Protein AF-A0A6I2KZ78-F1 (afdb_monomer_lite)

Sequence (391 aa):
APAAGSALARHRRVLLLRDGARVAALQVDALEPMASLPSSAVIRLCHDDDPDQLFHSAAVLPDSGALLALLDVASLFDLSRSWCDAAGLAADHATSAANDAAHAADAQTWALIDACGETLALCAEHVAEVLPMPPLQAFMGGSGVALCQWRGGHLAVLPLPRLLGRDDHPPAPLLAVLRLGEHTLGLPVKEVRELRQLPAAPQGVRSEGAGRLPCLTIHDADGATLRLVDSAALFAMHPESALNLEPEPQRGGGERNEQTYMVVDAGGKLALPIGACEEVLQAAPEECVPAPDGGHATLNWRGGTIAVHDLRQPVGSASRRGKVALVVLRTDSAPVALAVDQVVSMIPPGAAELNRLQRAGETVELLILSDDSGSATYRVADPASLLRRVA

Radius of gyration: 27.44 Å; chains: 1; bounding box: 61×51×86 Å

InterPro domains:
  IPR002545 CheW-like domain [PF01584] (114-235)
  IPR002545 CheW-like domain [PF01584] (265-347)
  IPR002545 CheW-like domain [PS50851] (257-391)
  IPR036061 CheW-like domain superfamily [SSF50341] (112-236)
  IPR036061 CheW-like domain superfamily [SSF50341] (262-348)

pLDDT: mean 78.11, std 15.39, range [29.31, 95.5]

Secondary structure (DSSP, 8-state):
----------PPEEEEEEETTEEEEEEES--PPP----GGGEEE--SS--TT-S--EEEE-TTT--EEEEP-HHHHHHHHHHHHHHTT------SSSTTTTTTGGGEEEEEEEEETTEEEEEEGGGEEEEEE-PPPEE--SSS--EEEEETTEEEEEP-HHHHHT--------EEEEEEETTEEEEEEESEEEEEEEEESS---EEE--TTS--EEEEE-TT--EEEEE-HHHHHHH-GGGGGGS-----SS---B--S-EEEEESSSEEEEEGGGEEEEEEE-GGGSB--TTS--EEEEETTEEEEEEE-S---SS----SPEEEEEEP-SS--EEEEESEEEEEE-TTSSEEEEEEETTEEEEEEEEEETTEEEEEEEPPHHHHHTTT-

Organism: NCBI:txid2666084

Structure (mmCIF, N/CA/C/O backbone):
data_AF-A0A6I2KZ78-F1
#
_entry.id   AF-A0A6I2KZ78-F1
#
loop_
_atom_site.group_PDB
_atom_site.id
_atom_site.type_symbol
_atom_site.label_atom_id
_atom_site.label_alt_id
_atom_site.label_comp_id
_atom_site.label_asym_id
_atom_site.label_entity_id
_atom_site.label_seq_id
_atom_site.pdbx_PDB_ins_code
_atom_site.Cartn_x
_atom_site.Cartn_y
_atom_site.Cartn_z
_atom_site.occupancy
_atom_site.B_iso_or_equiv
_atom_site.auth_seq_id
_atom_site.auth_comp_id
_atom_site.auth_asym_id
_atom_site.auth_atom_id
_atom_site.pdbx_PDB_model_num
ATOM 1 N N . ALA A 1 1 ? 31.701 22.394 30.188 1.00 35.47 1 ALA A N 1
ATOM 2 C CA . ALA A 1 1 ? 30.335 22.228 29.664 1.00 35.47 1 ALA A CA 1
ATOM 3 C C . ALA A 1 1 ? 30.199 20.824 29.091 1.00 35.47 1 ALA A C 1
ATOM 5 O O . ALA A 1 1 ? 30.801 20.567 28.055 1.00 35.47 1 ALA A O 1
ATOM 6 N N . PRO A 1 2 ? 29.509 19.892 29.764 1.00 32.22 2 PRO A N 1
ATOM 7 C CA . PRO A 1 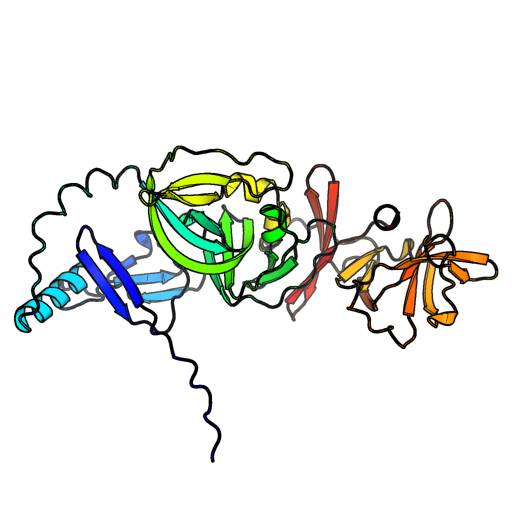2 ? 29.068 18.668 29.121 1.00 32.22 2 PRO A CA 1
ATOM 8 C C . PRO A 1 2 ? 27.737 18.920 28.404 1.00 32.22 2 PRO A C 1
ATOM 10 O O . PRO A 1 2 ? 26.876 19.649 28.897 1.00 32.22 2 PRO A O 1
ATOM 13 N N . ALA A 1 3 ? 27.627 18.355 27.205 1.00 31.08 3 ALA A N 1
ATOM 14 C CA . ALA A 1 3 ? 26.488 18.468 26.312 1.00 31.08 3 ALA A CA 1
ATOM 15 C C . ALA A 1 3 ? 25.214 17.901 26.954 1.00 31.08 3 ALA A C 1
ATOM 17 O O . ALA A 1 3 ? 25.205 16.781 27.466 1.00 31.08 3 ALA A O 1
ATOM 18 N N . ALA A 1 4 ? 24.138 18.683 26.893 1.00 32.28 4 ALA A N 1
ATOM 19 C CA . ALA A 1 4 ? 22.795 18.232 27.205 1.00 32.28 4 ALA A CA 1
ATOM 20 C C . ALA A 1 4 ? 22.373 17.190 26.159 1.00 32.28 4 ALA A C 1
ATOM 22 O O . ALA A 1 4 ? 22.071 17.525 25.014 1.00 32.28 4 ALA A O 1
ATOM 23 N N . GLY A 1 5 ? 22.385 15.917 26.553 1.00 29.31 5 GLY A N 1
ATOM 24 C CA . GLY A 1 5 ? 21.673 14.875 25.830 1.00 29.31 5 GLY A CA 1
ATOM 25 C C . GLY A 1 5 ? 20.187 15.213 25.850 1.00 29.31 5 GLY A C 1
ATOM 26 O O . GLY A 1 5 ? 19.592 15.333 26.919 1.00 29.31 5 GLY A O 1
ATOM 27 N N . SER A 1 6 ? 19.615 15.413 24.665 1.00 33.03 6 SER A N 1
ATOM 28 C CA . SER A 1 6 ? 18.178 15.570 24.462 1.00 33.03 6 SER A CA 1
ATOM 29 C C . SER A 1 6 ? 17.466 14.328 25.000 1.00 33.03 6 SER A C 1
ATOM 31 O O . SER A 1 6 ? 17.451 13.273 24.363 1.00 33.03 6 SER A O 1
ATOM 33 N N . ALA A 1 7 ? 16.920 14.434 26.210 1.00 35.75 7 ALA A N 1
ATOM 34 C CA . ALA A 1 7 ? 15.958 13.481 26.721 1.00 35.75 7 ALA A CA 1
ATOM 35 C C . ALA A 1 7 ? 14.683 13.653 25.890 1.00 35.75 7 ALA A C 1
ATOM 37 O O . ALA A 1 7 ? 13.876 14.540 26.161 1.00 35.75 7 ALA A O 1
ATOM 38 N N . LEU A 1 8 ? 14.522 12.825 24.854 1.00 36.12 8 LEU A N 1
ATOM 39 C CA . LEU A 1 8 ? 13.223 12.582 24.231 1.00 36.12 8 LEU A CA 1
ATOM 40 C C . LEU A 1 8 ? 12.235 12.290 25.362 1.00 36.12 8 LEU A C 1
ATOM 42 O O . LEU A 1 8 ? 12.356 11.271 26.047 1.00 36.12 8 LEU A O 1
ATOM 46 N N . ALA A 1 9 ? 11.318 13.224 25.610 1.00 39.78 9 ALA A N 1
ATOM 47 C CA . ALA A 1 9 ? 10.290 13.068 26.621 1.00 39.78 9 ALA A CA 1
ATOM 48 C C . ALA A 1 9 ? 9.539 11.766 26.320 1.00 39.78 9 ALA A C 1
ATOM 50 O O . ALA A 1 9 ? 8.895 11.633 25.280 1.00 39.78 9 ALA A O 1
ATOM 51 N N . ARG A 1 10 ? 9.668 10.766 27.199 1.00 48.88 10 ARG A N 1
ATOM 52 C CA . ARG A 1 10 ? 8.877 9.538 27.105 1.00 48.88 10 ARG A CA 1
ATOM 53 C C . ARG A 1 10 ? 7.424 9.925 27.351 1.00 48.88 10 ARG A C 1
ATOM 55 O O . ARG A 1 10 ? 7.013 10.095 28.496 1.00 48.88 10 ARG A O 1
ATOM 62 N N . HIS A 1 11 ? 6.670 10.112 26.276 1.00 53.16 11 HIS A N 1
ATOM 63 C CA . HIS A 1 11 ? 5.229 10.286 26.356 1.00 53.16 11 HIS A CA 1
ATOM 64 C C . HIS A 1 11 ? 4.631 9.017 26.971 1.00 53.16 11 HIS A C 1
ATOM 66 O O . HIS A 1 11 ? 4.830 7.918 26.454 1.00 53.16 11 HIS A O 1
ATOM 72 N N . ARG A 1 12 ? 3.938 9.163 28.105 1.00 58.19 12 ARG A N 1
ATOM 73 C CA . ARG A 1 12 ? 3.169 8.069 28.705 1.00 58.19 12 ARG A CA 1
ATOM 74 C C . ARG A 1 12 ? 1.938 7.837 27.840 1.00 58.19 12 ARG A C 1
ATOM 76 O O . ARG A 1 12 ? 1.190 8.780 27.593 1.00 58.19 12 ARG A O 1
ATOM 83 N N . ARG A 1 13 ? 1.745 6.606 27.372 1.00 63.72 13 ARG A N 1
ATOM 84 C CA . ARG A 1 13 ? 0.543 6.215 26.635 1.00 63.72 13 ARG A CA 1
ATOM 85 C C . ARG A 1 13 ? -0.503 5.748 27.639 1.00 63.72 13 ARG A C 1
ATOM 87 O O . ARG A 1 13 ? -0.174 5.089 28.625 1.00 63.72 13 ARG A O 1
ATOM 94 N N . VAL A 1 14 ? -1.752 6.126 27.403 1.00 64.06 14 VAL A N 1
ATOM 95 C CA . VAL A 1 14 ? -2.889 5.694 28.213 1.00 64.06 14 VAL A CA 1
ATOM 96 C C . VAL A 1 14 ? -3.962 5.120 27.300 1.00 64.06 14 VAL A C 1
ATOM 98 O O . VAL A 1 14 ? -4.272 5.704 26.265 1.00 64.06 14 VAL A O 1
ATOM 101 N N . LEU A 1 15 ? -4.510 3.972 27.679 1.00 74.94 15 LEU A N 1
ATOM 102 C CA . LEU A 1 15 ? -5.720 3.412 27.102 1.00 74.94 15 LEU A CA 1
ATOM 103 C C . LEU A 1 15 ? -6.908 3.952 27.896 1.00 74.94 15 LEU A C 1
ATOM 105 O O . LEU A 1 15 ? -6.988 3.744 29.106 1.00 74.94 15 LEU A O 1
ATOM 109 N N . LEU A 1 16 ? -7.819 4.653 27.225 1.00 73.94 16 LEU A N 1
ATOM 110 C CA . LEU A 1 16 ? -9.066 5.102 27.833 1.00 73.94 16 LEU A CA 1
ATOM 111 C C . LEU A 1 16 ? -10.118 4.004 27.683 1.00 73.94 16 LEU A C 1
ATOM 113 O O . LEU A 1 16 ? -10.502 3.649 26.572 1.00 73.94 16 LEU A O 1
ATOM 117 N N . LEU A 1 17 ? -10.572 3.475 28.813 1.00 76.38 17 LEU A N 1
A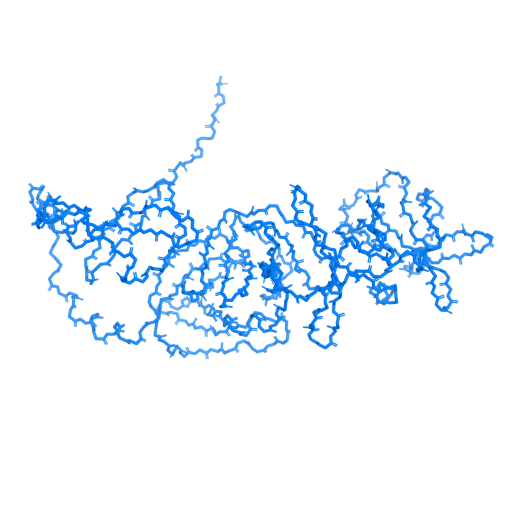TOM 118 C CA . LEU A 1 17 ? -11.681 2.539 28.902 1.00 76.38 17 LEU A CA 1
ATOM 119 C C . LEU A 1 17 ? -12.957 3.314 29.205 1.00 76.38 17 LEU A C 1
ATOM 121 O O . LEU A 1 17 ? -12.966 4.178 30.084 1.00 76.38 17 LEU A O 1
ATOM 125 N N . ARG A 1 18 ? -14.039 2.983 28.502 1.00 70.06 18 ARG A N 1
ATOM 126 C CA . ARG A 1 18 ? -15.364 3.551 28.741 1.00 70.06 18 ARG A CA 1
ATOM 127 C C . ARG A 1 18 ? -16.391 2.434 28.858 1.00 70.06 18 ARG A C 1
ATOM 129 O O . ARG A 1 18 ? -16.467 1.591 27.972 1.00 70.06 18 ARG A O 1
ATOM 136 N N . ASP A 1 19 ? -17.183 2.473 29.923 1.00 72.12 19 ASP A N 1
ATOM 137 C CA . ASP A 1 19 ? -18.353 1.611 30.114 1.00 72.12 19 ASP A CA 1
ATOM 138 C C . ASP A 1 19 ? -19.539 2.472 30.565 1.00 72.12 19 ASP A C 1
ATOM 140 O O . ASP A 1 19 ? -19.581 2.996 31.687 1.00 72.12 19 ASP A O 1
ATOM 144 N N . GLY A 1 20 ? -20.460 2.717 29.633 1.00 73.94 20 GLY A N 1
ATOM 145 C CA . GLY A 1 20 ? -21.479 3.754 29.770 1.00 73.94 20 GLY A CA 1
ATOM 146 C C . GLY A 1 20 ? -20.856 5.134 30.026 1.00 73.94 20 GLY A C 1
ATOM 147 O O . GLY A 1 20 ? -20.018 5.613 29.261 1.00 73.94 20 GLY A O 1
ATOM 148 N N . ALA A 1 21 ? -21.258 5.779 31.124 1.00 68.75 21 ALA A N 1
ATOM 149 C CA . ALA A 1 21 ? -20.741 7.088 31.532 1.00 68.75 21 ALA A CA 1
ATOM 150 C C . ALA A 1 21 ? -19.406 7.019 32.303 1.00 68.75 21 ALA A C 1
ATOM 152 O O . ALA A 1 21 ? -18.809 8.059 32.587 1.00 68.75 21 ALA A O 1
ATOM 153 N N . ARG A 1 22 ? -18.939 5.818 32.668 1.00 74.88 22 ARG A N 1
ATOM 154 C CA . ARG A 1 22 ? -17.711 5.626 33.450 1.00 74.88 22 ARG A CA 1
ATOM 155 C C . ARG A 1 22 ? -16.499 5.666 32.521 1.00 74.88 22 ARG A C 1
ATOM 157 O O . ARG A 1 22 ? -16.531 5.059 31.453 1.00 74.88 22 ARG A O 1
ATOM 164 N N . VAL A 1 23 ? -15.442 6.378 32.919 1.00 71.19 23 VAL A N 1
ATOM 165 C CA . VAL A 1 23 ? -14.186 6.485 32.157 1.00 71.19 23 VAL A CA 1
ATOM 166 C C . VAL A 1 23 ? -13.000 6.210 33.073 1.00 71.19 23 VAL A C 1
ATOM 168 O O . VAL A 1 23 ? -12.896 6.803 34.144 1.00 71.19 23 VAL A O 1
ATOM 171 N N . ALA A 1 24 ? -12.121 5.297 32.662 1.00 78.00 24 ALA A N 1
ATOM 172 C CA . ALA A 1 24 ? -10.879 4.964 33.354 1.00 78.00 24 ALA A CA 1
ATOM 173 C C . ALA A 1 24 ? -9.718 5.045 32.368 1.00 78.00 24 ALA A C 1
ATOM 175 O O . ALA A 1 24 ? -9.881 4.792 31.177 1.00 78.00 24 ALA A O 1
ATOM 176 N N . ALA A 1 25 ? -8.534 5.387 32.865 1.00 75.56 25 ALA A N 1
ATOM 177 C CA . ALA A 1 25 ? -7.314 5.401 32.073 1.00 75.56 25 ALA A CA 1
ATOM 178 C C . ALA A 1 25 ? -6.362 4.319 32.587 1.00 75.56 25 ALA A C 1
ATOM 180 O O . ALA A 1 25 ? -5.994 4.320 33.760 1.00 75.56 25 ALA A O 1
ATOM 181 N N . LEU A 1 26 ? -5.932 3.422 31.703 1.00 81.19 26 LEU A N 1
ATOM 182 C CA . LEU A 1 26 ? -4.864 2.466 31.968 1.00 81.19 26 LEU A CA 1
ATOM 183 C C . LEU A 1 26 ? -3.573 2.980 31.348 1.00 81.19 26 LEU A C 1
ATOM 185 O O . LEU A 1 26 ? -3.495 3.161 30.136 1.00 81.19 26 LEU A O 1
ATOM 189 N N . GLN A 1 27 ? -2.545 3.206 32.161 1.00 78.62 27 GLN A N 1
ATOM 190 C CA . GLN A 1 27 ? -1.222 3.500 31.622 1.00 78.62 27 GLN A CA 1
ATOM 191 C C . GLN A 1 27 ? -0.630 2.228 31.011 1.00 78.62 27 GLN A C 1
ATOM 193 O O . GLN A 1 27 ? -0.569 1.193 31.670 1.00 78.62 27 GLN A O 1
ATOM 198 N N . VAL A 1 28 ? -0.173 2.325 29.765 1.00 77.62 28 VAL A N 1
ATOM 199 C CA . VAL A 1 28 ? 0.396 1.204 29.013 1.00 77.62 28 VAL A CA 1
ATOM 200 C C . VAL A 1 28 ? 1.694 1.624 28.335 1.00 77.62 28 VAL A C 1
ATOM 202 O O . VAL A 1 28 ? 1.885 2.792 27.992 1.00 77.62 28 VAL A O 1
ATOM 205 N N . ASP A 1 29 ? 2.590 0.665 28.121 1.00 65.94 29 ASP A N 1
ATOM 206 C CA . ASP A 1 29 ? 3.834 0.903 27.381 1.00 65.94 29 ASP A CA 1
ATOM 207 C C . ASP A 1 29 ? 3.614 0.783 25.862 1.00 65.94 29 ASP A C 1
ATOM 209 O O . ASP A 1 29 ? 4.193 1.531 25.066 1.00 65.94 29 ASP A O 1
ATOM 213 N N . ALA A 1 30 ? 2.718 -0.117 25.454 1.00 59.16 30 ALA A N 1
ATOM 214 C CA . ALA A 1 30 ? 2.333 -0.368 24.073 1.00 59.16 30 ALA A CA 1
ATOM 215 C C . ALA A 1 30 ? 0.851 -0.761 23.986 1.00 59.16 30 ALA A C 1
ATOM 217 O O . ALA A 1 30 ? 0.268 -1.226 24.964 1.00 59.16 30 ALA A O 1
ATOM 218 N N . LEU A 1 31 ? 0.255 -0.544 22.815 1.00 66.69 31 LEU A N 1
ATOM 219 C CA . LEU A 1 31 ? -1.087 -1.002 22.479 1.00 66.69 31 LEU A CA 1
ATOM 220 C C . LEU A 1 31 ? -0.946 -1.973 21.309 1.00 66.69 31 LEU A C 1
ATOM 222 O O . LEU A 1 31 ? -0.424 -1.586 20.265 1.00 66.69 31 LEU A O 1
ATOM 226 N N . GLU A 1 32 ? -1.369 -3.214 21.511 1.00 69.00 32 GLU A N 1
ATOM 227 C CA . GLU A 1 32 ? -1.472 -4.207 20.441 1.00 69.00 32 GLU A CA 1
ATOM 228 C C . GLU A 1 32 ? -2.761 -3.981 19.626 1.00 69.00 32 GLU A C 1
ATOM 230 O O . GLU A 1 32 ? -3.692 -3.329 20.119 1.00 69.00 32 GLU A O 1
ATOM 235 N N . PRO A 1 33 ? -2.847 -4.497 18.386 1.00 59.41 33 PRO A N 1
ATOM 236 C CA . PRO A 1 33 ? -4.046 -4.390 17.560 1.00 59.41 33 PRO A CA 1
ATOM 237 C C . PRO A 1 33 ? -5.310 -4.903 18.257 1.00 59.41 33 PRO A C 1
ATOM 239 O O . PRO A 1 33 ? -5.282 -5.896 18.987 1.00 59.41 33 PRO A O 1
ATOM 242 N N . MET A 1 34 ? -6.446 -4.253 17.993 1.00 69.44 34 MET A N 1
ATOM 243 C CA . MET A 1 34 ? -7.738 -4.723 18.489 1.00 69.44 34 MET A CA 1
ATOM 244 C C . MET A 1 34 ? -8.139 -6.016 17.773 1.00 69.44 34 MET A C 1
ATOM 246 O O . MET A 1 34 ? -8.191 -6.069 16.546 1.00 69.44 34 MET A O 1
ATOM 250 N N . ALA A 1 35 ? -8.478 -7.048 18.543 1.00 66.44 35 ALA A N 1
ATOM 251 C CA . ALA A 1 35 ? -9.025 -8.296 18.027 1.00 66.44 35 ALA A CA 1
ATOM 252 C C . ALA A 1 35 ? -10.499 -8.427 18.426 1.00 66.44 35 ALA A C 1
ATOM 254 O O . ALA A 1 35 ? -10.850 -8.257 19.594 1.00 66.44 35 ALA A O 1
ATOM 255 N N . SER A 1 36 ? -11.359 -8.756 17.460 1.00 69.50 36 SER A N 1
ATOM 256 C CA . SER A 1 36 ? -12.735 -9.167 17.749 1.00 69.50 36 SER A CA 1
ATOM 257 C C . SER A 1 36 ? -12.751 -10.647 18.102 1.00 69.50 36 SER A C 1
ATOM 259 O O . SER A 1 36 ? -12.261 -11.477 17.339 1.00 69.50 36 SER A O 1
ATOM 261 N N . LEU A 1 37 ? -13.312 -10.977 19.261 1.00 70.50 37 LEU A N 1
ATOM 262 C CA . LEU A 1 37 ? -13.394 -12.345 19.759 1.00 70.50 37 LEU A CA 1
ATOM 263 C C . LEU A 1 37 ? -14.861 -12.785 19.775 1.00 70.50 37 LEU A C 1
ATOM 265 O O . LEU A 1 37 ? -15.693 -12.076 20.346 1.00 70.50 37 LEU A O 1
ATOM 269 N N . PRO A 1 38 ? -15.212 -13.941 19.182 1.00 73.25 38 PRO A N 1
ATOM 270 C CA . PRO A 1 38 ? -16.549 -14.487 19.354 1.00 73.25 38 PRO A CA 1
ATOM 271 C C . PRO A 1 38 ? -16.750 -14.870 20.823 1.00 73.25 38 PRO A C 1
ATOM 273 O O . PRO A 1 38 ? -15.819 -15.325 21.489 1.00 73.25 38 PRO A O 1
ATOM 276 N N . SER A 1 39 ? -17.977 -14.748 21.331 1.00 76.94 39 SER A N 1
ATOM 277 C CA . SER A 1 39 ? -18.299 -15.097 22.724 1.00 76.94 39 SER A CA 1
ATOM 278 C C . SER A 1 39 ? -17.935 -16.544 23.079 1.00 76.94 39 SER A C 1
ATOM 280 O O . SER A 1 39 ? -17.578 -16.828 24.217 1.00 76.94 39 SER A O 1
ATOM 282 N N . SER A 1 40 ? -17.945 -17.452 22.097 1.00 78.75 40 SER A N 1
ATOM 283 C CA . SER A 1 40 ? -17.520 -18.847 22.251 1.00 78.75 40 SER A CA 1
ATOM 284 C C . SER A 1 40 ? -16.011 -19.040 22.446 1.00 78.75 40 SER A C 1
ATOM 286 O O . SER A 1 40 ? -15.603 -20.111 22.883 1.00 78.75 40 SER A O 1
ATOM 288 N N . ALA A 1 41 ? -15.178 -18.051 22.105 1.00 80.62 41 ALA A N 1
ATOM 289 C CA . ALA A 1 41 ? -13.729 -18.097 22.325 1.00 80.62 41 ALA A CA 1
ATOM 290 C C . ALA A 1 41 ? -13.328 -17.643 23.738 1.00 80.62 41 ALA A C 1
ATOM 292 O O . ALA A 1 41 ? -12.153 -17.726 24.095 1.00 80.62 41 ALA A O 1
ATOM 293 N N . VAL A 1 42 ? -14.290 -17.167 24.536 1.00 85.88 42 VAL A N 1
ATOM 294 C CA . VAL A 1 42 ? -14.070 -16.733 25.914 1.00 85.88 42 VAL A CA 1
ATOM 295 C C . VAL A 1 42 ? -14.265 -17.913 26.860 1.00 85.88 42 VAL A C 1
ATOM 297 O O . VAL A 1 42 ? -15.347 -18.488 26.965 1.00 85.88 42 VAL A O 1
ATOM 300 N N . ILE A 1 43 ? -13.202 -18.265 27.571 1.00 86.19 43 ILE A N 1
ATOM 301 C CA . ILE A 1 43 ? -13.164 -19.336 28.557 1.00 86.19 43 ILE A CA 1
ATOM 302 C C . ILE A 1 43 ? -13.116 -18.700 29.939 1.00 86.19 43 ILE A C 1
ATOM 304 O O . ILE A 1 43 ? -12.197 -17.951 30.270 1.00 86.19 43 ILE A O 1
ATOM 308 N N . ARG A 1 44 ? -14.100 -19.029 30.771 1.00 85.75 44 ARG A N 1
ATOM 309 C CA . ARG A 1 44 ? -14.108 -18.624 32.175 1.00 85.75 44 ARG A CA 1
ATOM 310 C C . ARG A 1 44 ? -13.004 -19.375 32.929 1.00 85.75 44 ARG A C 1
ATOM 312 O O . ARG A 1 44 ? -12.972 -20.603 32.902 1.00 85.75 44 ARG A O 1
ATOM 319 N N . LEU A 1 45 ? -12.105 -18.634 33.575 1.00 81.44 45 LEU A N 1
ATOM 320 C CA . LEU A 1 45 ? -10.958 -19.173 34.316 1.00 81.44 45 LEU A CA 1
ATOM 321 C C . LEU A 1 45 ? -11.284 -19.424 35.789 1.00 81.44 45 LEU A C 1
ATOM 323 O O . LEU A 1 45 ? -10.785 -20.380 36.379 1.00 81.44 45 LEU A O 1
ATOM 327 N N . CYS A 1 46 ? -12.110 -18.562 36.381 1.00 73.88 46 CYS A N 1
ATOM 328 C CA . CYS A 1 46 ? -12.433 -18.602 37.803 1.00 73.88 46 CYS A CA 1
ATOM 329 C C . CYS A 1 46 ? -13.881 -19.050 38.001 1.00 73.88 46 CYS A C 1
ATOM 331 O O . CYS A 1 46 ? -14.797 -18.534 37.357 1.00 73.88 46 CYS A O 1
ATOM 333 N N . HIS A 1 47 ? -14.091 -20.041 38.868 1.00 67.00 47 HIS A N 1
ATOM 334 C CA . HIS A 1 47 ? -15.425 -20.567 39.172 1.00 67.00 47 HIS A CA 1
ATOM 335 C C . HIS A 1 47 ? -16.173 -19.736 40.219 1.00 67.00 47 HIS A C 1
ATOM 337 O O . HIS A 1 47 ? -17.396 -19.823 40.279 1.00 67.00 47 HIS A O 1
ATOM 343 N N . ASP A 1 48 ? -15.452 -18.900 40.965 1.00 71.88 48 ASP A N 1
ATOM 344 C CA . ASP A 1 48 ? -16.002 -18.029 41.998 1.00 71.88 48 ASP A CA 1
ATOM 345 C C . ASP A 1 48 ? -16.159 -16.596 41.456 1.00 71.88 48 ASP A C 1
ATOM 347 O O . ASP A 1 48 ? -15.389 -16.163 40.596 1.00 71.88 48 ASP A O 1
ATOM 351 N N . ASP A 1 49 ? -17.181 -15.878 41.926 1.00 72.19 49 ASP A N 1
ATOM 352 C CA . ASP A 1 49 ? -17.460 -14.476 41.581 1.00 72.19 49 ASP A CA 1
ATOM 353 C C . ASP A 1 49 ? -16.829 -13.539 42.631 1.00 72.19 49 ASP A C 1
ATOM 355 O O . ASP A 1 49 ? -17.534 -12.823 43.344 1.00 72.19 49 ASP A O 1
ATOM 359 N N . ASP A 1 50 ? -15.502 -13.600 42.794 1.00 80.12 50 ASP A N 1
ATOM 360 C CA . ASP A 1 50 ? -14.781 -12.682 43.686 1.00 80.12 50 ASP A CA 1
ATOM 361 C C . ASP A 1 50 ? -14.796 -11.257 43.089 1.00 80.12 50 ASP A C 1
ATOM 363 O O . ASP A 1 50 ? -14.226 -11.052 42.012 1.00 80.12 50 ASP A O 1
ATOM 367 N N . PRO A 1 51 ? -15.432 -10.267 43.748 1.00 72.31 51 PRO A N 1
ATOM 368 C CA . PRO A 1 51 ? -15.548 -8.906 43.221 1.00 72.31 51 PRO A CA 1
ATOM 369 C C . PRO A 1 51 ? -14.203 -8.176 43.101 1.00 72.31 51 PRO A C 1
ATOM 371 O O . PRO A 1 51 ? -14.113 -7.192 42.367 1.00 72.31 51 PRO A O 1
ATOM 374 N N . ASP A 1 52 ? -13.156 -8.651 43.781 1.00 78.19 52 ASP A N 1
ATOM 375 C CA . ASP A 1 52 ? -11.820 -8.058 43.696 1.00 78.19 52 ASP A CA 1
ATOM 376 C C . ASP A 1 52 ? -11.011 -8.612 42.500 1.00 78.19 52 ASP A C 1
ATOM 378 O O . ASP A 1 52 ? -9.906 -8.143 42.195 1.00 78.19 52 ASP A O 1
ATOM 382 N N . GLN A 1 53 ? -11.546 -9.610 41.786 1.00 81.38 53 GLN A N 1
ATOM 383 C CA . GLN A 1 53 ? -10.852 -10.304 40.710 1.00 81.38 53 GLN A CA 1
ATOM 384 C C . GLN A 1 53 ? -11.124 -9.681 39.334 1.00 81.38 53 GLN A C 1
ATOM 386 O O . GLN A 1 53 ? -12.127 -9.933 38.676 1.00 81.38 53 GLN A O 1
ATOM 391 N N . LEU A 1 54 ? -10.144 -8.929 38.832 1.00 84.88 54 LEU A N 1
ATOM 392 C CA . LEU A 1 54 ? -10.225 -8.223 37.545 1.00 84.88 54 LEU A CA 1
ATOM 393 C C . LEU A 1 54 ? -10.146 -9.119 36.297 1.00 84.88 54 LEU A C 1
ATOM 395 O O . LEU A 1 54 ? -10.484 -8.673 35.204 1.00 84.88 54 LEU A O 1
ATOM 399 N N . PHE A 1 55 ? -9.669 -10.357 36.433 1.00 86.81 55 PHE A N 1
ATOM 400 C CA . PHE A 1 55 ? -9.442 -11.279 35.317 1.00 86.81 55 PHE A CA 1
ATOM 401 C C . PHE A 1 55 ? -10.138 -12.614 35.583 1.00 86.81 55 PHE A C 1
ATOM 403 O O . PHE A 1 55 ? -9.522 -13.561 36.067 1.00 86.81 55 PHE A O 1
ATOM 410 N N . HIS A 1 56 ? -11.433 -12.693 35.274 1.00 83.62 56 HIS A N 1
ATOM 411 C CA . HIS A 1 56 ? -12.239 -13.904 35.486 1.00 83.62 56 HIS A CA 1
ATOM 412 C C . HIS A 1 56 ? -12.299 -14.819 34.250 1.00 83.62 56 HIS A C 1
ATOM 414 O O . HIS A 1 56 ? -12.714 -15.978 34.349 1.00 83.62 56 HIS A O 1
ATOM 420 N N . SER A 1 57 ? -11.907 -14.313 33.078 1.00 88.06 57 SER A N 1
ATOM 421 C CA . SER A 1 57 ? -11.937 -15.044 31.808 1.00 88.06 57 SER A CA 1
ATOM 422 C C . SER A 1 57 ? -10.651 -14.849 31.019 1.00 88.06 57 SER A C 1
ATOM 424 O O . SER A 1 57 ? -9.937 -13.865 31.190 1.00 88.06 57 SER A O 1
ATOM 426 N N . ALA A 1 58 ? -10.386 -15.776 30.110 1.00 89.69 58 ALA A N 1
ATOM 427 C CA . ALA A 1 58 ? -9.383 -15.632 29.074 1.00 89.69 58 ALA A CA 1
ATOM 428 C C . ALA A 1 58 ? -9.985 -15.933 27.707 1.00 89.69 58 ALA A C 1
ATOM 430 O O . ALA A 1 58 ? -11.016 -16.588 27.596 1.00 89.69 58 ALA A O 1
ATOM 431 N N . ALA A 1 59 ? -9.319 -15.475 26.661 1.00 87.50 59 ALA A N 1
ATOM 432 C CA . ALA A 1 59 ? -9.614 -15.855 25.296 1.00 87.50 59 ALA A CA 1
ATOM 433 C C . ALA A 1 59 ? -8.355 -16.367 24.613 1.00 87.50 59 ALA A C 1
ATOM 435 O O . ALA A 1 59 ? -7.242 -15.985 24.970 1.00 87.50 59 ALA A O 1
ATOM 436 N N . VAL A 1 60 ? -8.534 -17.218 23.613 1.00 82.31 60 VAL A N 1
ATOM 437 C CA . VAL A 1 60 ? -7.450 -17.618 22.717 1.00 82.31 60 VAL A CA 1
ATOM 438 C C . VAL A 1 60 ? -7.647 -16.881 21.399 1.00 82.31 60 VAL A C 1
ATOM 440 O O . VAL A 1 60 ? -8.712 -16.976 20.790 1.00 82.31 60 VAL A O 1
ATOM 443 N N . LEU A 1 61 ? -6.635 -16.126 20.976 1.00 76.56 61 LEU A N 1
ATOM 444 C CA . LEU A 1 61 ? -6.621 -15.460 19.676 1.00 76.56 61 LEU A CA 1
ATOM 445 C C . LEU A 1 61 ? -6.663 -16.513 18.555 1.00 76.56 61 LEU A C 1
ATOM 447 O O . LEU A 1 61 ? -5.791 -17.385 18.541 1.00 76.56 61 LEU A O 1
ATOM 451 N N . PRO A 1 62 ? -7.610 -16.431 17.601 1.00 68.00 62 PRO A N 1
ATOM 452 C CA . PRO A 1 62 ? -7.726 -17.412 16.519 1.00 68.00 62 PRO A CA 1
ATOM 453 C C . PRO A 1 62 ? -6.470 -17.489 15.643 1.00 68.00 62 PRO A C 1
ATOM 455 O O . PRO A 1 62 ? -6.025 -18.582 15.307 1.00 68.00 62 PRO A O 1
ATOM 458 N N . ASP A 1 63 ? -5.879 -16.333 15.332 1.00 67.50 63 ASP A N 1
ATOM 459 C CA . ASP A 1 63 ? -4.787 -16.221 14.358 1.00 67.50 63 ASP A CA 1
ATOM 460 C C . ASP A 1 63 ? -3.431 -16.663 14.931 1.00 67.50 63 ASP A C 1
ATOM 462 O O . ASP A 1 63 ? -2.586 -17.192 14.216 1.00 67.50 63 ASP A O 1
ATOM 466 N N . SER A 1 64 ? -3.196 -16.427 16.226 1.00 72.56 64 SER A N 1
ATOM 467 C CA . SER A 1 64 ? -1.889 -16.645 16.864 1.00 72.56 64 SER A CA 1
ATOM 468 C C . SER A 1 64 ? -1.879 -17.766 17.899 1.00 72.56 64 SER A C 1
ATOM 470 O O . SER A 1 64 ? -0.810 -18.161 18.362 1.00 72.56 64 SER A O 1
ATOM 472 N N . GLY A 1 65 ? -3.051 -18.246 18.325 1.00 77.06 65 GLY A N 1
ATOM 473 C CA . GLY A 1 65 ? -3.183 -19.159 19.460 1.00 77.06 65 GLY A CA 1
ATOM 474 C C . GLY A 1 65 ? -2.768 -18.541 20.801 1.00 77.06 65 GLY A C 1
ATOM 475 O O . GLY A 1 65 ? -2.679 -19.254 21.802 1.00 77.06 65 GLY A O 1
ATOM 476 N N . ALA A 1 66 ? -2.491 -17.234 20.848 1.00 78.44 66 ALA A N 1
ATOM 477 C CA . ALA A 1 66 ? -2.055 -16.570 22.065 1.00 78.44 66 ALA A CA 1
ATOM 478 C C . ALA A 1 66 ? -3.210 -16.461 23.068 1.00 78.44 66 ALA A C 1
ATOM 480 O O . ALA A 1 66 ? -4.338 -16.116 22.710 1.00 78.44 66 ALA A O 1
ATOM 481 N N . LEU A 1 67 ? -2.910 -16.742 24.335 1.00 83.44 67 LEU A N 1
ATOM 482 C CA . LEU A 1 67 ? -3.870 -16.661 25.427 1.00 83.44 67 LEU A CA 1
ATOM 483 C C . LEU A 1 67 ? -3.887 -15.241 26.004 1.00 83.44 67 LEU A C 1
ATOM 485 O O . LEU A 1 67 ? -2.868 -14.739 26.474 1.00 83.44 67 LEU A O 1
ATOM 489 N N . LEU A 1 68 ? -5.054 -14.607 25.972 1.00 85.94 68 LEU A N 1
ATOM 490 C CA . LEU A 1 68 ? -5.314 -13.276 26.504 1.00 85.94 68 LEU A CA 1
ATOM 491 C C . LEU A 1 68 ? -6.133 -13.387 27.784 1.00 85.94 68 LEU A C 1
ATOM 493 O O . LEU A 1 68 ? -7.225 -13.945 27.757 1.00 85.94 68 LEU A O 1
ATOM 497 N N . ALA A 1 69 ? -5.657 -12.809 28.884 1.00 86.75 69 ALA A N 1
ATOM 498 C CA . ALA A 1 69 ? -6.508 -12.574 30.046 1.00 86.75 69 ALA A CA 1
ATOM 499 C C . ALA A 1 69 ? -7.458 -11.405 29.743 1.00 86.75 69 ALA A C 1
ATOM 501 O O . ALA A 1 69 ? -7.012 -10.334 29.329 1.00 86.75 69 ALA A O 1
ATOM 502 N N . LEU A 1 70 ? -8.760 -11.611 29.931 1.00 87.25 70 LEU A N 1
ATOM 503 C CA . LEU A 1 70 ? -9.766 -10.580 29.706 1.00 87.25 70 LEU A CA 1
ATOM 504 C C . LEU A 1 70 ? -9.983 -9.792 30.990 1.00 87.25 70 LEU A C 1
ATOM 506 O O . LEU A 1 70 ? -10.321 -10.360 32.028 1.00 87.25 70 LEU A O 1
ATOM 510 N N . LEU A 1 71 ? -9.777 -8.484 30.890 1.00 86.62 71 LEU A N 1
ATOM 511 C CA . LEU A 1 71 ? -10.041 -7.538 31.960 1.00 86.62 71 LEU A CA 1
ATOM 512 C C . LEU A 1 71 ? -11.545 -7.259 32.046 1.00 86.62 71 LEU A C 1
ATOM 514 O O . LEU A 1 71 ? -12.137 -6.769 31.082 1.00 86.62 71 LEU A O 1
ATOM 518 N N . ASP A 1 72 ? -12.138 -7.506 33.208 1.00 86.31 72 ASP A N 1
ATOM 519 C CA . ASP A 1 72 ? -13.483 -7.041 33.527 1.00 86.31 72 ASP A CA 1
ATOM 520 C C . ASP A 1 72 ? -13.449 -5.551 33.854 1.00 86.31 72 ASP A C 1
ATOM 522 O O . ASP A 1 72 ? -13.029 -5.103 34.925 1.00 86.31 72 ASP A O 1
ATOM 526 N N . VAL A 1 73 ? -13.888 -4.774 32.872 1.00 83.12 73 VAL A N 1
ATOM 527 C CA . VAL A 1 73 ? -13.910 -3.319 32.940 1.00 83.12 73 VAL A CA 1
ATOM 528 C C . VAL A 1 73 ? -14.919 -2.825 33.983 1.00 83.12 73 VAL A C 1
ATOM 530 O O . VAL A 1 73 ? -14.662 -1.806 34.623 1.00 83.12 73 VAL A O 1
ATOM 533 N N . ALA A 1 74 ? -16.027 -3.538 34.208 1.00 81.81 74 ALA A N 1
ATOM 534 C CA . ALA A 1 74 ? -17.024 -3.145 35.200 1.00 81.81 74 ALA A CA 1
ATOM 535 C C . ALA A 1 74 ? -16.470 -3.304 36.623 1.00 81.81 74 ALA A C 1
ATOM 537 O O . ALA A 1 74 ? -16.526 -2.352 37.404 1.00 81.81 74 ALA A O 1
ATOM 538 N N . SER A 1 75 ? -15.840 -4.445 36.914 1.00 85.12 75 SER A N 1
ATOM 539 C CA . SER A 1 75 ? -15.171 -4.687 38.200 1.00 85.12 75 SER A CA 1
ATOM 540 C C . SER A 1 75 ? -14.002 -3.720 38.428 1.00 85.12 75 SER A C 1
ATOM 542 O O . SER A 1 75 ? -13.852 -3.174 39.522 1.00 85.12 75 SER A O 1
ATOM 544 N N . LEU A 1 76 ? -13.217 -3.401 37.386 1.00 86.88 76 LEU A N 1
ATOM 545 C CA . LEU A 1 76 ? -12.186 -2.357 37.464 1.00 86.88 76 LEU A CA 1
ATOM 546 C C . LEU A 1 76 ? -12.777 -0.998 37.852 1.00 86.88 76 LEU A C 1
ATOM 548 O O . LEU A 1 76 ? -12.198 -0.278 38.670 1.00 86.88 76 LEU A O 1
ATOM 552 N N . PHE A 1 77 ? -13.917 -0.630 37.270 1.00 85.44 77 PHE A N 1
ATOM 553 C CA . PHE A 1 77 ? -14.589 0.615 37.609 1.00 85.44 77 PHE A CA 1
ATOM 554 C C . PHE A 1 77 ? -15.038 0.656 39.064 1.00 85.44 77 PHE A C 1
ATOM 556 O O . PHE A 1 77 ? -14.795 1.656 39.739 1.00 85.44 77 PHE A O 1
ATOM 563 N N . ASP A 1 78 ? -15.643 -0.417 39.557 1.00 84.75 78 ASP A N 1
ATOM 564 C CA . ASP A 1 78 ? -16.155 -0.467 40.924 1.00 84.75 78 ASP A CA 1
ATOM 565 C C . ASP A 1 78 ? -15.010 -0.452 41.950 1.00 84.75 78 ASP A C 1
ATOM 567 O O . ASP A 1 78 ? -15.037 0.341 42.897 1.00 84.75 78 ASP A O 1
ATOM 571 N N . LEU A 1 79 ? -13.936 -1.210 41.699 1.00 86.31 79 LEU A N 1
ATOM 572 C CA . LEU A 1 79 ? -12.714 -1.182 42.507 1.00 86.31 79 LEU A CA 1
ATOM 573 C C . LEU A 1 79 ? -12.044 0.193 42.499 1.00 86.31 79 LEU A C 1
ATOM 575 O O . LEU A 1 79 ? -11.758 0.746 43.563 1.00 86.31 79 LEU A O 1
ATOM 579 N N . SER A 1 80 ? -11.831 0.778 41.316 1.00 83.19 80 SER A N 1
ATOM 580 C CA . SER A 1 80 ? -11.185 2.090 41.195 1.00 83.19 80 SER A CA 1
ATOM 581 C C . SER A 1 80 ? -11.991 3.183 41.895 1.00 83.19 80 SER A C 1
ATOM 583 O O . SER A 1 80 ? -11.413 4.016 42.594 1.00 83.19 80 SER A O 1
ATOM 585 N N . ARG A 1 81 ? -13.325 3.132 41.797 1.00 81.38 81 ARG A N 1
ATOM 586 C CA . ARG A 1 81 ? -14.217 4.032 42.524 1.00 81.38 81 ARG A CA 1
ATOM 587 C C . ARG A 1 81 ? -14.096 3.841 44.030 1.00 81.38 81 ARG A C 1
ATOM 589 O O . ARG A 1 81 ? -13.940 4.834 44.729 1.00 81.38 81 ARG A O 1
ATOM 596 N N . SER A 1 82 ? -14.085 2.601 44.523 1.00 83.12 82 SER A N 1
ATOM 597 C CA . SER A 1 82 ? -13.917 2.328 45.957 1.00 83.12 82 SER A CA 1
ATOM 598 C C . SER A 1 82 ? -12.614 2.925 46.514 1.00 83.12 82 SER A C 1
ATOM 600 O O . SER A 1 82 ? -12.600 3.487 47.610 1.00 83.12 82 SER A O 1
ATOM 602 N N . TRP A 1 83 ? -11.529 2.892 45.731 1.00 82.19 83 TRP A N 1
ATOM 603 C CA . TRP A 1 83 ? -10.247 3.490 46.103 1.00 82.19 83 TRP A CA 1
ATOM 604 C C . TRP A 1 83 ? -10.263 5.015 46.024 1.00 82.19 83 TRP A C 1
ATOM 606 O O . TRP A 1 83 ? -9.719 5.672 46.910 1.00 82.19 83 TRP A O 1
ATOM 616 N N . CYS A 1 84 ? -10.898 5.594 45.001 1.00 79.06 84 CYS A N 1
ATOM 617 C CA . CYS A 1 84 ? -11.096 7.038 44.908 1.00 79.06 84 CYS A CA 1
ATOM 618 C C . CYS A 1 84 ? -11.949 7.567 46.068 1.00 79.06 84 CYS A C 1
ATOM 620 O O . CYS A 1 84 ? -11.593 8.586 46.656 1.00 79.06 84 CYS A O 1
ATOM 622 N N . ASP A 1 85 ? -13.017 6.862 46.437 1.00 79.81 85 ASP A N 1
ATOM 623 C CA . ASP A 1 85 ? -13.885 7.207 47.563 1.00 79.81 85 ASP A CA 1
ATOM 624 C C . ASP A 1 85 ? -13.111 7.121 48.889 1.00 79.81 85 ASP A C 1
ATOM 626 O O . ASP A 1 85 ? -13.133 8.065 49.680 1.00 79.81 85 ASP A O 1
ATOM 630 N N . ALA A 1 86 ? -12.335 6.049 49.100 1.00 77.25 86 ALA A N 1
ATOM 631 C CA . ALA A 1 86 ? -11.459 5.903 50.266 1.00 77.25 86 ALA A CA 1
ATOM 632 C C . ALA A 1 86 ? -10.363 6.986 50.337 1.00 77.25 86 ALA A C 1
ATOM 634 O O . ALA A 1 86 ? -9.961 7.395 51.427 1.00 77.25 86 ALA A O 1
ATOM 635 N N . ALA A 1 87 ? -9.896 7.471 49.184 1.00 75.88 87 ALA A N 1
ATOM 636 C CA . ALA A 1 87 ? -8.930 8.560 49.071 1.00 75.88 87 ALA A CA 1
ATOM 637 C C . ALA A 1 87 ? -9.569 9.965 49.127 1.00 75.88 87 ALA A C 1
ATOM 639 O O . ALA A 1 87 ? -8.842 10.959 49.103 1.00 75.88 87 ALA A O 1
ATOM 640 N N . GLY A 1 88 ? -10.902 10.069 49.196 1.00 72.31 88 GLY A N 1
ATOM 641 C CA . GLY A 1 88 ? -11.625 11.345 49.214 1.00 72.31 88 GLY A CA 1
ATOM 642 C C . GLY A 1 88 ? -11.602 12.109 47.882 1.00 72.31 88 GLY A C 1
ATOM 643 O O . GLY A 1 88 ? -11.698 13.333 47.881 1.00 72.31 88 GLY A O 1
ATOM 644 N N . LEU A 1 89 ? -11.450 11.409 46.755 1.00 68.56 89 LEU A N 1
ATOM 645 C CA . LEU A 1 89 ? -11.316 11.970 45.401 1.00 68.56 89 LEU A CA 1
ATOM 646 C C . LEU A 1 89 ? -12.619 11.917 44.577 1.00 68.56 89 LEU A C 1
ATOM 648 O O . LEU A 1 89 ? -12.579 12.099 43.360 1.00 68.56 89 LEU A O 1
ATOM 652 N N . ALA A 1 90 ? -13.767 11.649 45.204 1.00 61.59 90 ALA A N 1
ATOM 653 C CA . ALA A 1 90 ? -15.047 11.515 44.510 1.00 61.59 90 ALA A CA 1
ATOM 654 C C . ALA A 1 90 ? -15.468 12.828 43.819 1.00 61.59 90 ALA A C 1
ATOM 656 O O . ALA A 1 90 ? -15.606 13.868 44.464 1.00 61.59 90 ALA A O 1
ATOM 657 N N . ALA A 1 91 ? -15.697 12.773 42.504 1.00 57.38 91 ALA A N 1
ATOM 658 C CA . ALA A 1 91 ? -16.278 13.870 41.734 1.00 57.38 91 ALA A CA 1
ATOM 659 C C . ALA A 1 91 ? -17.807 13.710 41.627 1.00 57.38 91 ALA A C 1
ATOM 661 O O . ALA A 1 91 ? -18.305 12.635 41.287 1.00 57.38 91 ALA A O 1
ATOM 662 N N . ASP A 1 92 ? -18.551 14.796 41.861 1.00 49.84 92 ASP A N 1
ATOM 663 C CA . ASP A 1 92 ? -20.007 14.869 41.682 1.00 49.84 92 ASP A CA 1
ATOM 664 C C . ASP A 1 92 ? -20.373 14.795 40.187 1.00 49.84 92 ASP A C 1
ATOM 666 O O . ASP A 1 92 ? -20.400 15.809 39.490 1.00 49.84 92 ASP A O 1
ATOM 670 N N . HIS A 1 93 ? -20.622 13.599 39.646 1.00 49.09 93 HIS A N 1
ATOM 671 C CA . HIS A 1 93 ? -21.032 13.396 38.243 1.00 49.09 93 HIS A CA 1
ATOM 672 C C . HIS A 1 93 ? -22.364 12.636 38.150 1.00 49.09 93 HIS A C 1
ATOM 674 O O . HIS A 1 93 ? -22.444 11.532 37.617 1.00 49.09 93 HIS A O 1
ATOM 680 N N . ALA A 1 94 ? -23.435 13.230 38.683 1.00 41.75 94 ALA A N 1
ATOM 681 C CA . ALA A 1 94 ? -24.756 12.596 38.763 1.00 41.75 94 ALA A CA 1
ATOM 682 C C . ALA A 1 94 ? -25.731 12.925 37.609 1.00 41.75 94 ALA A C 1
ATOM 684 O O . ALA A 1 94 ? -26.865 12.459 37.644 1.00 41.75 94 ALA A O 1
ATOM 685 N N . THR A 1 95 ? -25.353 13.696 36.582 1.00 40.78 95 THR A N 1
ATOM 686 C CA . THR A 1 95 ? -26.364 14.288 35.669 1.00 40.78 95 THR A CA 1
ATOM 687 C C . THR A 1 95 ? -26.209 14.033 34.168 1.00 40.78 95 THR A C 1
ATOM 689 O O . THR A 1 95 ? -27.063 14.491 33.417 1.00 40.78 95 THR A O 1
ATOM 692 N N . SER A 1 96 ? -25.213 13.272 33.696 1.00 44.31 96 SER A N 1
ATOM 693 C CA . SER A 1 96 ? -24.976 13.112 32.241 1.00 44.31 96 SER A CA 1
ATOM 694 C C . SER A 1 96 ? -25.259 11.717 31.655 1.00 44.31 96 SER A C 1
ATOM 696 O O . SER A 1 96 ? -25.114 11.531 30.454 1.00 44.31 96 SER A O 1
ATOM 698 N N . ALA A 1 97 ? -25.669 10.725 32.453 1.00 45.91 97 ALA A N 1
ATOM 699 C CA . ALA A 1 97 ? -25.756 9.330 31.990 1.00 45.91 97 ALA A CA 1
ATOM 700 C C . ALA A 1 97 ? -27.059 8.967 31.241 1.00 45.91 97 ALA A C 1
ATOM 702 O O . ALA A 1 97 ? -27.102 7.967 30.530 1.00 45.91 97 ALA A O 1
ATOM 703 N N . ALA A 1 98 ? -28.129 9.757 31.382 1.00 44.88 98 ALA A N 1
ATOM 704 C CA . ALA A 1 98 ? -29.448 9.397 30.849 1.00 44.88 98 ALA A CA 1
ATOM 705 C C . ALA A 1 98 ? -29.645 9.729 29.355 1.00 44.88 98 ALA A C 1
ATOM 707 O O . ALA A 1 98 ? -30.557 9.187 28.737 1.00 44.88 98 ALA A O 1
ATOM 708 N N . ASN A 1 99 ? -28.806 10.592 28.768 1.00 43.66 99 ASN A N 1
ATOM 709 C CA . ASN A 1 99 ? -28.966 11.042 27.376 1.00 43.66 99 ASN A CA 1
ATOM 710 C C . ASN A 1 99 ? -28.125 10.229 26.364 1.00 43.66 99 ASN A C 1
ATOM 712 O O . ASN A 1 99 ? -28.462 10.184 25.180 1.00 43.66 99 ASN A O 1
ATOM 716 N N . ASP A 1 100 ? -27.079 9.538 26.832 1.00 45.41 100 ASP A N 1
ATOM 717 C CA . ASP A 1 100 ? -26.133 8.790 25.985 1.00 45.41 100 ASP A CA 1
ATOM 718 C C . ASP A 1 100 ? -26.628 7.378 25.617 1.00 45.41 100 ASP A C 1
ATOM 720 O O . ASP A 1 100 ? -26.293 6.853 24.556 1.00 45.41 100 ASP A O 1
ATOM 724 N N . ALA A 1 101 ? -27.479 6.761 26.445 1.00 46.25 101 ALA A N 1
ATOM 725 C CA . ALA A 1 101 ? -27.936 5.382 26.235 1.00 46.25 101 ALA A CA 1
ATOM 726 C C . ALA A 1 101 ? -28.909 5.218 25.047 1.00 46.25 101 ALA A C 1
ATOM 728 O O . ALA A 1 101 ? -28.999 4.136 24.473 1.00 46.25 101 ALA A O 1
ATOM 729 N N . ALA A 1 102 ? -29.619 6.281 24.651 1.00 43.25 102 ALA A N 1
ATOM 730 C CA . ALA A 1 102 ? -30.567 6.245 23.533 1.00 43.25 102 ALA A CA 1
ATOM 731 C C . ALA A 1 102 ? -29.908 6.482 22.157 1.00 43.25 102 ALA A C 1
ATOM 733 O O . ALA A 1 102 ? -30.477 6.093 21.142 1.00 43.25 102 ALA A O 1
ATOM 734 N N . HIS A 1 103 ? -28.708 7.077 22.114 1.00 44.34 103 HIS A N 1
ATOM 735 C CA . HIS A 1 103 ? -27.961 7.342 20.872 1.00 44.34 103 HIS A CA 1
ATOM 736 C C . HIS A 1 103 ? -26.982 6.220 20.491 1.00 44.34 103 HIS A C 1
ATOM 738 O O . HIS A 1 103 ? -26.502 6.186 19.362 1.00 44.34 103 HIS A O 1
ATOM 744 N N . ALA A 1 104 ? -26.694 5.288 21.404 1.00 48.62 104 ALA A N 1
ATOM 745 C CA . ALA A 1 104 ? -25.723 4.217 21.178 1.00 48.62 104 ALA A CA 1
ATOM 746 C C . ALA A 1 104 ? -26.197 3.129 20.193 1.00 48.62 104 ALA A C 1
ATOM 748 O O . ALA A 1 104 ? -25.368 2.412 19.645 1.00 48.62 104 ALA A O 1
ATOM 749 N N . ALA A 1 105 ? -27.507 2.997 19.950 1.00 51.19 105 ALA A N 1
ATOM 750 C CA . ALA A 1 105 ? -28.051 1.940 19.092 1.00 51.19 105 ALA A CA 1
ATOM 751 C C . ALA A 1 105 ? -27.881 2.198 17.579 1.00 51.19 105 ALA A C 1
ATOM 753 O O . ALA A 1 105 ? -28.077 1.273 16.799 1.00 51.19 105 ALA A O 1
ATOM 754 N N . ASP A 1 106 ? -27.519 3.422 17.173 1.00 66.19 106 ASP A N 1
ATOM 755 C CA . ASP A 1 106 ? -27.400 3.829 15.759 1.00 66.19 106 ASP A CA 1
ATOM 756 C C . ASP A 1 106 ? -26.099 4.617 15.487 1.00 66.19 106 ASP A C 1
ATOM 758 O O . ASP A 1 106 ? -25.995 5.426 14.560 1.00 66.19 106 ASP A O 1
ATOM 762 N N . ALA A 1 107 ? -25.097 4.420 16.350 1.00 75.88 107 ALA A N 1
ATOM 763 C CA . ALA A 1 107 ? -23.784 5.041 16.252 1.00 75.88 107 ALA A CA 1
ATOM 764 C C . ALA A 1 107 ? -22.740 4.019 15.786 1.00 75.88 107 ALA A C 1
ATOM 766 O O . ALA A 1 107 ? -22.745 2.863 16.204 1.00 75.88 107 ALA A O 1
ATOM 767 N N . GLN A 1 108 ? -21.842 4.460 14.909 1.00 83.12 108 GLN A N 1
ATOM 768 C CA . GLN A 1 108 ? -20.718 3.677 14.421 1.00 83.12 108 GLN A CA 1
ATOM 769 C C . GLN A 1 108 ? -19.414 4.242 14.980 1.00 83.12 108 GLN A C 1
ATOM 771 O O . GLN A 1 108 ? -19.218 5.459 15.036 1.00 83.12 108 GLN A O 1
ATOM 776 N N . THR A 1 109 ? -18.498 3.354 15.362 1.00 86.06 109 THR A N 1
ATOM 777 C CA . THR A 1 109 ? -17.179 3.738 15.870 1.00 86.06 109 THR A CA 1
ATOM 778 C C . THR A 1 109 ? -16.233 4.070 14.719 1.00 86.06 109 THR A C 1
ATOM 780 O O . THR A 1 109 ? -16.014 3.255 13.820 1.00 86.06 109 THR A O 1
ATOM 783 N N . TRP A 1 110 ? -15.602 5.238 14.786 1.00 89.75 110 TRP A N 1
ATOM 784 C CA . TRP A 1 110 ? -14.599 5.697 13.830 1.00 89.75 110 TRP A CA 1
ATOM 785 C C . TRP A 1 110 ? -13.270 5.975 14.530 1.00 89.75 110 TRP A C 1
ATOM 787 O O . TRP A 1 110 ? -13.239 6.590 15.594 1.00 89.75 110 TRP A O 1
ATOM 797 N N . ALA A 1 111 ? -12.165 5.563 13.916 1.00 90.06 111 ALA A N 1
ATOM 798 C CA . ALA A 1 111 ? -10.822 5.974 14.290 1.00 90.06 111 ALA A CA 1
ATOM 799 C C . ALA A 1 111 ? -10.476 7.293 13.598 1.00 90.06 111 ALA A C 1
ATOM 801 O O . ALA A 1 111 ? -10.362 7.346 12.370 1.00 90.06 111 ALA A O 1
ATOM 802 N N . LEU A 1 112 ? -10.308 8.354 14.387 1.00 93.19 112 LEU A N 1
ATOM 803 C CA . LEU A 1 112 ? -9.821 9.637 13.899 1.00 93.19 112 LEU A CA 1
ATOM 804 C C . LEU A 1 112 ? -8.300 9.605 13.853 1.00 93.19 112 LEU A C 1
ATOM 806 O O . LEU A 1 112 ? -7.629 9.376 14.861 1.00 93.19 112 LEU A O 1
ATOM 810 N N . ILE A 1 113 ? -7.764 9.869 12.673 1.00 93.44 113 ILE A N 1
ATOM 811 C CA . ILE A 1 113 ? -6.337 9.871 12.387 1.00 93.44 113 ILE A CA 1
ATOM 812 C C . ILE A 1 113 ? -5.955 11.182 11.710 1.00 93.44 113 ILE A C 1
ATOM 814 O O . ILE A 1 113 ? -6.727 11.747 10.934 1.00 93.44 113 ILE A O 1
ATOM 818 N N . ASP A 1 114 ? -4.737 11.637 11.963 1.00 91.75 114 ASP A N 1
ATOM 819 C CA . ASP A 1 114 ? -4.164 12.743 11.210 1.00 91.75 114 ASP A CA 1
ATOM 820 C C . ASP A 1 114 ? -3.333 12.212 10.061 1.00 91.75 114 ASP A C 1
ATOM 822 O O . ASP A 1 114 ? -2.420 11.406 10.253 1.00 91.75 114 ASP A O 1
ATOM 826 N N . ALA A 1 115 ? -3.590 12.723 8.865 1.00 91.56 115 ALA A N 1
ATOM 827 C CA . ALA A 1 115 ? -2.783 12.427 7.700 1.00 91.56 115 ALA A CA 1
ATOM 828 C C . ALA A 1 115 ? -2.744 13.627 6.754 1.00 91.56 115 ALA A C 1
ATOM 830 O O . ALA A 1 115 ? -3.760 14.234 6.440 1.00 91.56 115 ALA A O 1
ATOM 831 N N . CYS A 1 116 ? -1.544 13.991 6.301 1.00 89.31 116 CYS A N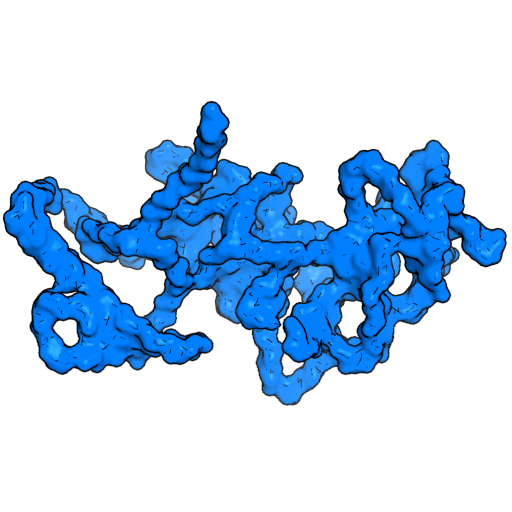 1
ATOM 832 C CA . CYS A 1 116 ? -1.325 15.120 5.388 1.00 89.31 116 CYS A CA 1
ATOM 833 C C . CYS A 1 116 ? -1.928 16.470 5.837 1.00 89.31 116 CYS A C 1
ATOM 835 O O . CYS A 1 116 ? -2.274 17.306 5.005 1.00 89.31 116 CYS A O 1
ATOM 837 N N . GLY A 1 117 ? -2.032 16.696 7.153 1.00 87.81 117 GLY A N 1
ATOM 838 C CA . GLY A 1 117 ? -2.635 17.908 7.722 1.00 87.81 117 GLY A CA 1
ATOM 839 C C . GLY A 1 117 ? -4.167 17.909 7.732 1.00 87.81 117 GLY A C 1
ATOM 840 O O . GLY A 1 117 ? -4.759 18.930 8.068 1.00 87.81 117 GLY A O 1
ATOM 841 N N . GLU A 1 118 ? -4.797 16.786 7.390 1.00 91.38 118 GLU A N 1
ATOM 842 C CA . GLU A 1 118 ? -6.242 16.579 7.437 1.00 91.38 118 GLU A CA 1
ATOM 843 C C . GLU A 1 118 ? -6.601 15.505 8.469 1.00 91.38 118 GLU A C 1
ATOM 845 O O . GLU A 1 118 ? -5.829 14.570 8.702 1.00 91.38 118 GLU A O 1
ATOM 850 N N . THR A 1 119 ? -7.794 15.627 9.054 1.00 93.88 119 THR A N 1
ATOM 851 C CA . THR A 1 119 ? -8.359 14.608 9.941 1.00 93.88 119 THR A CA 1
ATOM 852 C C . THR A 1 119 ? -9.195 13.636 9.115 1.00 93.88 119 THR A C 1
ATOM 854 O O . THR A 1 119 ? -10.252 13.999 8.584 1.00 93.88 119 THR A O 1
ATOM 857 N N . LEU A 1 120 ? -8.737 12.391 9.014 1.00 95.50 120 LEU A N 1
ATOM 858 C CA . LEU A 1 120 ? -9.495 11.316 8.382 1.00 95.50 120 LEU A CA 1
ATOM 859 C C . LEU A 1 120 ? -10.191 10.488 9.458 1.00 95.50 120 LEU A C 1
ATOM 861 O O . LEU A 1 120 ? -9.633 10.233 10.522 1.00 95.50 120 LEU A O 1
ATOM 865 N N . ALA A 1 121 ? -11.407 10.051 9.163 1.00 94.50 121 ALA A N 1
ATOM 866 C CA . ALA A 1 121 ? -12.134 9.092 9.972 1.00 94.50 121 ALA A CA 1
ATOM 867 C C . ALA A 1 121 ? -12.181 7.765 9.209 1.00 94.50 121 ALA A C 1
ATOM 869 O O . ALA A 1 121 ? -12.730 7.684 8.108 1.00 94.50 121 ALA A O 1
ATOM 870 N N . LEU A 1 122 ? -11.591 6.730 9.798 1.00 93.69 122 LEU A N 1
ATOM 871 C CA . LEU A 1 122 ? -11.631 5.357 9.301 1.00 93.69 122 LEU A CA 1
ATOM 872 C C . LEU A 1 122 ? -12.650 4.572 10.120 1.00 93.69 122 LEU A C 1
ATOM 874 O O . LEU A 1 122 ? -12.670 4.703 11.342 1.00 93.69 122 LEU A O 1
ATOM 878 N N . CYS A 1 123 ? -13.491 3.760 9.484 1.00 91.31 123 CYS A N 1
ATOM 879 C CA . CYS A 1 123 ? -14.371 2.869 10.235 1.00 91.31 123 CYS A CA 1
ATOM 880 C C . CYS A 1 123 ? -13.511 1.944 11.107 1.00 91.31 123 CYS A C 1
ATOM 882 O O . CYS A 1 123 ? -12.617 1.278 10.582 1.00 91.31 123 CYS A O 1
ATOM 884 N N . ALA A 1 124 ? -13.758 1.915 12.419 1.00 85.44 124 ALA A N 1
ATOM 885 C CA . ALA A 1 124 ? -12.902 1.182 13.349 1.00 85.44 124 ALA A CA 1
ATOM 886 C C . ALA A 1 124 ? -12.869 -0.325 13.045 1.00 85.44 124 ALA A C 1
ATOM 888 O O . ALA A 1 124 ? -11.821 -0.944 13.180 1.00 85.44 124 ALA A O 1
ATOM 889 N N . GLU A 1 125 ? -13.974 -0.896 12.556 1.00 84.50 125 GLU A N 1
ATOM 890 C CA . GLU A 1 125 ? -14.058 -2.309 12.151 1.00 84.50 125 GLU A CA 1
ATOM 891 C C . GLU A 1 125 ? -13.164 -2.646 10.951 1.00 84.50 125 GLU A C 1
ATOM 893 O O . GLU A 1 125 ? -12.724 -3.785 10.801 1.00 84.50 125 GLU A O 1
ATOM 898 N N . HIS A 1 126 ? -12.868 -1.657 10.105 1.00 88.94 126 HIS A N 1
ATOM 899 C CA . HIS A 1 126 ? -11.974 -1.831 8.967 1.00 88.94 126 HIS A CA 1
ATOM 900 C C . HIS A 1 126 ? -10.511 -1.574 9.326 1.00 88.94 126 HIS A C 1
ATOM 902 O O . HIS A 1 126 ? -9.647 -1.865 8.508 1.00 88.94 126 HIS A O 1
ATOM 908 N N . VAL A 1 127 ? -10.194 -1.026 10.503 1.00 88.31 127 VAL A N 1
ATOM 909 C CA . VAL A 1 127 ? -8.803 -0.827 10.930 1.00 88.31 127 VAL A CA 1
ATOM 910 C C . VAL A 1 127 ? -8.304 -2.119 11.568 1.00 88.31 127 VAL A C 1
ATOM 912 O O . VAL A 1 127 ? -8.656 -2.441 12.698 1.00 88.31 127 VAL A O 1
ATOM 915 N N . ALA A 1 128 ? -7.470 -2.862 10.844 1.00 81.81 128 ALA A N 1
ATOM 916 C CA . ALA A 1 128 ? -6.885 -4.101 11.344 1.00 81.81 128 ALA A CA 1
ATOM 917 C C . ALA A 1 128 ? -5.799 -3.825 12.388 1.00 81.81 128 ALA A C 1
ATOM 919 O O . ALA A 1 128 ? -5.767 -4.463 13.435 1.00 81.81 128 ALA A O 1
ATOM 920 N N . GLU A 1 129 ? -4.909 -2.872 12.107 1.00 83.81 129 GLU A N 1
ATOM 921 C CA . GLU A 1 129 ? -3.847 -2.461 13.023 1.00 83.81 129 GLU A CA 1
ATOM 922 C C . GLU A 1 129 ? -3.241 -1.109 12.636 1.00 83.81 129 GLU A C 1
ATOM 924 O O . GLU A 1 129 ? -3.389 -0.641 11.506 1.00 83.81 129 GLU A O 1
ATOM 929 N N . VAL A 1 130 ? -2.528 -0.484 13.576 1.00 85.56 130 VAL A N 1
ATOM 930 C CA . VAL A 1 130 ? -1.679 0.682 13.310 1.00 85.56 130 VAL A CA 1
ATOM 931 C C . VAL A 1 130 ? -0.282 0.387 13.834 1.00 85.56 130 VAL A C 1
ATOM 933 O O . VAL A 1 130 ? -0.104 0.162 15.029 1.00 85.56 130 VAL A O 1
ATOM 936 N N . LEU A 1 131 ? 0.710 0.421 12.949 1.00 87.50 131 LEU A N 1
ATOM 937 C CA . LEU A 1 131 ? 2.095 0.079 13.269 1.00 87.50 131 LEU A CA 1
ATOM 938 C C . LEU A 1 131 ? 3.064 1.206 12.879 1.00 87.50 131 LEU A C 1
ATOM 940 O O . LEU A 1 131 ? 2.711 2.069 12.071 1.00 87.50 131 LEU A O 1
ATOM 944 N N . PRO A 1 132 ? 4.296 1.227 13.423 1.00 85.56 132 PRO A N 1
ATOM 945 C CA . PRO A 1 132 ? 5.362 2.067 12.887 1.00 85.56 132 PRO A CA 1
ATOM 946 C C . PRO A 1 132 ? 5.560 1.802 11.393 1.00 85.56 132 PRO A C 1
ATOM 948 O O . PRO A 1 132 ? 5.527 0.648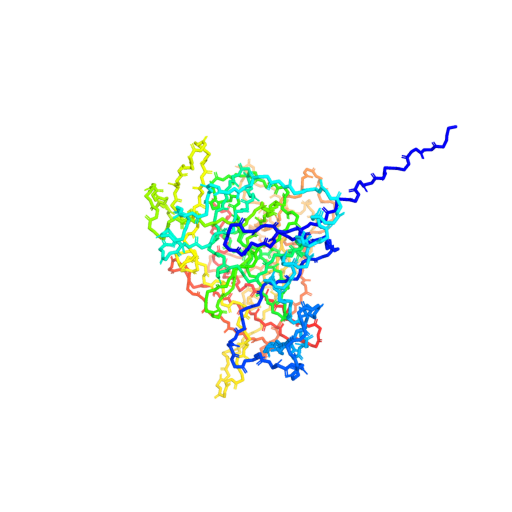 10.972 1.00 85.56 132 PRO A O 1
ATOM 951 N N . MET A 1 133 ? 5.777 2.856 10.605 1.00 88.50 133 MET A N 1
ATOM 952 C CA . MET A 1 133 ? 5.936 2.762 9.152 1.00 88.50 133 MET A CA 1
ATOM 953 C C . MET A 1 133 ? 7.062 1.777 8.784 1.00 88.50 133 MET A C 1
ATOM 955 O O . MET A 1 133 ? 8.231 2.066 9.070 1.00 88.50 133 MET A O 1
ATOM 959 N N . PRO A 1 134 ? 6.753 0.634 8.142 1.00 86.25 134 PRO A N 1
ATOM 960 C CA . PRO A 1 134 ? 7.776 -0.290 7.674 1.00 86.25 134 PRO A CA 1
ATOM 961 C C . PRO A 1 134 ? 8.568 0.301 6.498 1.00 86.25 134 PRO A C 1
ATOM 963 O O . PRO A 1 134 ? 8.103 1.231 5.835 1.00 86.25 134 PRO A O 1
ATOM 966 N N . PRO A 1 135 ? 9.742 -0.265 6.166 1.00 86.12 135 PRO A N 1
ATOM 967 C CA . PRO A 1 135 ? 10.451 0.088 4.944 1.00 86.12 135 PRO A CA 1
ATOM 968 C C . PRO A 1 135 ? 9.568 -0.124 3.709 1.00 86.12 135 PRO A C 1
ATOM 970 O O . PRO A 1 135 ? 9.087 -1.230 3.454 1.00 86.12 135 PRO A O 1
ATOM 973 N N . LEU A 1 136 ? 9.376 0.947 2.939 1.00 86.75 136 LEU A N 1
ATOM 974 C CA . LEU A 1 136 ? 8.603 0.919 1.705 1.00 86.75 136 LEU A CA 1
ATOM 975 C C . LEU A 1 136 ? 9.494 0.541 0.521 1.00 86.75 136 LEU A C 1
ATOM 977 O O . LEU A 1 136 ? 10.618 1.022 0.377 1.00 86.75 136 LEU A O 1
ATOM 981 N N . GLN A 1 137 ? 8.958 -0.288 -0.362 1.00 82.00 137 GLN A N 1
ATOM 982 C CA . GLN A 1 137 ? 9.515 -0.600 -1.667 1.00 82.00 137 GLN A CA 1
ATOM 983 C C . GLN A 1 137 ? 8.667 0.096 -2.728 1.00 82.00 137 GLN A C 1
ATOM 985 O O . GLN A 1 137 ? 7.440 -0.007 -2.724 1.00 82.00 137 GLN A O 1
ATOM 990 N N . ALA A 1 138 ? 9.305 0.824 -3.640 1.00 73.38 138 ALA A N 1
ATOM 991 C CA . ALA A 1 138 ? 8.586 1.498 -4.711 1.00 73.38 138 ALA A CA 1
ATOM 992 C C . ALA A 1 138 ? 7.915 0.470 -5.636 1.00 73.38 138 ALA A C 1
ATOM 994 O O . ALA A 1 138 ? 8.580 -0.420 -6.172 1.00 73.38 138 ALA A O 1
ATOM 995 N N . PHE A 1 139 ? 6.607 0.623 -5.851 1.00 71.94 139 PHE A N 1
ATOM 996 C CA . PHE A 1 139 ? 5.852 -0.170 -6.811 1.00 71.94 139 PHE A CA 1
ATOM 997 C C . PHE A 1 139 ? 5.706 0.631 -8.104 1.00 71.94 139 PHE A C 1
ATOM 999 O O . PHE A 1 139 ? 4.874 1.533 -8.241 1.00 71.94 139 PHE A O 1
ATOM 1006 N N . MET A 1 140 ? 6.586 0.347 -9.059 1.00 60.06 140 MET A N 1
ATOM 1007 C CA . MET A 1 140 ? 6.608 1.048 -10.338 1.00 60.06 140 MET A CA 1
ATOM 1008 C C . MET A 1 140 ? 5.342 0.720 -11.125 1.00 60.06 140 MET A C 1
ATOM 1010 O O . MET A 1 140 ? 4.975 -0.439 -11.271 1.00 60.06 140 MET A O 1
ATOM 1014 N N . GLY A 1 141 ? 4.637 1.746 -11.615 1.00 54.94 141 GLY A N 1
ATOM 1015 C CA . GLY A 1 141 ? 3.326 1.501 -12.213 1.00 54.94 141 GLY A CA 1
ATOM 1016 C C . GLY A 1 141 ? 2.352 2.666 -12.350 1.00 54.94 141 GLY A C 1
ATOM 1017 O O . GLY A 1 141 ? 1.281 2.493 -12.922 1.00 54.94 141 GLY A O 1
ATOM 1018 N N . GLY A 1 142 ? 2.724 3.869 -11.916 1.00 52.88 142 GLY A N 1
ATOM 1019 C CA . GLY A 1 142 ? 1.961 5.098 -12.174 1.00 52.88 142 GLY A CA 1
ATOM 1020 C C . GLY A 1 142 ? 0.842 5.408 -11.171 1.00 52.88 142 GLY A C 1
ATOM 1021 O O . GLY A 1 142 ? 0.352 6.528 -11.173 1.00 52.88 142 GLY A O 1
ATOM 1022 N N . SER A 1 143 ? 0.473 4.496 -10.259 1.00 62.78 143 SER A N 1
ATOM 1023 C CA . SER A 1 143 ? -0.382 4.858 -9.109 1.00 62.78 143 SER A CA 1
ATOM 1024 C C . SER A 1 143 ? 0.357 5.718 -8.092 1.00 62.78 143 SER A C 1
ATOM 1026 O O . SER A 1 143 ? -0.243 6.612 -7.511 1.00 62.78 143 SER A O 1
ATOM 1028 N N . GLY A 1 144 ? 1.648 5.453 -7.873 1.00 73.69 144 GLY A N 1
ATOM 1029 C CA . GLY A 1 144 ? 2.363 5.926 -6.684 1.00 73.69 144 GLY A CA 1
ATOM 1030 C C . GLY A 1 144 ? 2.163 5.021 -5.463 1.00 73.69 144 GLY A C 1
ATOM 1031 O O . GLY A 1 144 ? 2.609 5.380 -4.382 1.00 73.69 144 GLY A O 1
ATOM 1032 N N . VAL A 1 145 ? 1.507 3.865 -5.625 1.00 84.62 145 VAL A N 1
ATOM 1033 C CA . VAL A 1 145 ? 1.462 2.827 -4.586 1.00 84.62 145 VAL A CA 1
ATOM 1034 C C . VAL A 1 145 ? 2.892 2.391 -4.259 1.00 84.62 145 VAL A C 1
ATOM 1036 O O . VAL A 1 145 ? 3.764 2.368 -5.128 1.00 84.62 145 VAL A O 1
ATOM 1039 N N . ALA A 1 146 ? 3.136 2.076 -2.997 1.00 88.12 146 ALA A N 1
ATOM 1040 C CA . ALA A 1 146 ? 4.339 1.404 -2.532 1.00 88.12 146 ALA A CA 1
ATOM 1041 C C . ALA A 1 146 ? 3.959 0.036 -1.953 1.00 88.12 146 ALA A C 1
ATOM 1043 O O . ALA A 1 146 ? 2.790 -0.218 -1.683 1.00 88.12 146 ALA A O 1
ATOM 1044 N N . LEU A 1 147 ? 4.930 -0.849 -1.762 1.00 87.50 147 LEU A N 1
ATOM 1045 C CA . LEU A 1 147 ? 4.737 -2.122 -1.073 1.00 87.50 147 LEU A CA 1
ATOM 1046 C C . LEU A 1 147 ? 5.519 -2.130 0.235 1.00 87.50 147 LEU A C 1
ATOM 1048 O O . LEU A 1 147 ? 6.627 -1.603 0.299 1.00 87.50 147 LEU A O 1
ATOM 1052 N N . CYS A 1 148 ? 4.995 -2.793 1.256 1.00 88.12 148 CYS A N 1
ATOM 1053 C CA . CYS A 1 148 ? 5.781 -3.199 2.417 1.00 88.12 148 CYS A CA 1
ATOM 1054 C C . CYS A 1 148 ? 5.518 -4.663 2.770 1.00 88.12 148 CYS A C 1
ATOM 1056 O O . CYS A 1 148 ? 4.577 -5.269 2.261 1.00 88.12 148 CYS A O 1
ATOM 1058 N N . GLN A 1 149 ? 6.368 -5.233 3.623 1.00 82.81 149 GLN A N 1
ATOM 1059 C CA . GLN A 1 149 ? 6.128 -6.553 4.205 1.00 82.81 149 GLN A CA 1
ATOM 1060 C C . GLN A 1 149 ? 5.168 -6.420 5.385 1.00 82.81 149 GLN A C 1
ATOM 1062 O O . GLN A 1 149 ? 5.359 -5.555 6.243 1.00 82.81 149 GLN A O 1
ATOM 1067 N N . TRP A 1 150 ? 4.157 -7.277 5.432 1.00 81.31 150 TRP A N 1
ATOM 1068 C CA . TRP A 1 150 ? 3.203 -7.346 6.529 1.00 81.31 150 TRP A CA 1
ATOM 1069 C C . TRP A 1 150 ? 2.677 -8.778 6.657 1.00 81.31 150 TRP A C 1
ATOM 1071 O O . TRP A 1 150 ? 2.166 -9.342 5.692 1.00 81.31 150 TRP A O 1
ATOM 1081 N N . ARG A 1 151 ? 2.870 -9.371 7.846 1.00 75.62 151 ARG A N 1
ATOM 1082 C CA . ARG A 1 151 ? 2.495 -10.759 8.192 1.00 75.62 151 ARG A CA 1
ATOM 1083 C C . ARG A 1 151 ? 2.951 -11.821 7.177 1.00 75.62 151 ARG A C 1
ATOM 1085 O O . ARG A 1 151 ? 2.237 -12.768 6.899 1.00 75.62 151 ARG A O 1
ATOM 1092 N N . GLY A 1 152 ? 4.161 -11.666 6.636 1.00 68.12 152 GLY A N 1
ATOM 1093 C CA . GLY A 1 152 ? 4.738 -12.610 5.668 1.00 68.12 152 GLY A CA 1
ATOM 1094 C C . GLY A 1 152 ? 4.289 -12.402 4.217 1.00 68.12 152 GLY A C 1
ATOM 1095 O O . GLY A 1 152 ? 4.844 -13.040 3.327 1.00 68.12 152 GLY A O 1
ATOM 1096 N N . GLY A 1 153 ? 3.353 -11.481 3.969 1.00 75.50 153 GLY A N 1
ATOM 1097 C CA . GLY A 1 153 ? 2.895 -11.099 2.636 1.00 75.50 153 GLY A CA 1
ATOM 1098 C C . GLY A 1 153 ? 3.227 -9.652 2.269 1.00 75.50 153 GLY A C 1
ATOM 1099 O O . GLY A 1 153 ? 3.737 -8.863 3.072 1.00 75.50 153 GLY A O 1
ATOM 1100 N N . HIS A 1 154 ? 2.886 -9.273 1.038 1.00 82.94 154 HIS A N 1
ATOM 1101 C CA . HIS A 1 154 ? 3.005 -7.892 0.577 1.00 82.94 154 HIS A CA 1
ATOM 1102 C C . HIS A 1 154 ? 1.736 -7.103 0.871 1.00 82.94 154 HIS A C 1
ATOM 1104 O O . HIS A 1 154 ? 0.634 -7.543 0.564 1.00 82.94 154 HIS A O 1
ATOM 1110 N N . LEU A 1 155 ? 1.894 -5.911 1.435 1.00 88.38 155 LEU A N 1
ATOM 1111 C CA . LEU A 1 155 ? 0.811 -4.959 1.649 1.00 88.38 155 LEU A CA 1
ATOM 1112 C C . LEU A 1 155 ? 0.993 -3.763 0.716 1.00 88.38 155 LEU A C 1
ATOM 1114 O O . LEU A 1 155 ? 2.055 -3.134 0.703 1.00 88.38 155 LEU A O 1
ATOM 1118 N N . ALA A 1 156 ? -0.051 -3.437 -0.046 1.00 90.56 156 ALA A N 1
ATOM 1119 C CA . ALA A 1 156 ? -0.083 -2.240 -0.873 1.00 90.56 156 ALA A CA 1
ATOM 1120 C C . ALA A 1 156 ? -0.336 -1.000 -0.012 1.00 90.56 156 ALA A C 1
ATOM 1122 O O . ALA A 1 156 ? -1.376 -0.871 0.627 1.00 90.56 156 ALA A O 1
ATOM 1123 N N . VAL A 1 157 ? 0.611 -0.069 -0.020 1.00 93.06 157 VAL A N 1
ATOM 1124 C CA . VAL A 1 157 ? 0.555 1.207 0.691 1.00 93.06 157 VAL A CA 1
ATOM 1125 C C . VAL A 1 157 ? 0.168 2.306 -0.291 1.00 93.06 157 VAL A C 1
ATOM 1127 O O . VAL A 1 157 ? 0.865 2.559 -1.276 1.00 93.06 157 VAL A O 1
ATOM 1130 N N . LEU A 1 158 ? -0.963 2.959 -0.036 1.00 92.19 158 LEU A N 1
ATOM 1131 C CA . LEU A 1 158 ? -1.530 3.940 -0.953 1.00 92.19 158 LEU A CA 1
ATOM 1132 C C . LEU A 1 158 ? -0.813 5.299 -0.861 1.00 92.19 158 LEU A C 1
ATOM 1134 O O . LEU A 1 158 ? -0.440 5.735 0.232 1.00 92.19 158 LEU A O 1
ATOM 1138 N N . PRO A 1 159 ? -0.684 6.033 -1.983 1.00 89.81 159 PRO A N 1
ATOM 1139 C CA . PRO A 1 159 ? -0.120 7.379 -2.008 1.00 89.81 159 PRO A CA 1
ATOM 1140 C C . PRO A 1 159 ? -1.150 8.395 -1.512 1.00 89.81 159 PRO A C 1
ATOM 1142 O O . PRO A 1 159 ? -1.725 9.161 -2.290 1.00 89.81 159 PRO A O 1
ATOM 1145 N N . LEU A 1 160 ? -1.394 8.399 -0.204 1.00 91.81 160 LEU A N 1
ATOM 1146 C CA . LEU A 1 160 ? -2.425 9.229 0.408 1.00 91.81 160 LEU A CA 1
ATOM 1147 C C . LEU A 1 160 ? -2.331 10.726 0.047 1.00 91.81 160 LEU A C 1
ATOM 1149 O O . LEU A 1 160 ? -3.380 11.286 -0.269 1.00 91.81 160 LEU A O 1
ATOM 1153 N N . PRO A 1 161 ? -1.147 11.377 -0.025 1.00 90.25 161 PRO A N 1
ATOM 1154 C CA . PRO A 1 161 ? -1.081 12.767 -0.472 1.00 90.25 161 PRO A CA 1
ATOM 1155 C C . PRO A 1 161 ? -1.706 12.984 -1.854 1.00 90.25 161 PRO A C 1
ATOM 1157 O O . PRO A 1 161 ? -2.502 13.902 -2.029 1.00 90.25 161 PRO A O 1
ATOM 1160 N N . ARG A 1 162 ? -1.457 12.080 -2.812 1.00 87.94 162 ARG A N 1
ATOM 1161 C CA . ARG A 1 162 ? -2.042 12.158 -4.161 1.00 87.94 162 ARG A CA 1
ATOM 1162 C C . ARG A 1 162 ? -3.552 11.949 -4.147 1.00 87.94 162 ARG A C 1
ATOM 1164 O O . ARG A 1 162 ? -4.268 12.692 -4.815 1.00 87.94 162 ARG A O 1
ATOM 1171 N N . LEU A 1 163 ? -4.041 10.990 -3.355 1.00 89.94 163 LEU A N 1
ATOM 1172 C CA . LEU A 1 163 ? -5.480 10.756 -3.177 1.00 89.94 163 LEU A CA 1
ATOM 1173 C C . LEU A 1 163 ? -6.182 11.990 -2.583 1.00 89.94 163 LEU A C 1
ATOM 1175 O O . LEU A 1 163 ? -7.308 12.311 -2.966 1.00 89.94 163 LEU A O 1
ATOM 1179 N N . LEU A 1 164 ? -5.498 12.722 -1.701 1.00 89.56 164 LEU A N 1
ATOM 1180 C CA . LEU A 1 164 ? -5.962 13.996 -1.143 1.00 89.56 164 LEU A CA 1
ATOM 1181 C C . LEU A 1 164 ? -5.744 15.187 -2.089 1.00 89.56 164 LEU A C 1
ATOM 1183 O O . LEU A 1 164 ? -6.308 16.255 -1.873 1.00 89.56 164 LEU A O 1
ATOM 1187 N N . GLY A 1 165 ? -4.983 15.006 -3.168 1.00 87.19 165 GLY A N 1
ATOM 1188 C CA . GLY A 1 165 ? -4.720 16.037 -4.163 1.00 87.19 165 GLY A CA 1
ATOM 1189 C C . GLY A 1 165 ? -3.572 16.962 -3.898 1.00 87.19 165 GLY A C 1
ATOM 1190 O O . GLY A 1 165 ? -3.610 18.111 -4.328 1.00 87.19 165 GLY A O 1
ATOM 1191 N N . ARG A 1 166 ? -2.576 16.442 -3.207 1.00 84.69 166 ARG A N 1
ATOM 1192 C CA . ARG A 1 166 ? -1.405 17.175 -2.798 1.00 84.69 166 ARG A CA 1
ATOM 1193 C C . ARG A 1 166 ? -0.161 16.560 -3.420 1.00 84.69 166 ARG A C 1
ATOM 1195 O O . ARG A 1 166 ? -0.074 15.344 -3.598 1.00 84.69 166 ARG A O 1
ATOM 1202 N N . ASP A 1 167 ? 0.803 17.424 -3.699 1.00 76.62 167 ASP A N 1
ATOM 1203 C CA . ASP A 1 167 ? 2.116 17.037 -4.216 1.00 76.62 167 ASP A CA 1
ATOM 1204 C C . ASP A 1 167 ? 3.172 16.949 -3.099 1.00 76.62 167 ASP A C 1
ATOM 1206 O O . ASP A 1 167 ? 4.257 16.393 -3.294 1.00 76.62 167 ASP A O 1
ATOM 1210 N N . ASP A 1 168 ? 2.867 17.465 -1.903 1.00 81.62 168 ASP A N 1
ATOM 1211 C CA . ASP A 1 168 ? 3.733 17.365 -0.734 1.00 81.62 168 ASP A CA 1
ATOM 1212 C C . ASP A 1 168 ? 3.659 15.972 -0.099 1.00 81.62 168 ASP A C 1
ATOM 1214 O O . ASP A 1 168 ? 2.630 15.308 -0.097 1.00 81.62 168 ASP A O 1
ATOM 1218 N N . HIS A 1 169 ? 4.785 15.510 0.442 1.00 78.25 169 HIS A N 1
ATOM 1219 C CA . HIS A 1 169 ? 4.892 14.203 1.092 1.00 78.25 169 HIS A CA 1
ATOM 1220 C C . HIS A 1 169 ? 5.268 14.423 2.560 1.00 78.25 169 HIS A C 1
ATOM 1222 O O . HIS A 1 169 ? 6.444 14.320 2.921 1.00 78.25 169 HIS A O 1
ATOM 1228 N N . PRO A 1 170 ? 4.301 14.817 3.409 1.00 81.81 170 PRO A N 1
ATOM 1229 C CA . PRO A 1 170 ? 4.565 15.045 4.821 1.00 81.81 170 PRO A CA 1
ATOM 1230 C C . PRO A 1 170 ? 4.981 13.739 5.514 1.00 81.81 170 PRO A C 1
ATOM 1232 O O . PRO A 1 170 ? 4.599 12.652 5.071 1.00 81.81 170 PRO A O 1
ATOM 1235 N N . PRO A 1 171 ? 5.756 13.818 6.610 1.00 80.25 171 PRO A N 1
ATOM 1236 C CA . PRO A 1 171 ? 6.211 12.632 7.318 1.00 80.25 171 PRO A CA 1
ATOM 1237 C C . PRO A 1 171 ? 5.021 11.838 7.870 1.00 80.25 171 PRO A C 1
ATOM 1239 O O . PRO A 1 171 ? 4.186 12.375 8.599 1.00 80.25 171 PRO A O 1
ATOM 1242 N N . ALA A 1 172 ? 4.988 10.547 7.544 1.00 90.44 172 ALA A N 1
ATOM 1243 C CA . ALA A 1 172 ? 4.008 9.581 8.026 1.00 90.44 172 ALA A CA 1
ATOM 1244 C C . ALA A 1 172 ? 4.737 8.475 8.812 1.00 90.44 172 ALA A C 1
ATOM 1246 O O . ALA A 1 172 ? 5.131 7.466 8.226 1.00 90.44 172 ALA A O 1
ATOM 1247 N N . PRO A 1 173 ? 5.012 8.676 10.116 1.00 88.38 173 PRO A N 1
ATOM 1248 C CA . PRO A 1 173 ? 5.714 7.700 10.949 1.00 88.38 173 PRO A CA 1
ATOM 1249 C C . PRO A 1 173 ? 4.909 6.425 11.230 1.00 88.38 173 PRO A C 1
ATOM 1251 O O . PRO A 1 173 ? 5.488 5.466 11.741 1.00 88.38 173 PRO A O 1
ATOM 1254 N N . LEU A 1 174 ? 3.608 6.399 10.930 1.00 91.19 174 LEU A N 1
ATOM 1255 C CA . LEU A 1 174 ? 2.723 5.266 11.182 1.00 91.19 174 LEU A CA 1
ATOM 1256 C C . LEU A 1 174 ? 2.048 4.788 9.892 1.00 91.19 174 LEU A C 1
ATOM 1258 O O . LEU A 1 174 ? 1.814 5.561 8.963 1.00 91.19 174 LEU A O 1
ATOM 1262 N N . LEU A 1 175 ? 1.683 3.512 9.873 1.00 93.50 175 LEU A N 1
ATOM 1263 C CA . LEU A 1 175 ? 0.885 2.878 8.835 1.00 93.50 175 LEU A CA 1
ATOM 1264 C C . LEU A 1 175 ? -0.399 2.334 9.466 1.00 93.50 175 LEU A C 1
ATOM 1266 O O . LEU A 1 175 ? -0.330 1.474 10.341 1.00 93.50 175 LEU A O 1
ATOM 1270 N N . ALA A 1 176 ? -1.555 2.827 9.022 1.00 93.94 176 ALA A N 1
ATOM 1271 C CA . ALA A 1 176 ? -2.847 2.233 9.343 1.00 93.94 176 ALA A CA 1
ATOM 1272 C C . ALA A 1 176 ? -3.168 1.150 8.308 1.00 93.94 176 ALA A C 1
ATOM 1274 O O . ALA A 1 176 ? -3.288 1.445 7.118 1.00 93.94 176 ALA A O 1
ATOM 1275 N N . VAL A 1 177 ? -3.291 -0.097 8.754 1.00 92.69 177 VAL A N 1
ATOM 1276 C CA . VAL A 1 177 ? -3.687 -1.225 7.912 1.00 92.69 177 VAL A CA 1
ATOM 1277 C C . VAL A 1 177 ? -5.200 -1.328 7.938 1.00 92.69 177 VAL A C 1
ATOM 1279 O O . VAL A 1 177 ? -5.810 -1.538 8.986 1.00 92.69 177 VAL A O 1
ATOM 1282 N N . LEU A 1 178 ? -5.801 -1.173 6.767 1.00 92.81 178 LEU A N 1
ATOM 1283 C CA . LEU A 1 178 ? -7.211 -1.397 6.535 1.00 92.81 178 LEU A CA 1
ATOM 1284 C C . LEU A 1 178 ? -7.445 -2.824 6.054 1.00 92.81 178 LEU A C 1
ATOM 1286 O O . LEU A 1 178 ? -6.678 -3.329 5.234 1.00 92.81 178 LEU A O 1
ATOM 1290 N N . ARG A 1 179 ? -8.538 -3.437 6.503 1.00 87.19 179 ARG A N 1
ATOM 1291 C CA . ARG A 1 179 ? -9.011 -4.746 6.063 1.00 87.19 179 ARG A CA 1
ATOM 1292 C C . ARG A 1 179 ? -10.500 -4.694 5.741 1.00 87.19 179 ARG A C 1
ATOM 1294 O O . ARG A 1 179 ? -11.290 -4.196 6.539 1.00 87.19 179 ARG A O 1
ATOM 1301 N N . LEU A 1 180 ? -10.871 -5.245 4.589 1.00 85.94 180 LEU A N 1
ATOM 1302 C CA . LEU A 1 180 ? -12.261 -5.442 4.186 1.00 85.94 180 LEU A CA 1
ATOM 1303 C C . LEU A 1 180 ? -12.420 -6.854 3.609 1.00 85.94 180 LEU A C 1
ATOM 1305 O O . LEU A 1 180 ? -11.986 -7.139 2.491 1.00 85.94 180 LEU A O 1
ATOM 1309 N N . GLY A 1 181 ? -13.015 -7.750 4.401 1.00 83.25 181 GLY A N 1
ATOM 1310 C CA . GLY A 1 181 ? -12.940 -9.189 4.141 1.00 83.25 181 GLY A CA 1
ATOM 1311 C C . GLY A 1 181 ? -11.482 -9.650 4.154 1.00 83.25 181 GLY A C 1
ATOM 1312 O O . GLY A 1 181 ? -10.739 -9.318 5.074 1.00 83.25 181 GLY A O 1
ATOM 1313 N N . GLU A 1 182 ? -11.067 -10.341 3.097 1.00 78.50 182 GLU A N 1
ATOM 1314 C CA . GLU A 1 182 ? -9.697 -10.849 2.948 1.00 78.50 182 GLU A CA 1
ATOM 1315 C C . GLU A 1 182 ? -8.714 -9.810 2.366 1.00 78.50 182 GLU A C 1
ATOM 1317 O O . GLU A 1 182 ? -7.501 -9.995 2.382 1.00 78.50 182 GLU A O 1
ATOM 1322 N N . HIS A 1 183 ? -9.214 -8.687 1.849 1.00 85.25 183 HIS A N 1
ATOM 1323 C CA . HIS A 1 183 ? -8.381 -7.682 1.191 1.00 85.25 183 HIS A CA 1
ATOM 1324 C C . HIS A 1 183 ? -7.781 -6.717 2.212 1.00 85.25 183 HIS A C 1
ATOM 1326 O O . HIS A 1 183 ? -8.467 -6.294 3.148 1.00 85.25 183 HIS A O 1
ATOM 1332 N N . THR A 1 184 ? -6.530 -6.293 1.999 1.00 88.94 184 THR A N 1
ATOM 1333 C CA . THR A 1 184 ? -5.840 -5.356 2.901 1.00 88.94 184 THR A CA 1
ATOM 1334 C C . THR A 1 184 ? -5.098 -4.235 2.178 1.00 88.94 184 THR A C 1
ATOM 1336 O O . THR A 1 184 ? -4.541 -4.418 1.100 1.00 88.94 184 THR A O 1
ATOM 1339 N N . LEU A 1 185 ? -5.103 -3.037 2.769 1.00 93.81 185 LEU A N 1
ATOM 1340 C CA . LEU A 1 185 ? -4.434 -1.842 2.244 1.00 93.81 185 LEU A CA 1
ATOM 1341 C C . LEU A 1 185 ? -3.758 -1.065 3.368 1.00 93.81 185 LEU A C 1
ATOM 1343 O O . LEU A 1 185 ? -4.279 -0.970 4.472 1.00 93.81 185 LEU A O 1
ATOM 1347 N N . GLY A 1 186 ? -2.617 -0.457 3.078 1.00 94.31 186 GLY A N 1
ATOM 1348 C CA . GLY A 1 186 ? -1.916 0.439 3.985 1.00 94.31 186 GLY A CA 1
ATOM 1349 C C . GLY A 1 186 ? -2.205 1.908 3.677 1.00 94.31 186 GLY A C 1
ATOM 1350 O O . GLY A 1 186 ? -2.082 2.348 2.533 1.00 94.31 186 GLY A O 1
ATOM 1351 N N . LEU A 1 187 ? -2.523 2.691 4.705 1.00 95.25 187 LEU A N 1
ATOM 1352 C CA . LEU A 1 187 ? -2.612 4.148 4.647 1.00 95.25 187 LEU A CA 1
ATOM 1353 C C . LEU A 1 187 ? -1.511 4.778 5.510 1.00 95.25 187 LEU A C 1
ATOM 1355 O O . LEU A 1 187 ? -1.477 4.535 6.717 1.00 95.25 187 LEU A O 1
ATOM 1359 N N . PRO A 1 188 ? -0.611 5.596 4.934 1.00 94.88 188 PRO A N 1
ATOM 1360 C CA . PRO A 1 188 ? 0.348 6.371 5.713 1.00 94.88 188 PRO A CA 1
ATOM 1361 C C . PRO A 1 188 ? -0.361 7.406 6.587 1.00 94.88 188 PRO A C 1
ATOM 1363 O O . PRO A 1 188 ? -1.128 8.221 6.078 1.00 94.88 188 PRO A O 1
ATOM 1366 N N . VAL A 1 189 ? -0.082 7.410 7.890 1.00 93.88 189 VAL A N 1
ATOM 1367 C CA . VAL A 1 189 ? -0.692 8.344 8.845 1.00 93.88 189 VAL A CA 1
ATOM 1368 C C . VAL A 1 189 ? 0.363 8.986 9.739 1.00 93.88 189 VAL A C 1
ATOM 1370 O O . VAL A 1 189 ? 1.450 8.449 9.968 1.00 93.88 189 VAL A O 1
ATOM 1373 N N . LYS A 1 190 ? 0.049 10.181 10.232 1.00 91.38 190 LYS A N 1
ATOM 1374 C CA . LYS A 1 190 ? 0.893 10.917 11.168 1.00 91.38 190 LYS A CA 1
ATOM 1375 C C . LYS A 1 190 ? 0.716 10.391 12.586 1.00 91.38 190 LYS A C 1
ATOM 1377 O O . LYS A 1 190 ? 1.694 10.053 13.243 1.00 91.38 190 LYS A O 1
ATOM 1382 N N . GLU A 1 191 ? -0.528 10.341 13.044 1.00 87.25 191 GLU A N 1
ATOM 1383 C CA . GLU A 1 191 ? -0.894 9.910 14.389 1.00 87.25 191 GLU A CA 1
ATOM 1384 C C . GLU A 1 191 ? -2.345 9.431 14.434 1.00 87.25 191 GLU A C 1
ATOM 1386 O O . GLU A 1 191 ? -3.169 9.815 13.602 1.00 87.25 191 GLU A O 1
ATOM 1391 N N . VAL A 1 192 ? -2.645 8.591 15.423 1.00 87.56 192 VAL A N 1
ATOM 1392 C CA . VAL A 1 192 ? -4.014 8.228 15.797 1.00 87.56 192 VAL A CA 1
ATOM 1393 C C . VAL A 1 192 ? -4.439 9.168 16.913 1.00 87.56 192 VAL A C 1
ATOM 1395 O O . VAL A 1 192 ? -3.735 9.269 17.917 1.00 87.56 192 VAL A O 1
ATOM 1398 N N . ARG A 1 193 ? -5.566 9.861 16.739 1.00 86.12 193 ARG A N 1
ATOM 1399 C CA . ARG A 1 193 ? -6.083 10.797 17.739 1.00 86.12 193 ARG A CA 1
ATOM 1400 C C . ARG A 1 193 ? -6.941 10.082 18.770 1.00 86.12 193 ARG A C 1
ATOM 1402 O O . ARG A 1 193 ? -6.614 10.090 19.950 1.00 86.12 193 ARG A O 1
ATOM 1409 N N . GLU A 1 194 ? -8.032 9.471 18.321 1.00 83.88 194 GLU A N 1
ATOM 1410 C CA . GLU A 1 194 ? -9.014 8.837 19.201 1.00 83.88 194 GLU A CA 1
ATOM 1411 C C . GLU A 1 194 ? -9.965 7.910 18.432 1.00 83.88 194 GLU A C 1
ATOM 1413 O O . GLU A 1 194 ? -10.041 7.948 17.202 1.00 83.88 194 GLU A O 1
ATOM 1418 N N . LEU A 1 195 ? -10.729 7.112 19.179 1.00 84.44 195 LEU A N 1
ATOM 1419 C CA . LEU A 1 195 ? -11.935 6.449 18.690 1.00 84.44 195 LEU A CA 1
ATOM 1420 C C . LEU A 1 195 ? -13.148 7.293 19.087 1.00 84.44 195 LEU A C 1
ATOM 1422 O O . LEU A 1 195 ? -13.311 7.633 20.259 1.00 84.44 195 LEU A O 1
ATOM 1426 N N . ARG A 1 196 ? -14.013 7.611 18.126 1.00 84.69 196 ARG A N 1
ATOM 1427 C CA . ARG A 1 196 ? -15.205 8.438 18.338 1.00 84.69 196 ARG A CA 1
ATOM 1428 C C . ARG A 1 196 ? -16.430 7.749 17.756 1.00 84.69 196 ARG A C 1
ATOM 1430 O O . ARG A 1 196 ? -16.384 7.217 16.650 1.00 84.69 196 ARG A O 1
ATOM 1437 N N . GLN A 1 197 ? -17.530 7.794 18.496 1.00 85.12 197 GLN A N 1
ATOM 1438 C CA . GLN A 1 197 ? -18.841 7.407 17.985 1.00 85.12 197 GLN A CA 1
ATOM 1439 C C . GLN A 1 197 ? -19.393 8.540 17.119 1.00 85.12 197 GLN A C 1
ATOM 1441 O O . GLN A 1 197 ? -19.483 9.680 17.577 1.00 85.12 197 GLN A O 1
ATOM 1446 N N . LEU A 1 198 ? -19.752 8.231 15.877 1.00 84.69 198 LEU A N 1
ATOM 1447 C CA . LEU A 1 198 ? -20.465 9.138 14.978 1.00 84.69 198 LEU A CA 1
ATOM 1448 C C . LEU A 1 198 ? -21.796 8.489 14.572 1.00 84.69 198 LEU A C 1
ATOM 1450 O O . LEU A 1 198 ? -21.884 7.262 14.570 1.00 84.69 198 LEU A O 1
ATOM 1454 N N . PRO A 1 199 ? -22.828 9.270 14.205 1.00 82.19 199 PRO A N 1
ATOM 1455 C CA . PRO A 1 199 ? -24.068 8.707 13.672 1.00 82.19 199 PRO A CA 1
ATOM 1456 C C . PRO A 1 199 ? -23.781 7.774 12.488 1.00 82.19 199 PRO A C 1
ATOM 1458 O O . PRO A 1 199 ? -22.941 8.113 11.653 1.00 82.19 199 PRO A O 1
ATOM 1461 N N . ALA A 1 200 ? -24.475 6.636 12.385 1.00 71.88 200 ALA A N 1
ATOM 1462 C CA . ALA A 1 200 ? -24.251 5.649 11.321 1.00 71.88 200 ALA A CA 1
ATOM 1463 C C . ALA A 1 200 ? -24.504 6.207 9.905 1.00 71.88 200 ALA A C 1
ATOM 1465 O O . ALA A 1 200 ? -23.860 5.794 8.942 1.00 71.88 200 ALA A O 1
ATOM 1466 N N . ALA A 1 201 ? -25.399 7.192 9.776 1.00 76.56 201 ALA A N 1
ATOM 1467 C CA . ALA A 1 201 ? -25.684 7.897 8.526 1.00 76.56 201 ALA A CA 1
ATOM 1468 C C . ALA A 1 201 ? -25.392 9.406 8.655 1.00 76.56 201 ALA A C 1
ATOM 1470 O O . ALA A 1 201 ? -26.319 10.219 8.745 1.00 76.56 201 ALA A O 1
ATOM 1471 N N . PRO A 1 202 ? -24.112 9.812 8.686 1.00 79.19 202 PRO A N 1
ATOM 1472 C CA . PRO A 1 202 ? -23.760 11.214 8.806 1.00 79.19 202 PRO A CA 1
ATOM 1473 C C . PRO A 1 202 ? -24.084 11.957 7.501 1.00 79.19 202 PRO A C 1
ATOM 1475 O O . PRO A 1 202 ? -23.924 11.427 6.401 1.00 79.19 202 PRO A O 1
ATOM 1478 N N . GLN A 1 203 ? -24.560 13.199 7.611 1.00 83.06 203 GLN A N 1
ATOM 1479 C CA . GLN A 1 203 ? -24.832 14.054 6.453 1.00 83.06 203 GLN A CA 1
ATOM 1480 C C . GLN A 1 203 ? -23.587 14.872 6.105 1.00 83.06 203 GLN A C 1
ATOM 1482 O O . GLN A 1 203 ? -22.983 15.491 6.978 1.00 83.06 203 GLN A O 1
ATOM 1487 N N . GLY A 1 204 ? -23.206 14.890 4.828 1.00 87.19 204 GLY A N 1
ATOM 1488 C CA . GLY A 1 204 ? -21.996 15.567 4.372 1.00 87.19 204 GLY A CA 1
ATOM 1489 C C . GLY A 1 204 ? -21.905 15.695 2.858 1.00 87.19 204 GLY A C 1
ATOM 1490 O O . GLY A 1 204 ? -22.830 15.338 2.128 1.00 87.19 204 GLY A O 1
ATOM 1491 N N . VAL A 1 205 ? -20.762 16.185 2.384 1.00 87.94 205 VAL A N 1
ATOM 1492 C CA . VAL A 1 205 ? -20.466 16.331 0.953 1.00 87.94 205 VAL A CA 1
ATOM 1493 C C . VAL A 1 205 ? -19.573 15.180 0.507 1.00 87.94 205 VAL A C 1
ATOM 1495 O O . VAL A 1 205 ? -18.480 14.996 1.044 1.00 87.94 205 VAL A O 1
ATOM 1498 N N . ARG A 1 206 ? -20.027 14.390 -0.472 1.00 88.69 206 ARG A N 1
ATOM 1499 C CA . ARG A 1 206 ? -19.216 13.309 -1.047 1.00 88.69 206 ARG A CA 1
ATOM 1500 C C . ARG A 1 206 ? -18.133 13.876 -1.957 1.00 88.69 206 ARG A C 1
ATOM 1502 O O . ARG A 1 206 ? -18.396 14.746 -2.784 1.00 88.69 206 ARG A O 1
ATOM 1509 N N . SER A 1 207 ? -16.918 13.360 -1.818 1.00 80.69 207 SER A N 1
ATOM 1510 C CA . SER A 1 207 ? -15.839 13.609 -2.766 1.00 80.69 207 SER A CA 1
ATOM 1511 C C . SER A 1 207 ? -15.938 12.590 -3.896 1.00 80.69 207 SER A C 1
ATOM 1513 O O . SER A 1 207 ? -15.614 11.419 -3.715 1.00 80.69 207 SER A O 1
ATOM 1515 N N . GLU A 1 208 ? -16.411 13.042 -5.056 1.00 66.25 208 GLU A N 1
ATOM 1516 C CA . GLU A 1 208 ? -16.484 12.232 -6.270 1.00 66.25 208 GLU A CA 1
ATOM 1517 C C . GLU A 1 208 ? -15.472 12.765 -7.286 1.00 66.25 208 GLU A C 1
ATOM 1519 O O . GLU A 1 208 ? -15.603 13.860 -7.830 1.00 66.25 208 GLU A O 1
ATOM 1524 N N . GLY A 1 209 ? -14.407 12.002 -7.503 1.00 68.38 209 GLY A N 1
ATOM 1525 C CA . GLY A 1 209 ? -13.388 12.306 -8.495 1.00 68.38 209 GLY A CA 1
ATOM 1526 C C . GLY A 1 209 ? -12.529 11.078 -8.744 1.00 68.38 209 GLY A C 1
ATOM 1527 O O . GLY A 1 209 ? -12.054 10.452 -7.798 1.00 68.38 209 GLY A O 1
ATOM 1528 N N . ALA A 1 210 ? -12.326 10.723 -10.013 1.00 69.31 210 ALA A N 1
ATOM 1529 C CA . ALA A 1 210 ? -11.474 9.595 -10.370 1.00 69.31 210 ALA A CA 1
ATOM 1530 C C . ALA A 1 210 ? -10.063 9.791 -9.785 1.00 69.31 210 ALA A C 1
ATOM 1532 O O . ALA A 1 210 ? -9.445 10.840 -9.975 1.00 69.31 210 ALA A O 1
ATOM 1533 N N . GLY A 1 211 ? -9.571 8.793 -9.045 1.00 73.69 211 GLY A N 1
ATOM 1534 C CA . GLY A 1 211 ? -8.256 8.841 -8.397 1.00 73.69 211 GLY A CA 1
ATOM 1535 C C . GLY A 1 211 ? -8.165 9.736 -7.153 1.00 73.69 211 GLY A C 1
ATOM 1536 O O . GLY A 1 211 ? -7.058 9.981 -6.677 1.00 73.69 211 GLY A O 1
ATOM 1537 N N . ARG A 1 212 ? -9.291 10.232 -6.621 1.00 87.19 212 ARG A N 1
ATOM 1538 C CA . ARG A 1 212 ? -9.357 10.933 -5.327 1.00 87.19 212 ARG A CA 1
ATOM 1539 C C . ARG A 1 212 ? -9.713 9.969 -4.202 1.00 87.19 212 ARG A C 1
ATOM 1541 O O . ARG A 1 212 ? -10.318 8.932 -4.447 1.00 87.19 212 ARG A O 1
ATOM 1548 N N . LEU A 1 213 ? -9.372 10.334 -2.967 1.00 90.75 213 LEU A N 1
ATOM 1549 C CA . LEU A 1 213 ? -9.811 9.598 -1.784 1.00 90.75 213 LEU A CA 1
ATOM 1550 C C . LEU A 1 213 ? -11.352 9.589 -1.737 1.00 90.75 213 LEU A C 1
ATOM 1552 O O . LEU A 1 213 ? -11.947 10.669 -1.670 1.00 90.75 213 LEU A O 1
ATOM 1556 N N . PRO A 1 214 ? -12.004 8.415 -1.755 1.00 91.56 214 PRO A N 1
ATOM 1557 C CA . PRO A 1 214 ? -13.449 8.336 -1.685 1.00 91.56 214 PRO A CA 1
ATOM 1558 C C . PRO A 1 214 ? -13.845 8.602 -0.235 1.00 91.56 214 PRO A C 1
ATOM 1560 O O . PRO A 1 214 ? -13.514 7.841 0.677 1.00 91.56 214 PRO A O 1
ATOM 1563 N N . CYS A 1 215 ? -14.491 9.735 0.007 1.00 93.06 215 CYS A N 1
ATOM 1564 C CA . CYS A 1 215 ? -14.859 10.120 1.358 1.00 93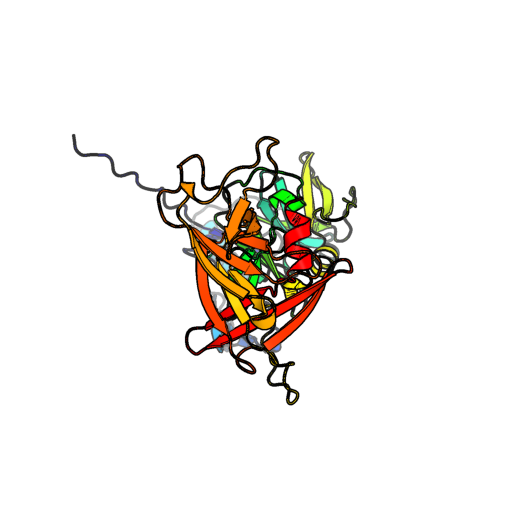.06 215 CYS A CA 1
ATOM 1565 C C . CYS A 1 215 ? -16.122 10.972 1.401 1.00 93.06 215 CYS A C 1
ATOM 1567 O O . CYS A 1 215 ? -16.462 11.672 0.443 1.00 93.06 215 CYS A O 1
ATOM 1569 N N . LEU A 1 216 ? -16.763 10.973 2.563 1.00 93.62 216 LEU A N 1
ATOM 1570 C CA . LEU A 1 216 ? -17.775 11.940 2.947 1.00 93.62 216 LEU A CA 1
ATOM 1571 C C . LEU A 1 216 ? -17.138 12.988 3.865 1.00 93.62 216 LEU A C 1
ATOM 1573 O O . LEU A 1 216 ? -16.620 12.654 4.929 1.00 93.62 216 LEU A O 1
ATOM 1577 N N . THR A 1 217 ? -17.182 14.254 3.471 1.00 93.56 217 THR A N 1
ATOM 1578 C CA . THR A 1 217 ? -16.722 15.359 4.313 1.00 93.56 217 THR A CA 1
ATOM 1579 C C . THR A 1 217 ? -17.864 15.849 5.193 1.00 93.56 217 THR A C 1
ATOM 1581 O O . THR A 1 217 ? -18.917 16.234 4.677 1.00 93.56 217 THR A O 1
ATOM 1584 N N . ILE A 1 218 ? -17.642 15.865 6.505 1.00 93.19 218 ILE A N 1
ATOM 1585 C CA . ILE A 1 218 ? -18.567 16.403 7.508 1.00 93.19 218 ILE A CA 1
ATOM 1586 C C . ILE A 1 218 ? -17.864 17.457 8.364 1.00 93.19 218 ILE A C 1
ATOM 1588 O O . ILE A 1 218 ? -16.634 17.525 8.402 1.00 93.19 218 ILE A O 1
ATOM 1592 N N . HIS A 1 219 ? -18.653 18.253 9.076 1.00 89.81 219 HIS A N 1
ATOM 1593 C CA . HIS A 1 219 ? -18.160 19.160 10.106 1.00 89.81 219 HIS A CA 1
ATOM 1594 C C . HIS A 1 219 ? -18.636 18.659 11.465 1.00 89.81 219 HIS A C 1
ATOM 1596 O O . HIS A 1 219 ? -19.806 18.296 11.603 1.00 89.81 219 HIS A O 1
ATOM 1602 N N . ASP A 1 220 ? -17.738 18.597 12.444 1.00 80.75 220 ASP A N 1
ATOM 1603 C CA . ASP A 1 220 ? -18.134 18.288 13.814 1.00 80.75 220 ASP A CA 1
ATOM 1604 C C . ASP A 1 220 ? -18.778 19.499 14.511 1.00 80.75 220 ASP A C 1
ATOM 1606 O O . ASP A 1 220 ? -18.936 20.573 13.924 1.00 80.75 220 ASP A O 1
ATOM 1610 N N . ALA A 1 221 ? -19.196 19.310 15.766 1.00 76.44 221 ALA A N 1
ATOM 1611 C CA . ALA A 1 221 ? -19.856 20.349 16.556 1.00 76.44 221 ALA A CA 1
ATOM 1612 C C . ALA A 1 221 ? -18.978 21.598 16.765 1.00 76.44 221 ALA A C 1
ATOM 1614 O O . ALA A 1 221 ? -19.511 22.697 16.908 1.00 76.44 221 ALA A O 1
ATOM 1615 N N . ASP A 1 222 ? -17.653 21.433 16.724 1.00 78.19 222 ASP A N 1
ATOM 1616 C CA . ASP A 1 222 ? -16.669 22.507 16.858 1.00 78.19 222 ASP A CA 1
ATOM 1617 C C . ASP A 1 222 ? -16.328 23.154 15.498 1.00 78.19 222 ASP A C 1
ATOM 1619 O O . ASP A 1 222 ? -15.510 24.073 15.416 1.00 78.19 222 ASP A O 1
ATOM 1623 N N . GLY A 1 223 ? -16.960 22.694 14.410 1.00 81.12 223 GLY A N 1
ATOM 1624 C CA . GLY A 1 223 ? -16.729 23.154 13.042 1.00 81.12 223 GLY A CA 1
ATOM 1625 C C . GLY A 1 223 ? -15.482 22.555 12.385 1.00 81.12 223 GLY A C 1
ATOM 1626 O O . GLY A 1 223 ? -15.151 22.921 11.251 1.00 81.12 223 GLY A O 1
ATOM 1627 N N . ALA A 1 224 ? -14.788 21.627 13.049 1.00 85.88 224 ALA A N 1
ATOM 1628 C CA . ALA A 1 224 ? -13.636 20.955 12.476 1.00 85.88 224 ALA A CA 1
ATOM 1629 C C . ALA A 1 224 ? -14.074 20.033 11.334 1.00 85.88 224 ALA A C 1
ATOM 1631 O O . ALA A 1 224 ? -15.103 19.360 11.390 1.00 85.88 224 ALA A O 1
ATOM 1632 N N . THR A 1 225 ? -13.284 20.018 10.263 1.00 91.81 225 THR A N 1
ATOM 1633 C CA . THR A 1 225 ? -13.579 19.202 9.082 1.00 91.81 225 THR A CA 1
ATOM 1634 C C . THR A 1 225 ? -13.079 17.778 9.301 1.00 91.81 225 THR A C 1
ATOM 1636 O O . THR A 1 225 ? -11.903 17.576 9.604 1.00 91.81 225 THR A O 1
ATOM 1639 N N . LEU A 1 226 ? -13.961 16.800 9.108 1.00 93.00 226 LEU A N 1
ATOM 1640 C CA . LEU A 1 226 ? -13.661 15.372 9.173 1.00 93.00 226 LEU A CA 1
ATOM 1641 C C . LEU A 1 226 ? -13.954 14.726 7.819 1.00 93.00 226 LEU A C 1
ATOM 1643 O O . LEU A 1 226 ? -15.016 14.953 7.237 1.00 93.00 226 LEU A O 1
ATOM 1647 N N . ARG A 1 227 ? -13.035 13.895 7.319 1.00 94.62 227 ARG A N 1
ATOM 1648 C CA . ARG A 1 227 ? -13.226 13.140 6.071 1.00 94.62 227 ARG A CA 1
ATOM 1649 C C . ARG A 1 227 ? -13.405 11.663 6.378 1.00 94.62 227 ARG A C 1
ATOM 1651 O O . ARG A 1 227 ? -12.442 10.965 6.681 1.00 94.62 227 ARG A O 1
ATOM 1658 N N . LEU A 1 228 ? -14.644 11.194 6.305 1.00 94.75 228 LEU A N 1
ATOM 1659 C CA . LEU A 1 228 ? -15.010 9.801 6.541 1.00 94.75 228 LEU A CA 1
ATOM 1660 C C . LEU A 1 228 ? -14.681 8.997 5.292 1.00 94.75 228 LEU A C 1
ATOM 1662 O O . LEU A 1 228 ? -15.294 9.207 4.247 1.00 94.75 228 LEU A O 1
ATOM 1666 N N . VAL A 1 229 ? -13.694 8.114 5.388 1.00 95.00 229 VAL A N 1
ATOM 1667 C CA . VAL A 1 229 ? -13.216 7.319 4.254 1.00 95.00 229 VAL A CA 1
ATOM 1668 C C . VAL A 1 229 ? -14.207 6.201 3.951 1.00 95.00 229 VAL A C 1
ATOM 1670 O O . VAL A 1 229 ? -14.504 5.375 4.813 1.00 95.00 229 VAL A O 1
ATOM 1673 N N . ASP A 1 230 ? -14.675 6.142 2.707 1.00 92.62 230 ASP A N 1
ATOM 1674 C CA . ASP A 1 230 ? -15.466 5.022 2.205 1.00 92.62 230 ASP A CA 1
ATOM 1675 C C . ASP A 1 230 ? -14.515 3.868 1.874 1.00 92.62 230 ASP A C 1
ATOM 1677 O O . ASP A 1 230 ? -13.872 3.838 0.822 1.00 92.62 230 ASP A O 1
ATOM 1681 N N . SER A 1 231 ? -14.378 2.929 2.813 1.00 91.31 231 SER A N 1
ATOM 1682 C CA . SER A 1 231 ? -13.469 1.798 2.641 1.00 91.31 231 SER A CA 1
ATOM 1683 C C . SER A 1 231 ? -13.875 0.936 1.445 1.00 91.31 231 SER A C 1
ATOM 1685 O O . SER A 1 231 ? -13.010 0.577 0.657 1.00 91.31 231 SER A O 1
ATOM 1687 N N . ALA A 1 232 ? -15.164 0.660 1.237 1.00 89.44 232 ALA A N 1
ATOM 1688 C CA . ALA A 1 232 ? -15.610 -0.183 0.126 1.00 89.44 232 ALA A CA 1
ATOM 1689 C C . ALA A 1 232 ? -15.227 0.422 -1.234 1.00 89.44 232 ALA A C 1
ATOM 1691 O O . ALA A 1 232 ? -14.653 -0.265 -2.082 1.00 89.44 232 ALA A O 1
ATOM 1692 N N . ALA A 1 233 ? -15.463 1.723 -1.416 1.00 89.19 233 ALA A N 1
ATOM 1693 C CA . ALA A 1 233 ? -15.034 2.434 -2.615 1.00 89.19 233 ALA A CA 1
ATOM 1694 C C . ALA A 1 233 ? -13.501 2.490 -2.742 1.00 89.19 233 ALA A C 1
ATOM 1696 O O . ALA A 1 233 ? -12.970 2.357 -3.845 1.00 89.19 233 ALA A O 1
ATOM 1697 N N . LEU A 1 234 ? -12.775 2.648 -1.628 1.00 90.69 234 LEU A N 1
ATOM 1698 C CA . LEU A 1 234 ? -11.311 2.659 -1.625 1.00 90.69 234 LEU A CA 1
ATOM 1699 C C . LEU A 1 234 ? -10.740 1.316 -2.098 1.00 90.69 234 LEU A C 1
ATOM 1701 O O . LEU A 1 234 ? -9.893 1.295 -2.987 1.00 90.69 234 LEU A O 1
ATOM 1705 N N . PHE A 1 235 ? -11.237 0.202 -1.557 1.00 88.81 235 PHE A N 1
ATOM 1706 C CA . PHE A 1 235 ? -10.829 -1.146 -1.956 1.00 88.81 235 PHE A CA 1
ATOM 1707 C C . PHE A 1 235 ? -11.167 -1.432 -3.426 1.00 88.81 235 PHE A C 1
ATOM 1709 O O . PHE A 1 235 ? -10.329 -1.962 -4.151 1.00 88.81 235 PHE A O 1
ATOM 1716 N N . ALA A 1 236 ? -12.337 -1.000 -3.908 1.00 84.69 236 ALA A N 1
ATOM 1717 C CA . ALA A 1 236 ? -12.726 -1.166 -5.311 1.00 84.69 236 ALA A CA 1
ATOM 1718 C C . ALA A 1 236 ? -11.802 -0.420 -6.298 1.00 84.69 236 ALA A C 1
ATOM 1720 O O . ALA A 1 236 ? -11.616 -0.866 -7.430 1.00 84.69 236 ALA A O 1
ATOM 1721 N N . MET A 1 237 ? -11.203 0.702 -5.886 1.00 82.50 237 MET A N 1
ATOM 1722 C CA . MET A 1 237 ? -10.231 1.441 -6.704 1.00 82.50 237 MET A CA 1
ATOM 1723 C C . MET A 1 237 ? -8.819 0.844 -6.688 1.00 82.50 237 MET A C 1
ATOM 1725 O O . MET A 1 237 ? -8.006 1.183 -7.556 1.00 82.50 237 MET A O 1
ATOM 1729 N N . HIS A 1 238 ? -8.521 -0.014 -5.712 1.00 84.62 238 HIS A N 1
ATOM 1730 C CA . HIS A 1 238 ? -7.188 -0.539 -5.439 1.00 84.62 238 HIS A CA 1
ATOM 1731 C C . HIS A 1 238 ? -7.199 -2.074 -5.432 1.00 84.62 238 HIS A C 1
ATOM 1733 O O . HIS A 1 238 ? -7.199 -2.696 -4.363 1.00 84.62 238 HIS A O 1
ATOM 1739 N N . PRO A 1 239 ? -7.188 -2.711 -6.621 1.00 78.12 239 PRO A N 1
ATOM 1740 C CA . PRO A 1 239 ? -7.115 -4.169 -6.743 1.00 78.12 239 PRO A CA 1
ATOM 1741 C C . PRO A 1 239 ? -5.824 -4.748 -6.142 1.00 78.12 239 PRO A C 1
ATOM 1743 O O . PRO A 1 239 ? -5.774 -5.929 -5.817 1.00 78.12 239 PRO A O 1
ATOM 1746 N N . GLU A 1 240 ? -4.792 -3.923 -5.930 1.00 82.06 240 GLU A N 1
ATOM 1747 C CA . GLU A 1 240 ? -3.572 -4.298 -5.206 1.00 82.06 240 GLU A CA 1
ATOM 1748 C C . GLU A 1 240 ? -3.840 -4.699 -3.741 1.00 82.06 240 GLU A C 1
ATOM 1750 O O . GLU A 1 240 ? -2.968 -5.256 -3.078 1.00 82.06 240 GLU A O 1
ATOM 1755 N N . SER A 1 241 ? -5.052 -4.469 -3.235 1.00 77.69 241 SER A N 1
ATOM 1756 C CA . SER A 1 241 ? -5.497 -4.953 -1.929 1.00 77.69 241 SER A CA 1
ATOM 1757 C C . SER A 1 241 ? -5.548 -6.480 -1.795 1.00 77.69 241 SER A C 1
ATOM 1759 O O . SER A 1 241 ? -5.564 -7.004 -0.683 1.00 77.69 241 SER A O 1
ATOM 1761 N N . ALA A 1 242 ? -5.536 -7.197 -2.921 1.00 77.06 242 ALA A N 1
ATOM 1762 C CA . ALA A 1 242 ? -5.484 -8.654 -2.973 1.00 77.06 242 ALA A CA 1
ATOM 1763 C C . ALA A 1 242 ? -4.059 -9.226 -2.814 1.00 77.06 242 ALA A C 1
ATOM 1765 O O . ALA A 1 242 ? -3.897 -10.438 -2.729 1.00 77.06 242 ALA A O 1
ATOM 1766 N N . LEU A 1 243 ? -3.011 -8.389 -2.773 1.00 72.88 243 LEU A N 1
ATOM 1767 C CA . LEU A 1 243 ? -1.614 -8.860 -2.730 1.00 72.88 243 LEU A CA 1
ATOM 1768 C C . LEU A 1 243 ? -1.224 -9.576 -1.435 1.00 72.88 243 LEU A C 1
ATOM 1770 O O . LEU A 1 243 ? -0.236 -10.306 -1.429 1.00 72.88 243 LEU A O 1
ATOM 1774 N N . ASN A 1 244 ? -1.961 -9.334 -0.352 1.00 68.50 244 ASN A N 1
ATOM 1775 C CA . ASN A 1 244 ? -1.706 -9.965 0.938 1.00 68.50 244 ASN A CA 1
ATOM 1776 C C . ASN A 1 244 ? -2.535 -11.232 1.161 1.00 68.50 244 ASN A C 1
ATOM 1778 O O . ASN A 1 244 ? -2.411 -11.845 2.214 1.00 68.50 244 ASN A O 1
ATOM 1782 N N . LEU A 1 245 ? -3.394 -11.611 0.212 1.00 63.75 245 LEU A N 1
ATOM 1783 C CA . LEU A 1 245 ? -4.088 -12.885 0.310 1.00 63.75 245 LEU A CA 1
ATOM 1784 C C . LEU A 1 245 ? -3.023 -13.975 0.381 1.00 63.75 245 LEU A C 1
ATOM 1786 O O . LEU A 1 245 ? -2.189 -14.072 -0.525 1.00 63.75 245 LEU A O 1
ATOM 1790 N N . GLU A 1 246 ? -3.029 -14.764 1.461 1.00 49.25 246 GLU A N 1
ATOM 1791 C CA . GLU A 1 246 ? -2.254 -15.996 1.451 1.00 49.25 246 GLU A CA 1
ATOM 1792 C C . GLU A 1 246 ? -2.677 -16.767 0.199 1.00 49.25 246 GLU A C 1
ATOM 1794 O O . GLU A 1 246 ? -3.882 -16.860 -0.077 1.00 49.25 246 GLU A O 1
ATOM 1799 N N . PRO A 1 247 ? -1.725 -17.288 -0.593 1.00 47.38 247 PRO A N 1
ATOM 1800 C CA . PRO A 1 247 ? -2.086 -18.236 -1.620 1.00 47.38 247 PRO A CA 1
ATOM 1801 C C . PRO A 1 247 ? -2.734 -19.394 -0.871 1.00 47.38 247 PRO A C 1
ATOM 1803 O O . PRO A 1 247 ? -2.046 -20.164 -0.197 1.00 47.38 247 PRO A O 1
ATOM 1806 N N . GLU A 1 248 ? -4.068 -19.493 -0.921 1.00 36.91 248 GLU A N 1
ATOM 1807 C CA . GLU A 1 248 ? -4.727 -20.689 -0.426 1.00 36.91 248 GLU A CA 1
ATOM 1808 C C . GLU A 1 248 ? -3.984 -21.879 -1.052 1.00 36.91 248 GLU A C 1
ATOM 1810 O O . GLU A 1 248 ? -3.610 -21.811 -2.231 1.00 36.91 248 GLU A O 1
ATOM 1815 N N . PRO A 1 249 ? -3.775 -22.988 -0.324 1.00 36.09 249 PRO A N 1
ATOM 1816 C CA . PRO A 1 249 ? -3.331 -24.237 -0.921 1.00 36.09 249 PRO A CA 1
ATOM 1817 C C . PRO A 1 249 ? -4.462 -24.808 -1.798 1.00 36.09 249 PRO A C 1
ATOM 1819 O O . PRO A 1 249 ? -4.984 -25.901 -1.573 1.00 36.09 249 PRO A O 1
ATOM 1822 N N . GLN A 1 250 ? -4.878 -24.052 -2.811 1.00 39.22 250 GLN A N 1
ATOM 1823 C CA . GLN A 1 250 ? -5.794 -24.464 -3.843 1.00 39.22 250 GLN A CA 1
ATOM 1824 C C . GLN A 1 250 ? -5.048 -25.438 -4.742 1.00 39.22 250 GLN A C 1
ATOM 1826 O O . GLN A 1 250 ? -3.991 -25.164 -5.311 1.00 39.22 250 GLN A O 1
ATOM 1831 N N . ARG A 1 251 ? -5.635 -26.627 -4.869 1.00 36.94 251 ARG A N 1
ATOM 1832 C CA . ARG A 1 251 ? -5.270 -27.674 -5.827 1.00 36.94 251 ARG A CA 1
ATOM 1833 C C . ARG A 1 251 ? -5.616 -27.239 -7.260 1.00 36.94 251 ARG A C 1
ATOM 1835 O O . ARG A 1 251 ? -6.414 -27.884 -7.934 1.00 36.94 251 ARG A O 1
ATOM 1842 N N . GLY A 1 252 ? -5.009 -26.147 -7.707 1.00 37.69 252 GLY A N 1
ATOM 1843 C CA . GLY A 1 252 ? -5.094 -25.578 -9.045 1.00 37.69 252 GLY A CA 1
ATOM 1844 C C . GLY A 1 252 ? -4.027 -24.498 -9.148 1.00 37.69 252 GLY A C 1
ATOM 1845 O O . GLY A 1 252 ? -4.212 -23.413 -8.617 1.00 37.69 252 GLY A O 1
ATOM 1846 N N . GLY A 1 253 ? -2.877 -24.840 -9.734 1.00 45.56 253 GLY A N 1
ATOM 1847 C CA . GLY A 1 253 ? -1.704 -23.971 -9.745 1.00 45.56 253 GLY A CA 1
ATOM 1848 C C . GLY A 1 253 ? -2.008 -22.612 -10.366 1.00 45.56 253 GLY A C 1
ATOM 1849 O O . GLY A 1 253 ? -2.523 -22.556 -11.484 1.00 45.56 253 GLY A O 1
ATOM 1850 N N . GLY A 1 254 ? -1.658 -21.538 -9.654 1.00 60.00 254 GLY A N 1
ATOM 1851 C CA . GLY A 1 254 ? -1.535 -20.218 -10.260 1.00 60.00 254 GLY A CA 1
ATOM 1852 C C . GLY A 1 254 ? -0.685 -20.318 -11.527 1.00 60.00 254 GLY A C 1
ATOM 1853 O O . GLY A 1 254 ? 0.268 -21.104 -11.577 1.00 60.00 254 GLY A O 1
ATOM 1854 N N . GLU A 1 255 ? -1.078 -19.583 -12.572 1.00 83.56 255 GLU A N 1
ATOM 1855 C CA . GLU A 1 255 ? -0.371 -19.564 -13.855 1.00 83.56 255 GLU A CA 1
ATOM 1856 C C . GLU A 1 255 ? 1.089 -19.209 -13.562 1.00 83.56 255 GLU A C 1
ATOM 1858 O O . GLU A 1 255 ? 1.404 -18.106 -13.121 1.00 83.56 255 GLU A O 1
ATOM 1863 N N . ARG A 1 256 ? 1.995 -20.177 -13.699 1.00 88.56 256 ARG A N 1
ATOM 1864 C CA . ARG A 1 256 ? 3.416 -19.898 -13.519 1.00 88.56 256 ARG A CA 1
ATOM 1865 C C . ARG A 1 256 ? 3.922 -19.164 -14.743 1.00 88.56 256 ARG A C 1
ATOM 1867 O O . ARG A 1 256 ? 3.462 -19.400 -15.857 1.00 88.56 256 ARG A O 1
ATOM 1874 N N . ASN A 1 257 ? 4.906 -18.303 -14.543 1.00 91.94 257 ASN A N 1
ATOM 1875 C CA . ASN A 1 257 ? 5.502 -17.563 -15.641 1.00 91.94 257 ASN A CA 1
ATOM 1876 C C . ASN A 1 257 ? 6.087 -18.520 -16.702 1.00 91.94 257 ASN A C 1
ATOM 1878 O O . ASN A 1 257 ? 6.975 -19.316 -16.411 1.00 91.94 257 ASN A O 1
ATOM 1882 N N . GLU A 1 258 ? 5.619 -18.449 -17.946 1.00 92.12 258 GLU A N 1
ATOM 1883 C CA . GLU A 1 258 ? 6.075 -19.366 -19.008 1.00 92.12 258 GLU A CA 1
ATOM 1884 C C . GLU A 1 258 ? 7.411 -18.951 -19.641 1.00 92.12 258 GLU A C 1
ATOM 1886 O O . GLU A 1 258 ? 8.085 -19.748 -20.294 1.00 92.12 258 GLU A O 1
ATOM 1891 N N . GLN A 1 259 ? 7.812 -17.697 -19.441 1.00 93.50 259 GLN A N 1
ATOM 1892 C CA . GLN A 1 259 ? 9.026 -17.120 -20.007 1.00 93.50 259 GLN A CA 1
ATOM 1893 C C . GLN A 1 259 ? 9.948 -16.563 -18.926 1.00 93.50 259 GLN A C 1
ATOM 1895 O O . GLN A 1 259 ? 9.548 -16.336 -17.783 1.00 93.50 259 GLN A O 1
ATOM 1900 N N . THR A 1 260 ? 11.195 -16.318 -19.311 1.00 94.38 260 THR A N 1
ATOM 1901 C CA . THR A 1 260 ? 12.189 -15.699 -18.440 1.00 94.38 260 THR A CA 1
ATOM 1902 C C . THR A 1 260 ? 11.980 -14.187 -18.368 1.00 94.38 260 THR A C 1
ATOM 1904 O O . THR A 1 260 ? 11.776 -13.534 -19.394 1.00 94.38 260 THR A O 1
ATOM 1907 N N . TYR A 1 261 ? 12.129 -13.618 -17.175 1.00 95.06 261 TYR A N 1
ATOM 1908 C CA . TYR A 1 261 ? 12.102 -12.175 -16.956 1.00 95.06 261 TYR A CA 1
ATOM 1909 C C . TYR A 1 261 ? 13.433 -11.678 -16.394 1.00 95.06 261 TYR A C 1
ATOM 1911 O O . TYR A 1 261 ? 14.067 -12.348 -15.581 1.00 95.06 261 TYR A O 1
ATOM 1919 N N . MET A 1 262 ? 13.847 -10.490 -16.820 1.00 94.38 262 MET A N 1
ATOM 1920 C CA . MET A 1 262 ? 14.947 -9.732 -16.237 1.00 94.38 262 MET A CA 1
ATOM 1921 C C . MET A 1 262 ? 14.382 -8.728 -15.242 1.00 94.38 262 MET A C 1
ATOM 1923 O O . MET A 1 262 ? 13.531 -7.916 -15.603 1.00 94.38 262 MET A O 1
ATOM 1927 N N . VAL A 1 263 ? 14.863 -8.759 -14.004 1.00 92.38 263 VAL A N 1
ATOM 1928 C CA . VAL A 1 263 ? 14.504 -7.760 -12.999 1.00 92.38 263 VAL A CA 1
ATOM 1929 C C . VAL A 1 263 ? 15.492 -6.607 -13.077 1.00 92.38 263 VAL A C 1
ATOM 1931 O O . VAL A 1 263 ? 16.697 -6.800 -12.917 1.00 92.38 263 VAL A O 1
ATOM 1934 N N . VAL A 1 264 ? 14.976 -5.403 -13.287 1.00 90.56 264 VAL A N 1
ATOM 1935 C CA . VAL A 1 264 ? 15.742 -4.155 -13.296 1.00 90.56 264 VAL A CA 1
ATOM 1936 C C . VAL A 1 264 ? 15.288 -3.258 -12.154 1.00 90.56 264 VAL A C 1
ATOM 1938 O O . VAL A 1 264 ? 14.122 -3.287 -11.765 1.00 90.56 264 VAL A O 1
ATOM 1941 N N . ASP A 1 265 ? 16.204 -2.463 -11.618 1.00 87.06 265 ASP A N 1
ATOM 1942 C CA . ASP A 1 265 ? 15.906 -1.405 -10.655 1.00 87.06 265 ASP A CA 1
ATOM 1943 C C . ASP A 1 265 ? 16.046 -0.048 -11.344 1.00 87.06 265 ASP A C 1
ATOM 1945 O O . ASP A 1 265 ? 17.078 0.227 -11.953 1.00 87.06 265 ASP A O 1
ATOM 1949 N N . ALA A 1 266 ? 15.009 0.780 -11.279 1.00 81.94 266 ALA A N 1
ATOM 1950 C CA . ALA A 1 266 ? 14.991 2.139 -11.819 1.00 81.94 266 ALA A CA 1
ATOM 1951 C C . ALA A 1 266 ? 14.281 3.089 -10.834 1.00 81.94 266 ALA A C 1
ATOM 1953 O O . ALA A 1 266 ? 13.306 3.761 -11.167 1.00 81.94 266 ALA A O 1
ATOM 1954 N N . GLY A 1 267 ? 14.722 3.091 -9.575 1.00 71.88 267 GLY A N 1
ATOM 1955 C CA . GLY A 1 267 ? 13.998 3.686 -8.447 1.00 71.88 267 GLY A CA 1
ATOM 1956 C C . GLY A 1 267 ? 12.798 2.847 -7.994 1.00 71.88 267 GLY A C 1
ATOM 1957 O O . GLY A 1 267 ? 11.843 3.378 -7.428 1.00 71.88 267 GLY A O 1
ATOM 1958 N N . GLY A 1 268 ? 12.843 1.546 -8.276 1.00 76.31 268 GLY A N 1
ATOM 1959 C CA . GLY A 1 268 ? 11.788 0.563 -8.071 1.00 76.31 268 GLY A CA 1
ATOM 1960 C C . GLY A 1 268 ? 11.992 -0.625 -9.008 1.00 76.31 268 GLY A C 1
ATOM 1961 O O . GLY A 1 268 ? 12.489 -0.467 -10.126 1.00 76.31 268 GLY A O 1
ATOM 1962 N N . LYS A 1 269 ? 11.631 -1.828 -8.548 1.00 85.12 269 LYS A N 1
ATOM 1963 C CA . LYS A 1 269 ? 11.921 -3.065 -9.284 1.00 85.12 269 LYS A CA 1
ATOM 1964 C C . LYS A 1 269 ? 10.838 -3.362 -10.319 1.00 85.12 269 LYS A C 1
ATOM 1966 O O . LYS A 1 269 ? 9.648 -3.344 -10.006 1.00 85.12 269 LYS A O 1
ATOM 1971 N N . LEU A 1 270 ? 11.264 -3.666 -11.539 1.00 88.75 270 LEU A N 1
ATOM 1972 C CA . LEU A 1 270 ? 10.416 -4.021 -12.675 1.00 88.75 270 LEU A CA 1
ATOM 1973 C C . LEU A 1 270 ? 10.911 -5.316 -13.306 1.00 88.75 270 LEU A C 1
ATOM 1975 O O . LEU A 1 270 ? 12.115 -5.513 -13.441 1.00 88.75 270 LEU A O 1
ATOM 1979 N N . ALA A 1 271 ? 9.985 -6.170 -13.727 1.00 92.31 271 ALA A N 1
ATOM 1980 C CA . ALA A 1 271 ? 10.283 -7.359 -14.508 1.00 92.31 271 ALA A CA 1
ATOM 1981 C C . ALA A 1 271 ? 10.036 -7.080 -15.996 1.00 92.31 271 ALA A C 1
ATOM 1983 O O . ALA A 1 271 ? 8.932 -6.712 -16.395 1.00 92.31 271 ALA A O 1
ATOM 1984 N N . LEU A 1 272 ? 11.061 -7.269 -16.822 1.00 92.69 272 LEU A N 1
ATOM 1985 C CA . LEU A 1 272 ? 10.993 -7.155 -18.277 1.00 92.69 272 LEU A CA 1
ATOM 1986 C C . LEU A 1 272 ? 11.072 -8.553 -18.897 1.00 92.69 272 LEU A C 1
ATOM 1988 O O . LEU A 1 272 ? 11.965 -9.314 -18.518 1.00 92.69 272 LEU A O 1
ATOM 1992 N N . PRO A 1 273 ? 10.196 -8.920 -19.848 1.00 93.00 273 PRO A N 1
ATOM 1993 C CA . PRO A 1 273 ? 10.346 -10.170 -20.587 1.00 93.00 273 PRO A CA 1
ATOM 1994 C C . PRO A 1 273 ? 11.715 -10.213 -21.270 1.00 93.00 273 PRO A C 1
ATOM 1996 O O . PRO A 1 273 ? 12.029 -9.325 -22.063 1.00 93.00 273 PRO A O 1
ATOM 1999 N N . ILE A 1 274 ? 12.531 -11.245 -21.015 1.00 93.00 274 ILE A N 1
ATOM 2000 C CA . ILE A 1 274 ? 13.888 -11.302 -21.590 1.00 93.00 274 ILE A CA 1
ATOM 2001 C C . ILE A 1 274 ? 13.850 -11.308 -23.120 1.00 93.00 274 ILE A C 1
ATOM 2003 O O . ILE A 1 274 ? 14.761 -10.796 -23.756 1.00 93.00 274 ILE A O 1
ATOM 2007 N N . GLY A 1 275 ? 12.784 -11.861 -23.714 1.00 90.75 275 GLY A N 1
ATOM 2008 C CA . GLY A 1 275 ? 12.601 -11.918 -25.164 1.00 90.75 275 GLY A CA 1
ATOM 2009 C C . GLY A 1 275 ? 12.437 -10.542 -25.815 1.00 90.75 275 GLY A C 1
ATOM 2010 O O . GLY A 1 275 ? 12.685 -10.407 -27.011 1.00 90.75 275 GLY A O 1
ATOM 2011 N N . ALA A 1 276 ? 12.062 -9.522 -25.036 1.00 90.12 276 ALA A N 1
ATOM 2012 C CA . ALA A 1 276 ? 12.024 -8.135 -25.481 1.00 90.12 276 ALA A CA 1
ATOM 2013 C C . ALA A 1 276 ? 13.372 -7.415 -25.305 1.00 90.12 276 ALA A C 1
ATOM 2015 O O . ALA A 1 276 ? 13.555 -6.335 -25.860 1.00 90.12 276 ALA A O 1
ATOM 2016 N N . CYS A 1 277 ? 14.316 -7.982 -24.551 1.00 92.31 277 CYS A N 1
ATOM 2017 C CA . CYS A 1 277 ? 15.628 -7.394 -24.311 1.00 92.31 277 CYS A CA 1
ATOM 2018 C C . CYS A 1 277 ? 16.648 -7.923 -25.325 1.00 92.31 277 CYS A C 1
ATOM 2020 O O . CYS A 1 277 ? 16.846 -9.127 -25.464 1.00 92.31 277 CYS A O 1
ATOM 2022 N N . GLU A 1 278 ? 17.338 -7.018 -26.011 1.00 93.12 278 GLU A N 1
ATOM 2023 C CA . GLU A 1 278 ? 18.380 -7.364 -26.978 1.00 93.12 278 GLU A CA 1
ATOM 2024 C C . GLU A 1 278 ? 19.773 -7.388 -26.363 1.00 93.12 278 GLU A C 1
ATOM 2026 O O . GLU A 1 278 ? 20.579 -8.261 -26.687 1.00 93.12 278 GLU A O 1
ATOM 2031 N N . GLU A 1 279 ? 20.073 -6.424 -25.495 1.00 93.19 279 GLU A N 1
ATOM 2032 C CA . GLU A 1 279 ? 21.404 -6.271 -24.922 1.00 93.19 279 GLU A CA 1
ATOM 2033 C C . GLU A 1 279 ? 21.350 -5.476 -23.614 1.00 93.19 279 GLU A C 1
ATOM 2035 O O . GLU A 1 279 ? 20.544 -4.558 -23.467 1.00 93.19 279 GLU A O 1
ATOM 2040 N N . VAL A 1 280 ? 22.226 -5.814 -22.666 1.00 92.38 280 VAL A N 1
ATOM 2041 C CA . VAL A 1 280 ? 22.481 -4.995 -21.474 1.00 92.38 280 VAL A CA 1
ATOM 2042 C C . VAL A 1 280 ? 23.861 -4.376 -21.627 1.00 92.38 280 VAL A C 1
ATOM 2044 O O . VAL A 1 280 ? 24.859 -5.084 -21.753 1.00 92.38 280 VAL A O 1
ATOM 2047 N N . LEU A 1 281 ? 23.911 -3.050 -21.616 1.00 92.06 281 LEU A N 1
ATOM 2048 C CA . LEU A 1 281 ? 25.108 -2.258 -21.853 1.00 92.06 281 LEU A CA 1
ATOM 2049 C C . LEU A 1 281 ? 25.471 -1.440 -20.616 1.00 92.06 281 LEU A C 1
ATOM 2051 O O . LEU A 1 281 ? 24.645 -1.160 -19.749 1.00 92.06 281 LEU A O 1
ATOM 2055 N N . GLN A 1 282 ? 26.731 -1.027 -20.567 1.00 90.31 282 GLN A N 1
ATOM 2056 C CA . GLN A 1 282 ? 27.248 -0.076 -19.593 1.00 90.31 282 GLN A CA 1
ATOM 2057 C C . GLN A 1 282 ? 27.863 1.085 -20.365 1.00 90.31 282 GLN A C 1
ATOM 2059 O O . GLN A 1 282 ? 28.941 0.920 -20.935 1.00 90.31 282 GLN A O 1
ATOM 2064 N N . ALA A 1 283 ? 27.186 2.230 -20.387 1.00 86.12 283 ALA A N 1
ATOM 2065 C CA . ALA A 1 283 ? 27.626 3.414 -21.123 1.00 86.12 283 ALA A CA 1
ATOM 2066 C C . ALA A 1 283 ? 28.139 4.487 -20.161 1.00 86.12 283 ALA A C 1
ATOM 2068 O O . ALA A 1 283 ? 27.551 4.705 -19.097 1.00 86.12 283 ALA A O 1
ATOM 2069 N N . ALA A 1 284 ? 29.230 5.172 -20.501 1.00 83.94 284 ALA A N 1
ATOM 2070 C CA . ALA A 1 284 ? 29.599 6.386 -19.783 1.00 83.94 284 ALA A CA 1
ATOM 2071 C C . ALA A 1 284 ? 28.566 7.506 -20.050 1.00 83.94 284 ALA A C 1
ATOM 2073 O O . ALA A 1 284 ? 27.957 7.529 -21.122 1.00 83.94 284 ALA A O 1
ATOM 2074 N N . PRO A 1 285 ? 28.353 8.454 -19.116 1.00 78.06 285 PRO A N 1
ATOM 2075 C CA . PRO A 1 285 ? 27.413 9.556 -19.321 1.00 78.06 285 PRO A CA 1
ATOM 2076 C C . PRO A 1 285 ? 27.704 10.371 -20.587 1.00 78.06 285 PRO A C 1
ATOM 2078 O O . PRO A 1 285 ? 26.769 10.782 -21.261 1.00 78.06 285 PRO A O 1
ATOM 2081 N N . GLU A 1 286 ? 28.980 10.556 -20.947 1.00 80.94 286 GLU A N 1
ATOM 2082 C CA . GLU A 1 286 ? 29.389 11.237 -22.183 1.00 80.94 286 GLU A CA 1
ATOM 2083 C C . GLU A 1 286 ? 29.029 10.497 -23.483 1.00 80.94 286 GLU A C 1
ATOM 2085 O O . GLU A 1 286 ? 28.988 11.121 -24.542 1.00 80.94 286 GLU A O 1
ATOM 2090 N N . GLU A 1 287 ? 28.754 9.190 -23.428 1.00 84.56 287 GLU A N 1
ATOM 2091 C CA . GLU A 1 287 ? 28.307 8.412 -24.593 1.00 84.56 287 GLU A CA 1
ATOM 2092 C C . GLU A 1 287 ? 26.814 8.632 -24.886 1.00 84.56 287 GLU A C 1
ATOM 2094 O O . GLU A 1 287 ? 26.364 8.405 -26.009 1.00 84.56 287 GLU A O 1
ATOM 2099 N N . CYS A 1 288 ? 26.052 9.095 -23.889 1.00 84.50 288 CYS A N 1
ATOM 2100 C CA . CYS A 1 288 ? 24.649 9.463 -24.032 1.00 84.50 288 CYS A CA 1
ATOM 2101 C C . CYS A 1 288 ? 24.547 10.944 -24.416 1.00 84.50 288 CYS A C 1
ATOM 2103 O O . CYS A 1 288 ? 24.687 11.834 -23.578 1.00 84.50 288 CYS A O 1
ATOM 2105 N N . VAL A 1 289 ? 24.284 11.217 -25.691 1.00 83.56 289 VAL A N 1
ATOM 2106 C CA . VAL A 1 289 ? 24.186 12.580 -26.218 1.00 83.56 289 VAL A CA 1
ATOM 2107 C C . VAL A 1 289 ? 22.785 13.133 -25.928 1.00 83.56 289 VAL A C 1
ATOM 2109 O O . VAL A 1 289 ? 21.813 12.596 -26.464 1.00 83.56 289 VAL A O 1
ATOM 2112 N N . PRO A 1 290 ? 22.635 14.185 -25.101 1.00 80.62 290 PRO A N 1
ATOM 2113 C CA . PRO A 1 290 ? 21.333 14.791 -24.839 1.00 80.62 290 PRO A CA 1
ATOM 2114 C C . PRO A 1 290 ? 20.765 15.417 -26.117 1.00 80.62 290 PRO A C 1
ATOM 2116 O O . PRO A 1 290 ? 21.510 16.002 -26.908 1.00 80.62 290 PRO A O 1
ATOM 2119 N N . ALA A 1 291 ? 19.450 15.320 -26.321 1.00 75.25 291 ALA A N 1
ATOM 2120 C CA . ALA A 1 291 ? 18.826 15.955 -27.472 1.00 75.25 291 ALA A CA 1
ATOM 2121 C C . ALA A 1 291 ? 18.808 17.491 -27.309 1.00 75.25 291 ALA A C 1
ATOM 2123 O O . ALA A 1 291 ? 18.499 17.996 -26.224 1.00 75.25 291 ALA A O 1
ATOM 2124 N N . PRO A 1 292 ? 19.139 18.257 -28.366 1.00 60.97 292 PRO A N 1
ATOM 2125 C CA . PRO A 1 292 ? 19.260 19.716 -28.301 1.00 60.97 292 PRO A CA 1
ATOM 2126 C C . PRO A 1 292 ? 17.928 20.446 -28.056 1.00 60.97 292 PRO A C 1
ATOM 2128 O O . PRO A 1 292 ? 17.934 21.606 -27.653 1.00 60.97 292 PRO A O 1
ATOM 2131 N N . ASP A 1 293 ? 16.800 19.780 -28.285 1.00 66.88 293 ASP A N 1
ATOM 2132 C CA . ASP A 1 293 ? 15.430 20.259 -28.074 1.00 66.88 293 ASP A CA 1
ATOM 2133 C C . ASP A 1 293 ? 14.834 19.829 -26.720 1.00 66.88 293 ASP A C 1
ATOM 2135 O O . ASP A 1 293 ? 13.666 20.099 -26.445 1.00 66.88 293 ASP A O 1
ATOM 2139 N N . GLY A 1 294 ? 15.626 19.179 -25.859 1.00 62.59 294 GLY A N 1
ATOM 2140 C CA . GLY A 1 294 ? 15.144 18.616 -24.597 1.00 62.59 294 GLY A CA 1
ATOM 2141 C C . GLY A 1 294 ? 14.403 17.284 -24.752 1.00 62.59 294 GLY A C 1
ATOM 2142 O O . GLY A 1 294 ? 13.800 16.822 -23.785 1.00 62.59 294 GLY A O 1
ATOM 2143 N N . GLY A 1 295 ? 14.451 16.663 -25.937 1.00 68.12 295 GLY A N 1
ATOM 2144 C CA . GLY A 1 295 ? 13.981 15.298 -26.162 1.00 68.12 295 GLY A CA 1
ATOM 2145 C C . GLY A 1 295 ? 14.851 14.223 -25.492 1.00 68.12 295 GLY A C 1
ATOM 2146 O O . GLY A 1 295 ? 15.749 14.499 -24.691 1.00 68.12 295 GLY A O 1
ATOM 2147 N N . HIS A 1 296 ? 14.594 12.957 -25.828 1.00 79.88 296 HIS A N 1
ATOM 2148 C CA . HIS A 1 296 ? 15.335 11.820 -25.273 1.00 79.88 296 HIS A CA 1
ATOM 2149 C C . HIS A 1 296 ? 16.817 11.859 -25.656 1.00 79.88 296 HIS A C 1
ATOM 2151 O O . HIS A 1 296 ? 17.163 12.135 -26.804 1.00 79.88 296 HIS A O 1
ATOM 2157 N N . ALA A 1 297 ? 17.700 11.530 -24.709 1.00 86.25 297 ALA A N 1
ATOM 2158 C CA . ALA A 1 297 ? 19.112 11.340 -25.019 1.00 86.25 297 ALA A CA 1
ATOM 2159 C C . ALA A 1 297 ? 19.285 10.223 -26.062 1.00 86.25 297 ALA A C 1
ATOM 2161 O O . ALA A 1 297 ? 18.405 9.387 -26.252 1.00 86.25 297 ALA A O 1
ATOM 2162 N N . THR A 1 298 ? 20.418 10.197 -26.749 1.00 90.31 298 THR A N 1
ATOM 2163 C CA . THR A 1 298 ? 20.709 9.215 -27.798 1.00 90.31 298 THR A CA 1
ATOM 2164 C C . THR A 1 298 ? 22.043 8.526 -27.550 1.00 90.31 298 THR A C 1
ATOM 2166 O O . THR A 1 298 ? 22.942 9.104 -26.943 1.00 90.31 298 THR A O 1
ATOM 2169 N N . LEU A 1 299 ? 22.175 7.284 -28.009 1.00 93.06 299 LEU A N 1
ATOM 2170 C CA . LEU A 1 299 ? 23.395 6.486 -27.905 1.00 93.06 299 LEU A CA 1
ATOM 2171 C C . LEU A 1 299 ? 23.726 5.866 -29.262 1.00 93.06 299 LEU A C 1
ATOM 2173 O O . LEU A 1 299 ? 22.838 5.383 -29.966 1.00 93.06 299 LEU A O 1
ATOM 2177 N N . ASN A 1 300 ? 25.012 5.815 -29.604 1.00 91.88 300 ASN A N 1
ATOM 2178 C CA . ASN A 1 300 ? 25.475 5.023 -30.737 1.00 91.88 300 ASN A CA 1
ATOM 2179 C C . ASN A 1 300 ? 25.569 3.543 -30.350 1.00 91.88 300 ASN A C 1
ATOM 2181 O O . ASN A 1 300 ? 26.376 3.160 -29.507 1.00 91.88 300 ASN A O 1
ATOM 2185 N N . TRP A 1 301 ? 24.779 2.701 -31.005 1.00 92.81 301 TRP A N 1
ATOM 2186 C CA . TRP A 1 301 ? 24.736 1.263 -30.781 1.00 92.81 301 TRP A CA 1
ATOM 2187 C C . TRP A 1 301 ? 24.759 0.515 -32.118 1.00 92.81 301 TRP A C 1
ATOM 2189 O O . TRP A 1 301 ? 23.960 0.779 -33.015 1.00 92.81 301 TRP A O 1
ATOM 2199 N N . ARG A 1 302 ? 25.729 -0.399 -32.274 1.00 91.81 302 ARG A N 1
ATOM 2200 C CA . ARG A 1 302 ? 25.965 -1.201 -33.497 1.00 91.81 302 ARG A CA 1
ATOM 2201 C C . ARG A 1 302 ? 26.027 -0.381 -34.795 1.00 91.81 302 ARG A C 1
ATOM 2203 O O . ARG A 1 302 ? 25.568 -0.819 -35.845 1.00 91.81 302 ARG A O 1
ATOM 2210 N N . GLY A 1 303 ? 26.621 0.809 -34.723 1.00 88.31 303 GLY A N 1
ATOM 2211 C CA . GLY A 1 303 ? 26.770 1.710 -35.869 1.00 88.31 303 GLY A CA 1
ATOM 2212 C C . GLY A 1 303 ? 25.510 2.507 -36.232 1.00 88.31 303 GLY A C 1
ATOM 2213 O O . GLY A 1 303 ? 25.562 3.281 -37.182 1.00 88.31 303 GLY A O 1
ATOM 2214 N N . GLY A 1 304 ? 24.412 2.351 -35.485 1.00 88.25 304 GLY A N 1
ATOM 2215 C CA . GLY A 1 304 ? 23.219 3.195 -35.562 1.00 88.25 304 GLY A CA 1
ATOM 2216 C C . GLY A 1 304 ? 23.046 4.053 -34.308 1.00 88.25 304 GLY A C 1
ATOM 2217 O O . GLY A 1 304 ? 23.721 3.840 -33.304 1.00 88.25 304 GLY A O 1
ATOM 2218 N N . THR A 1 305 ? 22.129 5.016 -34.355 1.00 90.44 305 THR A N 1
ATOM 2219 C CA . THR A 1 305 ? 21.757 5.841 -33.197 1.00 90.44 305 THR A CA 1
ATOM 2220 C C . THR A 1 305 ? 20.405 5.381 -32.665 1.00 90.44 305 THR A C 1
ATOM 2222 O O . THR A 1 305 ? 19.446 5.286 -33.429 1.00 90.44 305 THR A O 1
ATOM 2225 N N . ILE A 1 306 ? 20.331 5.099 -31.365 1.00 91.81 306 ILE A N 1
ATOM 2226 C CA . ILE A 1 306 ? 19.102 4.699 -30.670 1.00 91.81 306 ILE A CA 1
ATOM 2227 C C . ILE A 1 306 ? 18.726 5.729 -29.607 1.00 91.81 306 ILE A C 1
ATOM 2229 O O . ILE A 1 306 ? 19.596 6.401 -29.047 1.00 91.81 306 ILE A O 1
ATOM 2233 N N . ALA A 1 307 ? 17.430 5.849 -29.321 1.00 90.25 307 ALA A N 1
ATOM 2234 C CA . ALA A 1 307 ? 16.935 6.686 -28.233 1.00 90.25 307 ALA A CA 1
ATOM 2235 C C . ALA A 1 307 ? 17.235 6.042 -26.870 1.00 90.25 307 ALA A C 1
ATOM 2237 O O . ALA A 1 307 ? 17.219 4.819 -26.732 1.00 90.25 307 ALA A O 1
ATOM 2238 N N . VAL A 1 308 ? 17.482 6.876 -25.864 1.00 89.56 308 VAL A N 1
ATOM 2239 C CA . VAL A 1 308 ? 17.732 6.507 -24.471 1.00 89.56 308 VAL A CA 1
ATOM 2240 C C . VAL A 1 308 ? 16.656 7.155 -23.603 1.00 89.56 308 VAL A C 1
ATOM 2242 O O . VAL A 1 308 ? 16.602 8.377 -23.462 1.00 89.56 308 VAL A O 1
ATOM 2245 N N . HIS A 1 309 ? 15.808 6.328 -22.999 1.00 86.62 309 HIS A N 1
ATOM 2246 C CA . HIS A 1 309 ? 14.772 6.752 -22.063 1.00 86.62 309 HIS A CA 1
ATOM 2247 C C . HIS A 1 309 ? 15.253 6.519 -20.638 1.00 86.62 309 HIS A C 1
ATOM 2249 O O . HIS A 1 309 ? 15.535 5.386 -20.249 1.00 86.62 309 HIS A O 1
ATOM 2255 N N . ASP A 1 310 ? 15.345 7.587 -19.853 1.00 84.62 310 ASP A N 1
ATOM 2256 C CA . ASP A 1 310 ? 15.763 7.481 -18.461 1.00 84.62 310 ASP A CA 1
ATOM 2257 C C . ASP A 1 310 ? 14.578 7.110 -17.569 1.00 84.62 310 ASP A C 1
ATOM 2259 O O . ASP A 1 310 ? 13.656 7.905 -17.392 1.00 84.62 310 ASP A O 1
ATOM 2263 N N . LEU A 1 311 ? 14.583 5.886 -17.034 1.00 81.44 311 LEU A N 1
ATOM 2264 C CA . LEU A 1 311 ? 13.549 5.415 -16.110 1.00 81.44 311 LEU A CA 1
ATOM 2265 C C . LEU A 1 311 ? 13.906 5.666 -14.645 1.00 81.44 311 LEU A C 1
ATOM 2267 O O . LEU A 1 311 ? 13.083 5.417 -13.766 1.00 81.44 311 LEU A O 1
ATOM 2271 N N . ARG A 1 312 ? 15.126 6.121 -14.362 1.00 79.75 312 ARG A N 1
ATOM 2272 C CA . ARG A 1 312 ? 15.623 6.283 -12.996 1.00 79.75 312 ARG A CA 1
ATOM 2273 C C . ARG A 1 312 ? 14.956 7.496 -12.360 1.00 79.75 312 ARG A C 1
ATOM 2275 O O . ARG A 1 312 ? 14.756 8.525 -13.002 1.00 79.75 312 ARG A O 1
ATOM 2282 N N . GLN A 1 313 ? 14.667 7.423 -11.063 1.00 66.12 313 GLN A N 1
ATOM 2283 C CA . GLN A 1 313 ? 14.128 8.586 -10.357 1.00 66.12 313 GLN A CA 1
ATOM 2284 C C . GLN A 1 313 ? 15.152 9.739 -10.306 1.00 66.12 313 GLN A C 1
ATOM 2286 O O . GLN A 1 313 ? 16.349 9.494 -10.099 1.00 66.12 313 GLN A O 1
ATOM 2291 N N . PRO A 1 314 ? 14.722 11.007 -10.453 1.00 57.97 314 PRO A N 1
ATOM 2292 C CA . PRO A 1 314 ? 15.610 12.152 -10.315 1.00 57.97 314 PRO A CA 1
ATOM 2293 C C . PRO A 1 314 ? 16.126 12.227 -8.874 1.00 57.97 314 PRO A C 1
ATOM 2295 O O . PRO A 1 314 ? 15.406 12.580 -7.944 1.00 57.97 314 PRO A O 1
ATOM 2298 N N . VAL A 1 315 ? 17.397 11.885 -8.680 1.00 48.25 315 VAL A N 1
ATOM 2299 C CA . VAL A 1 315 ? 18.087 12.069 -7.400 1.00 48.25 315 VAL A CA 1
ATOM 2300 C C . VAL A 1 315 ? 18.625 13.494 -7.414 1.00 48.25 315 VAL A C 1
ATOM 2302 O O . VAL A 1 315 ? 19.358 13.857 -8.331 1.00 48.25 315 VAL A O 1
ATOM 2305 N N . GLY A 1 316 ? 18.199 14.318 -6.453 1.00 42.31 316 GLY A N 1
ATOM 2306 C CA . GLY A 1 316 ? 18.416 15.768 -6.457 1.00 42.31 316 GLY A CA 1
ATOM 2307 C C . GLY A 1 316 ? 19.829 16.191 -6.878 1.00 42.31 316 GLY A C 1
ATOM 2308 O O . GLY A 1 316 ? 20.788 15.807 -6.226 1.00 42.31 316 GLY A O 1
ATOM 2309 N N . SER A 1 317 ? 19.910 16.974 -7.966 1.00 35.84 317 SER A N 1
ATOM 2310 C CA . SER A 1 317 ? 21.026 17.715 -8.614 1.00 35.84 317 SER A CA 1
ATOM 2311 C C . SER A 1 317 ? 22.472 17.176 -8.615 1.00 35.84 317 SER A C 1
ATOM 2313 O O . SER A 1 317 ? 23.337 17.771 -9.259 1.00 35.84 317 SER A O 1
ATOM 2315 N N . ALA A 1 318 ? 22.781 16.058 -7.969 1.00 43.22 318 ALA A N 1
ATOM 2316 C CA . ALA A 1 318 ? 24.095 15.452 -8.028 1.00 43.22 318 ALA A CA 1
ATOM 2317 C C . ALA A 1 318 ? 24.231 14.744 -9.378 1.00 43.22 318 ALA A C 1
ATOM 2319 O O . ALA A 1 318 ? 23.590 13.722 -9.622 1.00 43.22 318 ALA A O 1
ATOM 2320 N N . SER A 1 319 ? 25.074 15.290 -10.260 1.00 47.59 319 SER A N 1
ATOM 2321 C CA . SER A 1 319 ? 25.520 14.585 -11.466 1.00 47.59 319 SER A CA 1
ATOM 2322 C C . SER A 1 319 ? 25.990 13.187 -11.073 1.00 47.59 319 SER A C 1
ATOM 2324 O O . SER A 1 319 ? 27.001 13.040 -10.379 1.00 47.59 319 SER A O 1
ATOM 2326 N N . ARG A 1 320 ? 25.234 12.165 -11.484 1.00 57.94 320 ARG A N 1
ATOM 2327 C CA . ARG A 1 320 ? 25.563 10.763 -11.229 1.00 57.94 320 ARG A CA 1
ATOM 2328 C C . ARG A 1 320 ? 26.866 10.450 -11.964 1.00 57.94 320 ARG A C 1
ATOM 2330 O O . ARG A 1 320 ? 26.884 10.319 -13.183 1.00 57.94 320 ARG A O 1
ATOM 2337 N N . ARG A 1 321 ? 27.976 10.395 -11.225 1.00 50.66 321 ARG A N 1
ATOM 2338 C CA . ARG A 1 321 ? 29.284 9.992 -11.754 1.00 50.66 321 ARG A CA 1
ATOM 2339 C C . ARG A 1 321 ? 29.355 8.468 -11.766 1.00 50.66 321 ARG A C 1
ATOM 2341 O O . ARG A 1 321 ? 29.294 7.855 -10.707 1.00 50.66 321 ARG A O 1
ATOM 2348 N N . GLY A 1 322 ? 29.500 7.872 -12.945 1.00 66.44 322 GLY A N 1
ATOM 2349 C CA . GLY A 1 322 ? 29.631 6.424 -13.117 1.00 66.44 322 GLY A CA 1
ATOM 2350 C C . GLY A 1 322 ? 28.995 5.938 -14.415 1.00 66.44 322 GLY A C 1
ATOM 2351 O O . GLY A 1 322 ? 28.245 6.677 -15.050 1.00 66.44 322 GLY A O 1
ATOM 2352 N N . LYS A 1 323 ? 29.308 4.699 -14.811 1.00 75.19 323 LYS A N 1
ATOM 2353 C CA . LYS A 1 323 ? 28.644 4.055 -15.950 1.00 75.19 323 LYS A CA 1
ATOM 2354 C C . LYS A 1 323 ? 27.156 3.872 -15.652 1.00 75.19 323 LYS A C 1
ATOM 2356 O O . LYS A 1 323 ? 26.774 3.603 -14.514 1.00 75.19 323 LYS A O 1
ATOM 2361 N N . VAL A 1 324 ? 26.337 4.039 -16.679 1.00 81.00 324 VAL A N 1
ATOM 2362 C CA . VAL A 1 324 ? 24.890 3.857 -16.646 1.00 81.00 324 VAL A CA 1
ATOM 2363 C C . VAL A 1 324 ? 24.561 2.488 -17.225 1.00 81.00 324 VAL A C 1
ATOM 2365 O O . VAL A 1 324 ? 24.982 2.173 -18.339 1.00 81.00 324 VAL A O 1
ATOM 2368 N N . ALA A 1 325 ? 23.788 1.695 -16.480 1.00 89.62 325 ALA A N 1
ATOM 2369 C CA . ALA A 1 325 ? 23.221 0.460 -16.994 1.00 89.62 325 ALA A CA 1
ATOM 2370 C C . ALA A 1 325 ? 22.105 0.800 -17.990 1.00 89.62 325 ALA A C 1
ATOM 2372 O O . ALA A 1 325 ? 21.153 1.509 -17.656 1.00 89.62 325 ALA A O 1
ATOM 2373 N N . LEU A 1 326 ? 22.234 0.299 -19.214 1.00 92.44 326 LEU A N 1
ATOM 2374 C CA . LEU A 1 326 ? 21.255 0.475 -20.277 1.00 92.44 326 LEU A CA 1
ATOM 2375 C C . LEU A 1 326 ? 20.708 -0.886 -20.691 1.00 92.44 326 LEU A C 1
ATOM 2377 O O . LEU A 1 326 ? 21.479 -1.789 -21.007 1.00 92.44 326 LEU A O 1
ATOM 2381 N N . VAL A 1 327 ? 19.387 -1.028 -20.728 1.00 93.44 327 VAL A N 1
ATOM 2382 C CA . VAL A 1 327 ? 18.719 -2.214 -21.274 1.00 93.44 327 VAL A CA 1
ATOM 2383 C C . VAL A 1 327 ? 18.153 -1.856 -22.638 1.00 93.44 327 VAL A C 1
ATOM 2385 O O . VAL A 1 327 ? 17.222 -1.060 -22.735 1.00 93.44 327 VAL A O 1
ATOM 2388 N N . VAL A 1 328 ? 18.733 -2.417 -23.697 1.00 93.75 328 VAL A N 1
ATOM 2389 C CA . VAL A 1 328 ? 18.256 -2.233 -25.069 1.00 93.75 328 VAL A CA 1
ATOM 2390 C C . VAL A 1 328 ? 17.058 -3.144 -25.287 1.00 93.75 328 VAL A C 1
ATOM 2392 O O . VAL A 1 328 ? 17.160 -4.364 -25.151 1.00 93.75 328 VAL A O 1
ATOM 2395 N N . LEU A 1 329 ? 15.921 -2.545 -25.612 1.00 92.12 329 LEU A N 1
ATOM 2396 C CA . LEU A 1 329 ? 14.675 -3.220 -25.920 1.00 92.12 329 LEU A CA 1
ATOM 2397 C C . LEU A 1 329 ? 14.437 -3.261 -27.423 1.00 92.12 329 LEU A C 1
ATOM 2399 O O . LEU A 1 329 ? 14.623 -2.266 -28.130 1.00 92.12 329 LEU A O 1
ATOM 2403 N N . ARG A 1 330 ? 13.942 -4.405 -27.888 1.00 88.56 330 ARG A N 1
ATOM 2404 C CA . ARG A 1 330 ? 13.363 -4.546 -29.216 1.00 88.56 330 ARG A CA 1
ATOM 2405 C C . ARG A 1 330 ? 11.969 -3.931 -29.213 1.00 88.56 330 ARG A C 1
ATOM 2407 O O . ARG A 1 330 ? 11.139 -4.265 -28.371 1.00 88.56 330 ARG A O 1
ATOM 2414 N N . THR A 1 331 ? 11.708 -3.065 -30.182 1.00 82.25 331 THR A N 1
ATOM 2415 C CA . THR A 1 331 ? 10.368 -2.535 -30.456 1.00 82.25 331 THR A CA 1
ATOM 2416 C C . THR A 1 331 ? 10.026 -2.759 -31.925 1.00 82.25 331 THR A C 1
ATOM 2418 O O . THR A 1 331 ? 10.915 -3.041 -32.731 1.00 82.25 331 THR A O 1
ATOM 2421 N N . ASP A 1 332 ? 8.749 -2.618 -32.277 1.00 77.94 332 ASP A N 1
ATOM 2422 C CA . ASP A 1 332 ? 8.283 -2.796 -33.656 1.00 77.94 332 ASP A CA 1
ATOM 2423 C C . ASP A 1 332 ? 8.814 -1.719 -34.620 1.00 77.94 332 ASP A C 1
ATOM 2425 O O . ASP A 1 332 ? 8.849 -1.942 -35.829 1.00 77.94 332 ASP A O 1
ATOM 2429 N N . SER A 1 333 ? 9.219 -0.548 -34.111 1.00 76.88 333 SER A N 1
ATOM 2430 C CA . SER A 1 333 ? 9.682 0.580 -34.929 1.00 76.88 333 SER A CA 1
ATOM 2431 C C . SER A 1 333 ? 11.205 0.704 -34.961 1.00 76.88 333 SER A C 1
ATOM 2433 O O . SER A 1 333 ? 11.797 0.741 -36.038 1.00 76.88 333 SER A O 1
ATOM 2435 N N . ALA A 1 334 ? 11.847 0.774 -33.794 1.00 84.19 334 ALA A N 1
ATOM 2436 C CA . ALA A 1 334 ? 13.298 0.873 -33.655 1.00 84.19 334 ALA A CA 1
ATOM 2437 C C . ALA A 1 334 ? 13.761 0.423 -32.257 1.00 84.19 334 ALA A C 1
ATOM 2439 O O . ALA A 1 334 ? 13.033 0.617 -31.283 1.00 84.19 334 ALA A O 1
ATOM 2440 N N . PRO A 1 335 ? 14.971 -0.138 -32.106 1.00 90.81 335 PRO A N 1
ATOM 2441 C CA . PRO A 1 335 ? 15.523 -0.445 -30.791 1.00 90.81 335 PRO A CA 1
ATOM 2442 C C . PRO A 1 335 ? 15.633 0.808 -29.916 1.00 90.81 335 PRO A C 1
ATOM 2444 O O . PRO A 1 335 ? 16.003 1.883 -30.394 1.00 90.81 335 PRO A O 1
ATOM 2447 N N . VAL A 1 336 ? 15.330 0.658 -28.629 1.00 91.50 336 VAL A N 1
ATOM 2448 C CA . VAL A 1 336 ? 15.375 1.750 -27.650 1.00 91.50 336 VAL A CA 1
ATOM 2449 C C . VAL A 1 336 ? 16.120 1.295 -26.404 1.00 91.50 336 VAL A C 1
ATOM 2451 O O . VAL A 1 336 ? 15.888 0.196 -25.916 1.00 91.50 336 VAL A O 1
ATOM 2454 N N . ALA A 1 337 ? 16.996 2.133 -25.860 1.00 92.44 337 ALA A N 1
ATOM 2455 C CA . ALA A 1 337 ? 17.664 1.873 -24.592 1.00 92.44 337 ALA A CA 1
ATOM 2456 C C . ALA A 1 337 ? 16.876 2.464 -23.416 1.00 92.44 337 ALA A C 1
ATOM 2458 O O . ALA A 1 337 ? 16.471 3.624 -23.442 1.00 92.44 337 ALA A O 1
ATOM 2459 N N . LEU A 1 338 ? 16.709 1.684 -22.352 1.00 90.75 338 LEU A N 1
ATOM 2460 C CA . LEU A 1 338 ? 16.212 2.149 -21.062 1.00 90.75 338 LEU A CA 1
ATOM 2461 C C . LEU A 1 338 ? 17.387 2.344 -20.110 1.00 90.75 338 LEU A C 1
ATOM 2463 O O . LEU A 1 338 ? 18.091 1.378 -19.813 1.00 90.75 338 LEU A O 1
ATOM 2467 N N . ALA A 1 339 ? 17.585 3.558 -19.602 1.00 89.81 339 ALA A N 1
ATOM 2468 C CA . ALA A 1 339 ? 18.520 3.770 -18.509 1.00 89.81 339 ALA A CA 1
ATOM 2469 C C . ALA A 1 339 ? 17.885 3.345 -17.187 1.00 89.81 339 ALA A C 1
ATOM 2471 O O . ALA A 1 339 ? 16.803 3.806 -16.820 1.00 89.81 339 ALA A O 1
ATOM 2472 N N . VAL A 1 340 ? 18.584 2.456 -16.487 1.00 89.44 340 VAL A N 1
ATOM 2473 C CA . VAL A 1 340 ? 18.186 1.869 -15.205 1.00 89.44 340 VAL A CA 1
ATOM 2474 C C . VAL A 1 340 ? 19.329 2.025 -14.202 1.00 89.44 340 VAL A C 1
ATOM 2476 O O . VAL A 1 340 ? 20.468 2.320 -14.574 1.00 89.44 340 VAL A O 1
ATOM 2479 N N . ASP A 1 341 ? 19.038 1.879 -12.915 1.00 85.94 341 ASP A N 1
ATOM 2480 C CA . ASP A 1 341 ? 20.065 1.910 -11.875 1.00 85.94 341 ASP A CA 1
ATOM 2481 C C . ASP A 1 341 ? 20.933 0.650 -11.956 1.00 85.94 341 ASP A C 1
ATOM 2483 O O . ASP A 1 341 ? 22.160 0.742 -11.938 1.00 85.94 341 ASP A O 1
ATOM 2487 N N . GLN A 1 342 ? 20.305 -0.522 -12.104 1.00 87.81 342 GLN A N 1
ATOM 2488 C CA . GLN A 1 342 ? 20.997 -1.805 -12.248 1.00 87.81 342 GLN A CA 1
ATOM 2489 C C . GLN A 1 342 ? 20.075 -2.919 -12.761 1.00 87.81 342 GLN A C 1
ATOM 2491 O O . GLN A 1 342 ? 18.855 -2.860 -12.615 1.00 87.81 342 GLN A O 1
ATOM 2496 N N . VAL A 1 343 ? 20.680 -3.978 -13.303 1.00 90.00 343 VAL A N 1
ATOM 2497 C CA . VAL A 1 343 ? 20.023 -5.280 -13.483 1.00 90.00 343 VAL A CA 1
ATOM 2498 C C . VAL A 1 343 ? 20.236 -6.090 -12.207 1.00 90.00 343 VAL A C 1
ATOM 2500 O O . VAL A 1 343 ? 21.371 -6.251 -11.764 1.00 90.00 343 VAL A O 1
ATOM 2503 N N . VAL A 1 344 ? 19.150 -6.566 -11.603 1.00 89.81 344 VAL A N 1
ATOM 2504 C CA . VAL A 1 344 ? 19.144 -7.173 -10.265 1.00 89.81 344 VAL A CA 1
ATOM 2505 C C . VAL A 1 344 ? 19.221 -8.693 -10.337 1.00 89.81 344 VAL A C 1
ATOM 2507 O O . VAL A 1 344 ? 20.037 -9.305 -9.653 1.00 89.81 344 VAL A O 1
ATOM 2510 N N . SER A 1 345 ? 18.352 -9.317 -11.131 1.00 91.38 345 SER A N 1
ATOM 2511 C CA . SER A 1 345 ? 18.226 -10.774 -11.177 1.00 91.38 345 SER A CA 1
ATOM 2512 C C . SER A 1 345 ? 17.511 -11.251 -12.441 1.00 91.38 345 SER A C 1
ATOM 2514 O O . SER A 1 345 ? 17.009 -10.459 -13.240 1.00 91.38 345 SER A O 1
ATOM 2516 N N . MET A 1 346 ? 17.475 -12.571 -12.608 1.00 93.62 346 MET A N 1
ATOM 2517 C CA . MET A 1 346 ? 16.723 -13.263 -13.648 1.00 93.62 346 MET A CA 1
ATOM 2518 C C . MET A 1 346 ? 15.701 -14.188 -12.988 1.00 93.62 346 MET A C 1
ATOM 2520 O O . MET A 1 346 ? 16.052 -14.936 -12.078 1.00 93.62 346 MET A O 1
ATOM 2524 N N . ILE A 1 347 ? 14.460 -14.162 -13.468 1.00 92.44 347 ILE A N 1
ATOM 2525 C CA . ILE A 1 347 ? 13.385 -15.066 -13.051 1.00 92.44 347 ILE A CA 1
ATOM 2526 C C . ILE A 1 347 ? 13.184 -16.073 -14.188 1.00 92.44 347 ILE A C 1
ATOM 2528 O O . ILE A 1 347 ? 12.666 -15.682 -15.237 1.00 92.44 347 ILE A O 1
ATOM 2532 N N . PRO A 1 348 ? 13.628 -17.336 -14.048 1.00 91.69 348 PRO A N 1
ATOM 2533 C CA . PRO A 1 348 ? 13.464 -18.337 -15.095 1.00 91.69 348 PRO A CA 1
ATOM 2534 C C . PRO A 1 348 ? 11.999 -18.788 -15.225 1.00 91.69 348 PRO A C 1
ATOM 2536 O O . PRO A 1 348 ? 11.189 -18.516 -14.335 1.00 91.69 348 PRO A O 1
ATOM 2539 N N . PRO A 1 349 ? 11.636 -19.483 -16.317 1.00 93.75 349 PRO A N 1
ATOM 2540 C CA . PRO A 1 349 ? 10.295 -20.022 -16.498 1.00 93.75 349 PRO A CA 1
ATOM 2541 C C . PRO A 1 349 ? 9.923 -20.949 -15.343 1.00 93.75 349 PRO A C 1
ATOM 2543 O O . PRO A 1 349 ? 10.736 -21.763 -14.901 1.00 93.75 349 PRO A O 1
ATOM 2546 N N . GLY A 1 350 ? 8.696 -20.829 -14.854 1.00 89.06 350 GLY A N 1
ATOM 2547 C CA . GLY A 1 350 ? 8.175 -21.642 -13.768 1.00 89.06 350 GLY A CA 1
ATOM 2548 C C . GLY A 1 350 ? 8.643 -21.232 -12.371 1.00 89.06 350 GLY A C 1
ATOM 2549 O O . GLY A 1 350 ? 8.274 -21.914 -11.418 1.00 89.06 350 GLY A O 1
ATOM 2550 N N . ALA A 1 351 ? 9.457 -20.185 -12.216 1.00 87.94 351 ALA A N 1
ATOM 2551 C CA . ALA A 1 351 ? 10.006 -19.791 -10.917 1.00 87.94 351 ALA A CA 1
ATOM 2552 C C . ALA A 1 351 ? 9.105 -18.850 -10.110 1.00 87.94 351 ALA A C 1
ATOM 2554 O O . ALA A 1 351 ? 9.251 -18.790 -8.896 1.00 87.94 351 ALA A O 1
ATOM 2555 N N . ALA A 1 352 ? 8.191 -18.134 -10.761 1.00 89.06 352 ALA A N 1
ATOM 2556 C CA . ALA A 1 352 ? 7.295 -17.178 -10.126 1.00 89.06 352 ALA A CA 1
ATOM 2557 C C . ALA A 1 352 ? 5.836 -17.437 -10.520 1.00 89.06 352 ALA A C 1
ATOM 2559 O O . ALA A 1 352 ? 5.538 -17.960 -11.600 1.00 89.06 352 ALA A O 1
ATOM 2560 N N . GLU A 1 353 ? 4.925 -17.039 -9.641 1.00 88.25 353 GLU A N 1
ATOM 2561 C CA . GLU A 1 353 ? 3.495 -17.004 -9.932 1.00 88.25 353 GLU A CA 1
ATOM 2562 C C . GLU A 1 353 ? 3.156 -15.719 -10.685 1.00 88.25 353 GLU A C 1
ATOM 2564 O O . GLU A 1 353 ? 3.597 -14.634 -10.303 1.00 88.25 353 GLU A O 1
ATOM 2569 N N . LEU A 1 354 ? 2.390 -15.842 -11.768 1.00 87.00 354 LEU A N 1
ATOM 2570 C CA . LEU A 1 354 ? 1.902 -14.722 -12.558 1.00 87.00 354 LEU A CA 1
ATOM 2571 C C . LEU A 1 354 ? 0.478 -14.378 -12.119 1.00 87.00 354 LEU A C 1
ATOM 2573 O O . LEU A 1 354 ? -0.462 -15.133 -12.357 1.00 87.00 354 LEU A O 1
ATOM 2577 N N . ASN A 1 355 ? 0.312 -13.199 -11.530 1.00 84.25 355 ASN A N 1
ATOM 2578 C CA . ASN A 1 355 ? -0.987 -12.648 -11.170 1.00 84.25 355 ASN A CA 1
ATOM 2579 C C . ASN A 1 355 ? -1.374 -11.515 -12.118 1.00 84.25 355 ASN A C 1
ATOM 2581 O O . ASN A 1 355 ? -0.606 -10.577 -12.333 1.00 84.25 355 ASN A O 1
ATOM 2585 N N . ARG A 1 356 ? -2.591 -11.583 -12.668 1.00 84.38 356 ARG A N 1
ATOM 2586 C CA . ARG A 1 356 ? -3.167 -10.531 -13.513 1.00 84.38 356 ARG A CA 1
ATOM 2587 C C . ARG A 1 356 ? -4.261 -9.800 -12.743 1.00 84.38 356 ARG A C 1
ATOM 2589 O O . ARG A 1 356 ? -5.287 -10.384 -12.410 1.00 84.38 356 ARG A O 1
ATOM 2596 N N . LEU A 1 357 ? -4.053 -8.514 -12.485 1.00 78.81 357 LEU A N 1
ATOM 2597 C CA . LEU A 1 357 ? -5.013 -7.637 -11.817 1.00 78.81 357 LEU A CA 1
ATOM 2598 C C . LEU A 1 357 ? -5.651 -6.687 -12.833 1.00 78.81 357 LEU A C 1
ATOM 2600 O O . LEU A 1 357 ? -4.974 -6.198 -13.733 1.00 78.81 357 LEU A O 1
ATOM 2604 N N . GLN A 1 358 ? -6.940 -6.385 -12.680 1.00 71.69 358 GLN A N 1
ATOM 2605 C CA . GLN A 1 358 ? -7.618 -5.361 -13.483 1.00 71.69 358 GLN A CA 1
ATOM 2606 C C . GLN A 1 358 ? -7.707 -4.056 -12.700 1.00 71.69 358 GLN A C 1
ATOM 2608 O O . GLN A 1 358 ? -8.290 -4.023 -11.619 1.00 71.69 358 GLN A O 1
ATOM 2613 N N . ARG A 1 359 ? -7.174 -2.968 -13.257 1.00 66.75 359 ARG A N 1
ATOM 2614 C CA . ARG A 1 359 ? -7.168 -1.639 -12.642 1.00 66.75 359 ARG A CA 1
ATOM 2615 C C . ARG A 1 359 ? -7.643 -0.587 -13.631 1.00 66.75 359 ARG A C 1
ATOM 2617 O O . ARG A 1 359 ? -6.951 -0.296 -14.595 1.00 66.75 359 ARG A O 1
ATOM 2624 N N . ALA A 1 360 ? -8.800 0.024 -13.373 1.00 62.34 360 ALA A N 1
ATOM 2625 C CA . ALA A 1 360 ? -9.353 1.099 -14.209 1.00 62.34 360 ALA A CA 1
ATOM 2626 C C . ALA A 1 360 ? -9.370 0.775 -15.728 1.00 62.34 360 ALA A C 1
ATOM 2628 O O . ALA A 1 360 ? -9.206 1.665 -16.558 1.00 62.34 360 ALA A O 1
ATOM 2629 N N . GLY A 1 361 ? -9.551 -0.504 -16.085 1.00 62.88 361 GLY A N 1
ATOM 2630 C CA . GLY A 1 361 ? -9.521 -0.996 -17.469 1.00 62.88 361 GLY A CA 1
ATOM 2631 C C . GLY A 1 361 ? -8.136 -1.380 -18.015 1.00 62.88 361 GLY A C 1
ATOM 2632 O O . GLY A 1 361 ? -8.058 -1.874 -19.136 1.00 62.88 361 GLY A O 1
ATOM 2633 N N . GLU A 1 362 ? -7.056 -1.194 -17.251 1.00 68.31 362 GLU A N 1
ATOM 2634 C CA . GLU A 1 362 ? -5.704 -1.687 -17.550 1.00 68.31 362 GLU A CA 1
ATOM 2635 C C . GLU A 1 362 ? -5.461 -3.023 -16.833 1.00 68.31 362 GLU A C 1
ATOM 2637 O O . GLU A 1 362 ? -5.701 -3.151 -15.631 1.00 68.31 362 GLU A O 1
ATOM 2642 N N . THR A 1 363 ? -4.941 -4.017 -17.553 1.00 75.69 363 THR A N 1
ATOM 2643 C CA . THR A 1 363 ? -4.450 -5.255 -16.938 1.00 75.69 363 THR A CA 1
ATOM 2644 C C . THR A 1 363 ? -3.016 -5.049 -16.459 1.00 75.69 363 THR A C 1
ATOM 2646 O O . THR A 1 363 ? -2.126 -4.751 -17.252 1.00 75.69 363 THR A O 1
ATOM 2649 N N . VAL A 1 364 ? -2.791 -5.209 -15.157 1.00 78.06 364 VAL A N 1
ATOM 2650 C CA . VAL A 1 364 ? -1.470 -5.164 -14.529 1.00 78.06 364 VAL A CA 1
ATOM 2651 C C . VAL A 1 364 ? -1.033 -6.586 -14.220 1.00 78.06 364 VAL A C 1
ATOM 2653 O O . VAL A 1 364 ? -1.691 -7.294 -13.462 1.00 78.06 364 VAL A O 1
ATOM 2656 N N . GLU A 1 365 ? 0.091 -6.991 -14.793 1.00 86.56 365 GLU A N 1
ATOM 2657 C CA . GLU A 1 365 ? 0.701 -8.289 -14.530 1.00 86.56 365 GLU A CA 1
ATOM 2658 C C . GLU A 1 365 ? 1.777 -8.182 -13.444 1.00 86.56 365 GLU A C 1
ATOM 2660 O O . GLU A 1 365 ? 2.565 -7.228 -13.398 1.00 86.56 365 GLU A O 1
ATOM 2665 N N . LEU A 1 366 ? 1.810 -9.177 -12.565 1.00 87.25 366 LEU A N 1
ATOM 2666 C CA . LEU A 1 366 ? 2.697 -9.254 -11.415 1.00 87.25 366 LEU A CA 1
ATOM 2667 C C . LEU A 1 366 ? 3.342 -10.626 -11.333 1.00 87.25 366 LEU A C 1
ATOM 2669 O O . LEU A 1 366 ? 2.660 -11.634 -11.456 1.00 87.25 366 LEU A O 1
ATOM 2673 N N . LEU A 1 367 ? 4.643 -10.647 -11.072 1.00 87.38 367 LEU A N 1
ATOM 2674 C CA . LEU A 1 367 ? 5.382 -11.848 -10.717 1.00 87.38 367 LEU A CA 1
ATOM 2675 C C . LEU A 1 367 ? 5.594 -11.866 -9.214 1.00 87.38 367 LEU A C 1
ATOM 2677 O O . LEU A 1 367 ? 6.199 -10.939 -8.674 1.00 87.38 367 LEU A O 1
ATOM 2681 N N . ILE A 1 368 ? 5.123 -12.921 -8.564 1.00 86.50 368 ILE A N 1
ATOM 2682 C CA . ILE A 1 368 ? 5.364 -13.178 -7.148 1.00 86.50 368 ILE A CA 1
ATOM 2683 C C . ILE A 1 368 ? 6.379 -14.312 -7.051 1.00 86.50 368 ILE A C 1
ATOM 2685 O O . ILE A 1 368 ? 6.132 -15.433 -7.496 1.00 86.50 368 ILE A O 1
ATOM 2689 N N . LEU A 1 369 ? 7.554 -13.988 -6.522 1.00 84.88 369 LEU A N 1
ATOM 2690 C CA . LEU A 1 369 ? 8.627 -14.930 -6.249 1.00 84.88 369 LEU A CA 1
ATOM 2691 C C . LEU A 1 369 ? 8.665 -15.186 -4.745 1.00 84.88 369 LEU A C 1
ATOM 2693 O O . LEU A 1 369 ? 9.049 -14.299 -3.989 1.00 84.88 369 LEU A O 1
ATOM 2697 N N . SER A 1 370 ? 8.289 -16.388 -4.329 1.00 80.44 370 SER A N 1
ATOM 2698 C CA . SER A 1 370 ? 8.356 -16.810 -2.928 1.00 80.44 370 SER A CA 1
ATOM 2699 C C . SER A 1 370 ? 9.573 -17.706 -2.718 1.00 80.44 370 SER A C 1
ATOM 2701 O O . SER A 1 370 ? 9.726 -18.708 -3.418 1.00 80.44 370 SER A O 1
ATOM 2703 N N . ASP A 1 371 ? 10.432 -17.356 -1.763 1.00 73.62 371 ASP A N 1
ATOM 2704 C CA . ASP A 1 371 ? 11.571 -18.166 -1.328 1.00 73.62 371 ASP A CA 1
ATOM 2705 C C . ASP A 1 371 ? 11.618 -18.308 0.206 1.00 73.62 371 ASP A C 1
ATOM 2707 O O . ASP A 1 371 ? 10.787 -17.751 0.925 1.00 73.62 371 ASP A O 1
ATOM 2711 N N . ASP A 1 372 ? 12.593 -19.067 0.718 1.00 60.75 372 ASP A N 1
ATOM 2712 C CA . ASP A 1 372 ? 12.763 -19.318 2.160 1.00 60.75 372 ASP A CA 1
ATOM 2713 C C . ASP A 1 372 ? 13.032 -18.034 2.978 1.00 60.75 372 ASP A C 1
ATOM 2715 O O . ASP A 1 372 ? 12.920 -18.038 4.204 1.00 60.75 372 ASP A O 1
ATOM 2719 N N . SER A 1 373 ? 13.417 -16.937 2.317 1.00 57.72 373 SER A N 1
ATOM 2720 C CA . SER A 1 373 ? 13.709 -15.635 2.923 1.00 57.72 373 SER A CA 1
ATOM 2721 C C . SER A 1 373 ? 12.543 -14.642 2.842 1.00 57.72 373 SER A C 1
ATOM 2723 O O . SER A 1 373 ? 12.574 -13.609 3.518 1.00 57.72 373 SER A O 1
ATOM 2725 N N . GLY A 1 374 ? 11.502 -14.962 2.067 1.00 65.00 374 GLY A N 1
ATOM 2726 C CA . GLY A 1 374 ? 10.262 -14.203 1.959 1.00 65.00 374 GLY A CA 1
ATOM 2727 C C . GLY A 1 374 ? 9.688 -14.181 0.543 1.00 65.00 374 GLY A C 1
ATOM 2728 O O . GLY A 1 374 ? 10.175 -14.830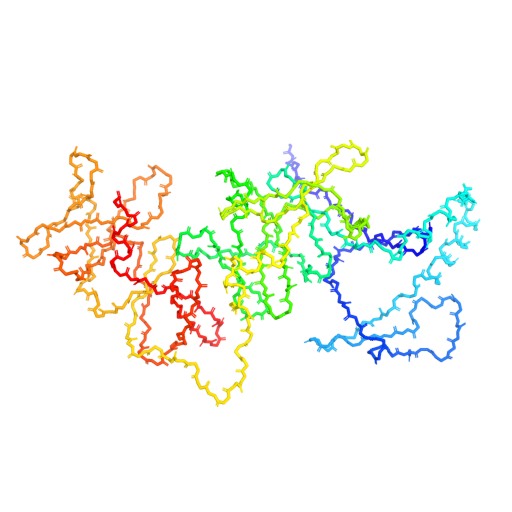 -0.378 1.00 65.00 374 GLY A O 1
ATOM 2729 N N . SER A 1 375 ? 8.628 -13.396 0.363 1.00 74.94 375 SER A N 1
ATOM 2730 C CA . SER A 1 375 ? 8.068 -13.103 -0.958 1.00 74.94 375 SER A CA 1
ATOM 2731 C C . SER A 1 375 ? 8.651 -11.805 -1.523 1.00 74.94 375 SER A C 1
ATOM 2733 O O . SER A 1 375 ? 8.874 -10.834 -0.790 1.00 74.94 375 SER A O 1
ATOM 2735 N N . ALA A 1 376 ? 8.861 -11.777 -2.838 1.00 80.44 376 ALA A N 1
ATOM 2736 C CA . ALA A 1 376 ? 9.183 -10.599 -3.628 1.00 80.44 376 ALA A CA 1
ATOM 2737 C C . ALA A 1 376 ? 8.199 -10.452 -4.799 1.00 80.44 376 ALA A C 1
ATOM 2739 O O . ALA A 1 376 ? 8.082 -11.340 -5.641 1.00 80.44 376 ALA A O 1
ATOM 2740 N N . THR A 1 377 ? 7.540 -9.297 -4.887 1.00 83.56 377 THR A N 1
ATOM 2741 C CA . THR A 1 377 ? 6.610 -8.974 -5.979 1.00 83.56 377 THR A CA 1
ATOM 2742 C C . THR A 1 377 ? 7.228 -7.990 -6.969 1.00 83.56 377 THR A C 1
ATOM 2744 O O . THR A 1 377 ? 7.708 -6.920 -6.591 1.00 83.56 377 THR A O 1
ATOM 2747 N N . TYR A 1 378 ? 7.155 -8.322 -8.257 1.00 86.31 378 TYR A N 1
ATOM 2748 C CA . TYR A 1 378 ? 7.632 -7.500 -9.367 1.00 86.31 378 TYR A CA 1
ATOM 2749 C C . TYR A 1 378 ? 6.495 -7.207 -10.339 1.00 86.31 378 TYR A C 1
ATOM 2751 O O . TYR A 1 378 ? 5.831 -8.124 -10.814 1.00 86.31 378 TYR A O 1
ATOM 2759 N N . ARG A 1 379 ? 6.293 -5.939 -10.708 1.00 85.88 379 ARG A N 1
ATOM 2760 C CA . ARG A 1 379 ? 5.403 -5.614 -11.829 1.00 85.88 379 ARG A CA 1
ATOM 2761 C C . ARG A 1 379 ? 6.070 -6.004 -13.140 1.00 85.88 379 ARG A C 1
ATOM 2763 O O . ARG A 1 379 ? 7.202 -5.592 -13.399 1.00 85.88 379 ARG A O 1
ATOM 2770 N N . VAL A 1 380 ? 5.344 -6.735 -13.977 1.00 88.56 380 VAL A N 1
ATOM 2771 C CA . VAL A 1 380 ? 5.741 -6.957 -15.364 1.00 88.56 380 VAL A CA 1
ATOM 2772 C C . VAL A 1 380 ? 5.486 -5.673 -16.143 1.00 88.56 380 VAL A C 1
ATOM 2774 O O . VAL A 1 380 ? 4.375 -5.136 -16.167 1.00 88.56 380 VAL A O 1
ATOM 2777 N N . ALA A 1 381 ? 6.541 -5.147 -16.749 1.00 86.00 381 ALA A N 1
ATOM 2778 C CA . ALA A 1 381 ? 6.444 -3.992 -17.614 1.00 86.00 381 ALA A CA 1
ATOM 2779 C C . ALA A 1 381 ? 6.363 -4.435 -19.073 1.00 86.00 381 ALA A C 1
ATOM 2781 O O . ALA A 1 381 ? 7.225 -5.161 -19.567 1.00 86.00 381 ALA A O 1
ATOM 2782 N N . ASP A 1 382 ? 5.341 -3.940 -19.765 1.00 82.56 382 ASP A N 1
ATOM 2783 C CA . ASP A 1 382 ? 5.282 -3.985 -21.217 1.00 82.56 382 ASP A CA 1
ATOM 2784 C C . ASP A 1 382 ? 6.225 -2.907 -21.801 1.00 82.56 382 ASP A C 1
ATOM 2786 O O . ASP A 1 382 ? 6.065 -1.720 -21.480 1.00 82.56 382 ASP A O 1
ATOM 2790 N N . PRO A 1 383 ? 7.195 -3.288 -22.657 1.00 78.25 383 PRO A N 1
ATOM 2791 C CA . PRO A 1 383 ? 8.068 -2.365 -23.376 1.00 78.25 383 PRO A CA 1
ATOM 2792 C C . PRO A 1 383 ? 7.338 -1.190 -24.030 1.00 78.25 383 PRO A C 1
ATOM 2794 O O . PRO A 1 383 ? 7.771 -0.046 -23.889 1.00 78.25 383 PRO A O 1
ATOM 2797 N N . ALA A 1 384 ? 6.210 -1.434 -24.705 1.00 75.88 384 ALA A N 1
ATOM 2798 C CA . ALA A 1 384 ? 5.486 -0.378 -25.410 1.00 75.88 384 ALA A CA 1
ATOM 2799 C C . ALA A 1 384 ? 4.873 0.637 -24.430 1.00 75.88 384 ALA A C 1
ATOM 2801 O O . ALA A 1 384 ? 4.905 1.849 -24.663 1.00 75.88 384 ALA A O 1
ATOM 2802 N N . SER A 1 385 ? 4.368 0.149 -23.298 1.00 73.06 385 SER A N 1
ATOM 2803 C CA . SER A 1 385 ? 3.810 0.969 -22.221 1.00 73.06 385 SER A CA 1
ATOM 2804 C C . SER A 1 385 ? 4.862 1.815 -21.492 1.00 73.06 385 SER A C 1
ATOM 2806 O O . SER A 1 385 ? 4.551 2.924 -21.054 1.00 73.06 385 SER A O 1
ATOM 2808 N N . LEU A 1 386 ? 6.110 1.342 -21.374 1.00 74.25 386 LEU A N 1
ATOM 2809 C CA . LEU A 1 386 ? 7.209 2.127 -20.794 1.00 74.25 386 LEU A CA 1
ATOM 2810 C C . LEU A 1 386 ? 7.600 3.316 -21.677 1.00 74.25 386 LEU A C 1
ATOM 2812 O O . LEU A 1 386 ? 7.841 4.408 -21.165 1.00 74.25 386 LEU A O 1
ATOM 2816 N N . LEU A 1 387 ? 7.609 3.130 -22.996 1.00 71.62 387 LEU A N 1
ATOM 2817 C CA . LEU A 1 387 ? 8.012 4.169 -23.948 1.00 71.62 387 LEU A CA 1
ATOM 2818 C C . LEU A 1 387 ? 6.986 5.301 -24.067 1.00 71.62 387 LEU A C 1
ATOM 2820 O O . LEU A 1 387 ? 7.364 6.454 -24.253 1.00 71.62 387 LEU A O 1
ATOM 2824 N N . ARG A 1 388 ? 5.694 5.008 -23.870 1.00 66.00 388 ARG A N 1
ATOM 2825 C CA . ARG A 1 388 ? 4.626 6.026 -23.847 1.00 66.00 388 ARG A CA 1
ATOM 2826 C C . ARG A 1 388 ? 4.637 6.927 -22.609 1.00 66.00 388 ARG A C 1
ATOM 2828 O O . ARG A 1 388 ? 3.943 7.930 -22.607 1.00 66.00 388 ARG A O 1
ATOM 2835 N N . ARG A 1 389 ? 5.360 6.560 -21.546 1.00 55.81 389 ARG A N 1
ATOM 2836 C CA . ARG A 1 389 ? 5.362 7.289 -20.262 1.00 55.81 389 ARG A CA 1
ATOM 2837 C C . ARG A 1 389 ? 6.383 8.422 -20.182 1.00 55.81 389 ARG A C 1
ATOM 2839 O O . ARG A 1 389 ? 6.343 9.179 -19.218 1.00 55.81 389 ARG A O 1
ATOM 2846 N N . VAL A 1 390 ? 7.313 8.486 -21.132 1.00 49.25 390 VAL A N 1
ATOM 2847 C CA . VAL A 1 390 ? 8.413 9.466 -21.141 1.00 49.25 390 VAL A CA 1
ATOM 2848 C C . VAL A 1 390 ? 8.233 10.503 -22.262 1.00 49.25 390 VAL A C 1
ATOM 2850 O O . VAL A 1 390 ? 8.896 11.535 -22.222 1.00 49.25 390 VAL A O 1
ATOM 2853 N N . ALA A 1 391 ? 7.350 10.237 -23.233 1.00 37.94 391 ALA A N 1
ATOM 2854 C CA . ALA A 1 391 ? 6.897 11.202 -24.241 1.00 37.94 391 ALA A CA 1
ATOM 2855 C C . ALA A 1 391 ? 5.799 12.104 -23.664 1.00 37.94 391 ALA A C 1
ATOM 2857 O O . ALA A 1 391 ? 5.775 13.297 -24.039 1.00 37.94 391 ALA A O 1
#

Foldseek 3Di:
DDDDDPPPPPDFDWDWDDDQPDIDTDTDPDDWWDDDDDPVQKAQPDPDPDLQDQFRIWGQGPPPRDIGGDGDPVSVRVVVVVVCVVVVNDDPDDPDRPPPVVQVVQWFKWWWFADPNATETERSVFFRDKDFDADWFAAPDPQRWTWDDDPQFIATEGPQCVLQPHPDDDDQRMWGWTDDPQFIHTYRTNGTDDIDIDGNDDDADFDDDVSHFTWGWDADPVRGIYTYGPVVVVCVQCVVSCRRRDPPPDPPDFPFAQAKWWWFAQSHTATEGVVFWDDKDWAFPVQFAQDPVRDFTWHQDPNDIAGEAESHDDDPPDPPGGTWIWTWGDDPPDIHIYTTRDTDDMQGTRQWGWDWTAHPNDTWIWTWHQDPVGIDIHTYDDPVNVVVVRD